Protein AF-A0A7M3YY21-F1 (afdb_monomer_lite)

pLDDT: mean 86.43, std 15.48, range [28.83, 98.88]

Structure (mmCIF, N/CA/C/O backbone):
data_AF-A0A7M3YY21-F1
#
_entry.id   AF-A0A7M3YY21-F1
#
loop_
_atom_site.group_PDB
_atom_site.id
_atom_site.type_symbol
_atom_site.label_atom_id
_atom_site.label_alt_id
_atom_site.label_comp_id
_atom_site.label_asym_id
_atom_site.label_entity_id
_atom_site.label_seq_id
_atom_site.pdbx_PDB_ins_code
_atom_site.Cartn_x
_atom_site.Cartn_y
_atom_site.Cartn_z
_atom_site.occupancy
_atom_site.B_iso_or_equiv
_atom_site.auth_seq_id
_atom_site.auth_comp_id
_atom_site.auth_asym_id
_atom_site.auth_atom_id
_atom_site.pdbx_PDB_model_num
ATOM 1 N N . MET A 1 1 ? -2.339 -50.158 -33.978 1.00 38.34 1 MET A N 1
ATOM 2 C CA . MET A 1 1 ? -2.442 -48.944 -33.144 1.00 38.34 1 MET A CA 1
ATOM 3 C C . MET A 1 1 ? -1.441 -49.081 -32.015 1.00 38.34 1 MET A C 1
ATOM 5 O O . MET A 1 1 ? -1.607 -49.966 -31.187 1.00 38.34 1 MET A O 1
ATOM 9 N N . LEU A 1 2 ? -0.350 -48.316 -32.049 1.00 44.31 2 LEU A N 1
ATOM 10 C CA . LEU A 1 2 ? 0.582 -48.242 -30.924 1.00 44.31 2 LEU A CA 1
ATOM 11 C C . LEU A 1 2 ? -0.120 -47.426 -29.834 1.00 44.31 2 LEU A C 1
ATOM 13 O O . LEU A 1 2 ? -0.483 -46.283 -30.083 1.00 44.31 2 LEU A O 1
ATOM 17 N N . GLY A 1 3 ? -0.409 -48.049 -28.691 1.00 51.88 3 GLY A N 1
ATOM 18 C CA . GLY A 1 3 ? -1.028 -47.358 -27.561 1.00 51.88 3 GLY A CA 1
ATOM 19 C C . GLY A 1 3 ? -0.094 -46.278 -27.022 1.00 51.88 3 GLY A C 1
ATOM 20 O O . GLY A 1 3 ? 1.112 -46.510 -26.914 1.00 51.88 3 GLY A O 1
ATOM 21 N N . GLU A 1 4 ? -0.652 -45.111 -26.712 1.00 58.06 4 GLU A N 1
ATOM 22 C CA . GLU A 1 4 ? 0.068 -44.034 -26.035 1.00 58.06 4 GLU A CA 1
ATOM 23 C C . GLU A 1 4 ? 0.609 -44.519 -24.687 1.00 58.06 4 GLU A C 1
ATOM 25 O O . GLU A 1 4 ? -0.082 -45.220 -23.942 1.00 58.06 4 GLU A O 1
ATOM 30 N N . SER A 1 5 ? 1.851 -44.145 -24.375 1.00 59.22 5 SER A N 1
ATOM 31 C CA . SER A 1 5 ? 2.487 -44.455 -23.097 1.00 59.22 5 SER A CA 1
ATOM 32 C C . SER A 1 5 ? 1.640 -43.936 -21.938 1.00 59.22 5 SER A C 1
ATOM 34 O O . SER A 1 5 ? 1.394 -42.733 -21.799 1.00 59.22 5 SER A O 1
ATOM 36 N N . SER A 1 6 ? 1.261 -44.840 -21.033 1.00 65.44 6 SER A N 1
ATOM 37 C CA . SER A 1 6 ? 0.603 -44.471 -19.778 1.00 65.44 6 SER A CA 1
ATOM 38 C C . SER A 1 6 ? 1.617 -44.065 -18.708 1.00 65.44 6 SER A C 1
ATOM 40 O O . SER A 1 6 ? 1.305 -44.111 -17.519 1.00 65.44 6 SER A O 1
ATOM 42 N N . ARG A 1 7 ? 2.847 -43.708 -19.099 1.00 66.31 7 ARG A N 1
ATOM 43 C CA . ARG A 1 7 ? 3.966 -43.449 -18.191 1.00 66.31 7 ARG A CA 1
ATOM 44 C C . ARG A 1 7 ? 4.680 -42.134 -18.499 1.00 66.31 7 ARG A C 1
ATOM 46 O O . ARG A 1 7 ? 4.821 -41.762 -19.660 1.00 66.31 7 ARG A O 1
ATOM 53 N N . PHE A 1 8 ? 5.182 -41.487 -17.450 1.00 76.94 8 PHE A N 1
ATOM 54 C CA . PHE A 1 8 ? 6.101 -40.349 -17.500 1.00 76.94 8 PHE A CA 1
ATOM 55 C C . PHE A 1 8 ? 7.532 -40.797 -17.200 1.00 76.94 8 PHE A C 1
ATOM 57 O O . PHE A 1 8 ? 7.745 -41.758 -16.452 1.00 76.94 8 PHE A O 1
ATOM 64 N N . LEU A 1 9 ? 8.515 -40.041 -17.686 1.00 77.31 9 LEU A N 1
ATOM 65 C CA . LEU A 1 9 ? 9.877 -40.081 -17.151 1.00 77.31 9 LEU A CA 1
ATOM 66 C C . LEU A 1 9 ? 10.070 -38.915 -16.185 1.00 77.31 9 LEU A C 1
ATOM 68 O O . LEU A 1 9 ? 9.913 -37.758 -16.567 1.00 77.31 9 LEU A O 1
ATOM 72 N N . ARG A 1 10 ? 10.441 -39.219 -14.938 1.00 84.00 10 ARG A N 1
ATOM 73 C CA . ARG A 1 10 ? 10.838 -38.208 -13.958 1.00 84.00 10 ARG A CA 1
ATOM 74 C C . ARG A 1 10 ? 12.353 -38.161 -13.829 1.00 84.00 10 ARG A C 1
ATOM 76 O O . ARG A 1 10 ? 12.961 -39.190 -13.536 1.00 84.00 10 ARG A O 1
ATOM 83 N N . LEU A 1 11 ? 12.950 -36.979 -13.960 1.00 80.75 11 LEU A N 1
ATOM 84 C CA . LEU A 1 11 ? 14.370 -36.740 -13.699 1.00 80.75 11 LEU A CA 1
ATOM 85 C C . LEU A 1 11 ? 14.571 -35.865 -12.454 1.00 80.75 11 LEU A C 1
ATOM 87 O O . LEU A 1 11 ? 13.726 -35.031 -12.134 1.00 80.75 11 LEU A O 1
ATOM 91 N N . GLY A 1 12 ? 15.687 -36.058 -11.746 1.00 81.31 12 GLY A N 1
ATOM 92 C CA . GLY A 1 12 ? 16.034 -35.329 -10.518 1.00 81.31 12 GLY A CA 1
ATOM 93 C C . GLY A 1 12 ? 16.015 -36.203 -9.248 1.00 81.31 12 GLY A C 1
ATOM 94 O O . GLY A 1 12 ? 16.029 -37.433 -9.339 1.00 81.31 12 GLY A O 1
ATOM 95 N N . PRO A 1 13 ? 16.011 -35.606 -8.039 1.00 75.19 13 PRO A N 1
ATOM 96 C CA . PRO A 1 13 ? 15.878 -34.173 -7.769 1.00 75.19 13 PRO A CA 1
ATOM 97 C C . PRO A 1 13 ? 17.126 -33.368 -8.148 1.00 75.19 13 PRO A C 1
ATOM 99 O O . PRO A 1 13 ? 18.252 -33.805 -7.911 1.00 75.19 13 PRO A O 1
ATOM 102 N N . TYR A 1 14 ? 16.906 -32.159 -8.653 1.00 79.69 14 TYR A N 1
ATOM 103 C CA . TYR A 1 14 ? 17.906 -31.114 -8.850 1.00 79.69 14 TYR A CA 1
ATOM 104 C C . TYR A 1 14 ? 17.860 -30.110 -7.693 1.00 79.69 14 TYR A C 1
ATOM 106 O O . TYR A 1 14 ? 16.810 -29.898 -7.081 1.00 79.69 14 TYR A O 1
ATOM 114 N N . GLY A 1 15 ? 19.008 -29.504 -7.380 1.00 65.00 15 GLY A N 1
ATOM 115 C CA . GLY A 1 15 ? 19.152 -28.575 -6.252 1.00 65.00 15 GLY A CA 1
ATOM 116 C C . GLY A 1 15 ? 18.573 -27.176 -6.492 1.00 65.00 15 GLY A C 1
ATOM 117 O O . GLY A 1 15 ? 18.405 -26.422 -5.539 1.00 65.00 15 GLY A O 1
ATOM 118 N N . SER A 1 16 ? 18.261 -26.821 -7.741 1.00 71.69 16 SER A N 1
ATOM 119 C CA . SER A 1 16 ? 17.624 -25.552 -8.105 1.00 71.69 16 SER A CA 1
ATOM 120 C C . SER A 1 16 ? 16.799 -25.693 -9.385 1.00 71.69 16 SER A C 1
ATOM 122 O O . SER A 1 16 ? 17.071 -26.576 -10.203 1.00 71.69 16 SER A O 1
ATOM 124 N N . VAL A 1 17 ? 15.825 -24.794 -9.567 1.00 68.81 17 VAL A N 1
ATOM 125 C CA . VAL A 1 17 ? 15.015 -24.704 -10.793 1.00 68.81 17 VAL A CA 1
ATOM 126 C C . VAL A 1 17 ? 15.901 -24.466 -12.018 1.00 68.81 17 VAL A C 1
ATOM 128 O O . VAL A 1 17 ? 15.786 -25.190 -12.992 1.00 68.81 17 VAL A O 1
ATOM 131 N N . ARG A 1 18 ? 16.929 -23.612 -11.899 1.00 68.00 18 ARG A N 1
ATOM 132 C CA . ARG A 1 18 ? 17.902 -23.332 -12.969 1.00 68.00 18 ARG A CA 1
ATOM 133 C C . ARG A 1 18 ? 18.618 -24.584 -13.486 1.00 68.00 18 ARG A C 1
ATOM 135 O O . ARG A 1 18 ? 18.894 -24.691 -14.675 1.00 68.00 18 ARG A O 1
ATOM 142 N N . VAL A 1 19 ? 18.964 -25.523 -12.598 1.00 73.44 19 VAL A N 1
ATOM 143 C CA . VAL A 1 19 ? 19.588 -26.794 -13.009 1.00 73.44 19 VAL A CA 1
ATOM 144 C C . VAL A 1 19 ? 18.563 -27.693 -13.699 1.00 73.44 19 VAL A C 1
ATOM 146 O O . VAL A 1 19 ? 18.909 -28.348 -14.677 1.00 73.44 19 VAL A O 1
ATOM 149 N N . ALA A 1 20 ? 17.314 -27.704 -13.227 1.00 76.50 20 ALA A N 1
ATOM 150 C CA . ALA A 1 20 ? 16.237 -28.430 -13.889 1.00 76.50 20 ALA A CA 1
ATOM 151 C C . ALA A 1 20 ? 15.958 -27.854 -15.291 1.00 76.50 20 ALA A C 1
ATOM 153 O O . ALA A 1 20 ? 15.951 -28.614 -16.250 1.00 76.50 20 ALA A O 1
ATOM 154 N N . ASP A 1 21 ? 15.856 -26.534 -15.444 1.00 74.06 21 ASP A N 1
ATOM 155 C CA . ASP A 1 21 ? 15.613 -25.876 -16.735 1.00 74.06 21 ASP A CA 1
ATOM 156 C C . ASP A 1 21 ? 16.759 -26.100 -17.725 1.00 74.06 21 ASP A C 1
ATOM 158 O O . ASP A 1 21 ? 16.530 -26.410 -18.893 1.00 74.06 21 ASP A O 1
ATOM 162 N N . ALA A 1 22 ? 18.010 -26.035 -17.259 1.00 77.12 22 ALA A N 1
ATOM 163 C CA . ALA A 1 22 ? 19.164 -26.351 -18.096 1.00 77.12 22 ALA A CA 1
ATOM 164 C C . ALA A 1 22 ? 19.121 -27.803 -18.605 1.00 77.12 22 ALA A C 1
ATOM 166 O O . ALA A 1 22 ? 19.462 -28.072 -19.757 1.00 77.12 22 ALA A O 1
ATOM 167 N N . VAL A 1 23 ? 18.681 -28.748 -17.767 1.00 80.56 23 VAL A N 1
ATOM 168 C CA . VAL A 1 23 ? 18.498 -30.146 -18.179 1.00 80.56 23 VAL A CA 1
ATOM 169 C C . VAL A 1 23 ? 17.291 -30.300 -19.112 1.00 80.56 23 VAL A C 1
ATOM 171 O O . VAL A 1 23 ? 17.389 -31.045 -20.084 1.00 80.56 23 VAL A O 1
ATOM 174 N N . ALA A 1 24 ? 16.194 -29.568 -18.896 1.00 83.25 24 ALA A N 1
ATOM 175 C CA . ALA A 1 24 ? 15.035 -29.555 -19.791 1.00 83.25 24 ALA A CA 1
ATOM 176 C C . ALA A 1 24 ? 15.405 -29.043 -21.193 1.00 83.25 24 ALA A C 1
ATOM 178 O O . ALA A 1 24 ? 15.078 -29.683 -22.190 1.00 83.25 24 ALA A O 1
ATOM 179 N N . GLY A 1 25 ? 16.177 -27.955 -21.275 1.00 78.31 25 GLY A N 1
ATOM 180 C CA . GLY A 1 25 ? 16.695 -27.438 -22.542 1.00 78.31 25 GLY A CA 1
ATOM 181 C C . GLY A 1 25 ? 17.590 -28.445 -23.272 1.00 78.31 25 GLY A C 1
ATOM 182 O O . GLY A 1 25 ? 17.512 -28.571 -24.494 1.00 78.31 25 GLY A O 1
ATOM 183 N N . ARG A 1 26 ? 18.398 -29.222 -22.536 1.00 83.38 26 ARG A N 1
ATOM 184 C CA . ARG A 1 26 ? 19.208 -30.306 -23.119 1.00 83.38 26 ARG A CA 1
ATOM 185 C C . ARG A 1 26 ? 18.364 -31.483 -23.595 1.00 83.38 26 ARG A C 1
ATOM 187 O O . ARG A 1 26 ? 18.619 -31.985 -24.682 1.00 83.38 26 ARG A O 1
ATOM 194 N N . LEU A 1 27 ? 17.346 -31.892 -22.836 1.00 84.75 27 LEU A N 1
ATOM 195 C CA . LEU A 1 27 ? 16.402 -32.933 -23.258 1.00 84.75 27 LEU A CA 1
ATOM 196 C C . LEU A 1 27 ? 15.685 -32.553 -24.552 1.00 84.75 27 LEU A C 1
ATOM 198 O O . LEU A 1 27 ? 15.585 -33.379 -25.457 1.00 84.75 27 LEU A O 1
ATOM 202 N N . MET A 1 28 ? 15.254 -31.298 -24.668 1.00 84.38 28 MET A N 1
ATOM 203 C CA . MET A 1 28 ? 14.612 -30.820 -25.885 1.00 84.38 28 MET A CA 1
ATOM 204 C C . MET A 1 28 ? 15.594 -30.790 -27.062 1.00 84.38 28 MET A C 1
ATOM 206 O O . MET A 1 28 ? 15.279 -31.287 -28.138 1.00 84.38 28 MET A O 1
ATOM 210 N N . LYS A 1 29 ? 16.807 -30.263 -26.860 1.00 82.44 29 LYS A N 1
ATOM 211 C CA . LYS A 1 29 ? 17.811 -30.124 -27.926 1.00 82.44 29 LYS A CA 1
ATOM 212 C C . LYS A 1 29 ? 18.386 -31.459 -28.412 1.00 82.44 29 LYS A C 1
ATOM 214 O O . LYS A 1 29 ? 18.664 -31.597 -29.597 1.00 82.44 29 LYS A O 1
ATOM 219 N N . GLU A 1 30 ? 18.639 -32.397 -27.503 1.00 84.38 30 GLU A N 1
ATOM 220 C CA . GLU A 1 30 ? 19.354 -33.646 -27.802 1.00 84.38 30 GLU A CA 1
ATOM 221 C C . GLU A 1 30 ? 18.401 -34.823 -28.082 1.00 84.38 30 GLU A C 1
ATOM 223 O O . GLU A 1 30 ? 18.771 -35.737 -28.815 1.00 84.38 30 GLU A O 1
ATOM 228 N N . HIS A 1 31 ? 17.182 -34.809 -27.522 1.00 79.69 31 HIS A N 1
ATOM 229 C CA . HIS A 1 31 ? 16.247 -35.947 -27.575 1.00 79.69 31 HIS A CA 1
ATOM 230 C C . HIS A 1 31 ? 14.839 -35.591 -28.076 1.00 79.69 31 HIS A C 1
ATOM 232 O O . HIS A 1 31 ? 13.993 -36.489 -28.153 1.00 79.69 31 HIS A O 1
ATOM 238 N N . GLU A 1 32 ? 14.582 -34.316 -28.398 1.00 83.00 32 GLU A N 1
ATOM 239 C CA . GLU A 1 32 ? 13.265 -33.786 -28.795 1.00 83.00 32 GLU A CA 1
ATOM 240 C C . GLU A 1 32 ? 12.167 -34.117 -27.772 1.00 83.00 32 GLU A C 1
ATOM 242 O O . GLU A 1 32 ? 11.052 -34.517 -28.110 1.00 83.00 32 GLU A O 1
ATOM 247 N N . LEU A 1 33 ? 12.515 -34.017 -26.487 1.00 80.94 33 LEU A N 1
ATOM 248 C CA . LEU A 1 33 ? 11.615 -34.301 -25.373 1.00 80.94 33 LEU A CA 1
ATOM 249 C C . LEU A 1 33 ? 11.293 -33.020 -24.611 1.00 80.94 33 LEU A C 1
ATOM 251 O O . LEU A 1 33 ? 12.185 -32.388 -24.042 1.00 80.94 33 LEU A O 1
ATOM 255 N N . SER A 1 34 ? 10.006 -32.683 -24.543 1.00 79.38 34 SER A N 1
ATOM 256 C CA . SER A 1 34 ? 9.509 -31.618 -23.679 1.00 79.38 34 SER A CA 1
ATOM 257 C C . SER A 1 34 ? 9.424 -32.105 -22.231 1.00 79.38 34 SER A C 1
ATOM 259 O O . SER A 1 34 ? 9.083 -33.256 -21.945 1.00 79.38 34 SER A O 1
ATOM 261 N N . ALA A 1 35 ? 9.763 -31.223 -21.293 1.00 81.62 35 ALA A N 1
ATOM 262 C CA . ALA A 1 35 ? 9.735 -31.526 -19.872 1.00 81.62 35 ALA A CA 1
ATOM 263 C C . ALA A 1 35 ? 9.090 -30.376 -19.102 1.00 81.62 35 ALA A C 1
ATOM 265 O O . ALA A 1 35 ? 9.432 -29.218 -19.325 1.00 81.62 35 ALA A O 1
ATOM 266 N N . ARG A 1 36 ? 8.207 -30.696 -18.155 1.00 82.62 36 ARG A N 1
ATOM 267 C CA . ARG A 1 36 ? 7.702 -29.732 -17.168 1.00 82.62 36 ARG A CA 1
ATOM 268 C C . ARG A 1 36 ? 8.516 -29.812 -15.885 1.00 82.62 36 ARG A C 1
ATOM 270 O O . ARG A 1 36 ? 8.891 -30.908 -15.461 1.00 82.62 36 ARG A O 1
ATOM 277 N N . VAL A 1 37 ? 8.773 -28.671 -15.256 1.00 78.56 37 VAL A N 1
ATOM 278 C CA . VAL A 1 37 ? 9.489 -28.615 -13.978 1.00 78.56 37 VAL A CA 1
ATOM 279 C C . VAL A 1 37 ? 8.489 -28.605 -12.832 1.00 78.56 37 VAL A C 1
ATOM 281 O O . VAL A 1 37 ? 7.563 -27.806 -12.803 1.00 78.56 37 VAL A O 1
ATOM 284 N N . GLU A 1 38 ? 8.702 -29.482 -11.863 1.00 79.00 38 GLU A N 1
ATOM 285 C CA . GLU A 1 38 ? 7.843 -29.657 -10.698 1.00 79.00 38 GLU A CA 1
ATOM 286 C C . GLU A 1 38 ? 8.702 -29.625 -9.434 1.00 79.00 38 GLU A C 1
ATOM 288 O O . GLU A 1 38 ? 9.712 -30.330 -9.313 1.00 79.00 38 GLU A O 1
ATOM 293 N N . SER A 1 39 ? 8.303 -28.824 -8.452 1.00 70.44 39 SER A N 1
ATOM 294 C CA . SER A 1 39 ? 9.012 -28.753 -7.177 1.00 70.44 39 SER A CA 1
ATOM 295 C C . SER A 1 39 ? 8.366 -29.686 -6.153 1.00 70.44 39 SER A C 1
ATOM 297 O O . SER A 1 39 ? 7.148 -29.751 -6.005 1.00 70.44 39 SER A O 1
ATOM 299 N N . LYS A 1 40 ? 9.186 -30.447 -5.424 1.00 65.06 40 LYS A N 1
ATOM 300 C CA . LYS A 1 40 ? 8.718 -31.300 -4.330 1.00 65.06 40 LYS A CA 1
ATOM 301 C C . LYS A 1 40 ? 9.551 -31.048 -3.088 1.00 65.06 40 LYS A C 1
ATOM 303 O O . LYS A 1 40 ? 10.771 -31.225 -3.079 1.00 65.06 40 LYS A O 1
ATOM 308 N N . ARG A 1 41 ? 8.879 -30.666 -2.005 1.00 52.78 41 ARG A N 1
ATOM 309 C CA . ARG A 1 41 ? 9.515 -30.466 -0.703 1.00 52.78 41 ARG A CA 1
ATOM 310 C C . ARG A 1 41 ? 9.915 -31.819 -0.108 1.00 52.78 41 ARG A C 1
ATOM 312 O O . ARG A 1 41 ? 9.082 -32.716 0.013 1.00 52.78 41 ARG A O 1
ATOM 319 N N . LYS A 1 42 ? 11.182 -31.967 0.285 1.00 47.78 42 LYS A N 1
ATOM 320 C CA . LYS A 1 42 ? 11.686 -33.136 1.023 1.00 47.78 42 LYS A CA 1
ATOM 321 C C . LYS A 1 42 ? 12.404 -32.648 2.281 1.00 47.78 42 LYS A C 1
ATOM 323 O O . LYS A 1 42 ? 13.544 -32.192 2.231 1.00 47.78 42 LYS A O 1
ATOM 328 N N . GLY A 1 43 ? 11.718 -32.717 3.422 1.00 60.88 43 GLY A N 1
ATOM 329 C CA . GLY A 1 43 ? 12.215 -32.154 4.681 1.00 60.88 43 GLY A CA 1
ATOM 330 C C . GLY A 1 43 ? 12.322 -30.624 4.622 1.00 60.88 43 GLY A C 1
ATOM 331 O O . GLY A 1 43 ? 11.354 -29.945 4.281 1.00 60.88 43 GLY A O 1
ATOM 332 N N . LYS A 1 44 ? 13.499 -30.072 4.953 1.00 42.66 44 LYS A N 1
ATOM 333 C CA . LYS A 1 44 ? 13.765 -28.618 4.922 1.00 42.66 44 LYS A CA 1
ATOM 334 C C . LYS A 1 44 ? 14.177 -28.079 3.541 1.00 42.66 44 LYS A C 1
ATOM 336 O O . LYS A 1 44 ? 14.268 -26.868 3.396 1.00 42.66 44 LYS A O 1
ATOM 341 N N . GLY A 1 45 ? 14.419 -28.946 2.552 1.00 45.69 45 GLY A N 1
ATOM 342 C CA . GLY A 1 45 ? 14.839 -28.558 1.200 1.00 45.69 45 GLY A CA 1
ATOM 343 C C . GLY A 1 45 ? 13.745 -28.740 0.144 1.00 45.69 45 GLY A C 1
ATOM 344 O O . GLY A 1 45 ? 12.813 -29.532 0.321 1.00 45.69 45 GLY A O 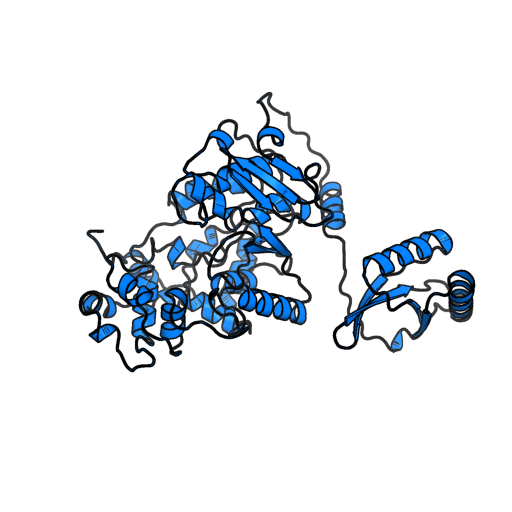1
ATOM 345 N N . ILE A 1 46 ? 13.880 -28.020 -0.970 1.00 63.66 46 ILE A N 1
ATOM 346 C CA . ILE A 1 46 ? 13.050 -28.165 -2.174 1.00 63.66 46 ILE A CA 1
ATOM 347 C C . ILE A 1 46 ? 13.880 -28.907 -3.224 1.00 63.66 46 ILE A C 1
ATOM 349 O O . ILE A 1 46 ? 14.997 -28.496 -3.526 1.00 63.66 46 ILE A O 1
ATOM 353 N N . GLY A 1 47 ? 13.354 -30.015 -3.746 1.00 70.12 47 GLY A N 1
ATOM 354 C CA . GLY A 1 47 ? 13.942 -30.731 -4.876 1.00 70.12 47 GLY A CA 1
ATOM 355 C C . GLY A 1 47 ? 13.128 -30.481 -6.138 1.00 70.12 47 GLY A C 1
ATOM 356 O O . GLY A 1 47 ? 11.913 -30.676 -6.132 1.00 70.12 47 GLY A O 1
ATOM 357 N N . TYR A 1 48 ? 13.792 -30.082 -7.215 1.00 79.44 48 TYR A N 1
ATOM 358 C CA . TYR A 1 48 ? 13.156 -29.826 -8.508 1.00 79.44 48 TYR A CA 1
ATOM 359 C C . TYR A 1 48 ? 13.239 -31.077 -9.372 1.00 79.44 48 TYR A C 1
ATOM 361 O O . TYR A 1 48 ? 14.284 -31.721 -9.432 1.00 79.44 48 TYR A O 1
ATOM 369 N N . HIS A 1 49 ? 12.144 -31.450 -10.013 1.00 84.06 49 HIS A N 1
ATOM 370 C CA . HIS A 1 49 ? 12.048 -32.647 -10.831 1.00 84.06 49 HIS A CA 1
ATOM 371 C C . HIS A 1 49 ? 11.545 -32.264 -12.212 1.00 84.06 49 HIS A C 1
ATOM 373 O O . HIS A 1 49 ? 10.661 -31.426 -12.333 1.00 84.06 49 HIS A O 1
ATOM 379 N N . LEU A 1 50 ? 12.087 -32.899 -13.241 1.00 83.94 50 LEU A N 1
ATOM 380 C CA . LEU A 1 50 ? 11.558 -32.784 -14.592 1.00 83.94 50 LEU A CA 1
ATOM 381 C C . LEU A 1 50 ? 10.611 -33.937 -14.852 1.00 83.94 50 LEU A C 1
ATOM 383 O O . LEU A 1 50 ? 10.950 -35.072 -14.530 1.00 83.94 50 LEU A O 1
ATOM 387 N N . PHE A 1 51 ? 9.463 -33.659 -15.448 1.00 83.50 51 PHE A N 1
ATOM 388 C CA . PHE A 1 51 ? 8.513 -34.665 -15.895 1.00 83.50 51 PHE A CA 1
ATOM 389 C C . PHE A 1 51 ? 8.378 -34.569 -17.408 1.00 83.50 51 PHE A C 1
ATOM 391 O O . PHE A 1 51 ? 7.911 -33.563 -17.933 1.00 83.50 51 PHE A O 1
ATOM 398 N N . VAL A 1 52 ? 8.799 -35.625 -18.091 1.00 82.56 52 VAL A N 1
ATOM 399 C CA . VAL A 1 52 ? 8.744 -35.761 -19.545 1.00 82.56 52 VAL A CA 1
ATOM 400 C C . VAL A 1 52 ? 7.540 -36.624 -19.901 1.00 82.56 52 VAL A C 1
ATOM 402 O O . VAL A 1 52 ? 7.408 -37.740 -19.380 1.00 82.56 52 VAL A O 1
ATOM 405 N N . ASP A 1 53 ? 6.668 -36.103 -20.764 1.00 77.56 53 ASP A N 1
ATOM 406 C CA . ASP A 1 53 ? 5.609 -36.895 -21.390 1.00 77.56 53 ASP A CA 1
ATOM 407 C C . ASP A 1 53 ? 6.153 -37.587 -22.650 1.00 77.56 53 ASP A C 1
ATOM 409 O O . ASP A 1 53 ? 7.039 -37.083 -23.339 1.00 77.56 53 ASP A O 1
ATOM 413 N N . PHE A 1 54 ? 5.639 -38.776 -22.931 1.00 71.81 54 PHE A N 1
ATOM 414 C CA . PHE A 1 54 ? 6.009 -39.600 -24.075 1.00 71.81 54 PHE A CA 1
ATOM 415 C C . PHE A 1 54 ? 4.829 -39.721 -25.040 1.00 71.81 54 PHE A C 1
ATOM 417 O O . PHE A 1 54 ? 4.457 -40.827 -25.442 1.00 71.81 54 PHE A O 1
ATOM 424 N N . GLU A 1 55 ? 4.223 -38.585 -25.391 1.00 67.88 55 GLU A N 1
ATOM 425 C CA . GLU A 1 55 ? 3.123 -38.526 -26.354 1.00 67.88 55 GLU A CA 1
ATOM 426 C C . GLU A 1 55 ? 3.508 -39.234 -27.663 1.00 67.88 55 GLU A C 1
ATOM 428 O O . GLU A 1 55 ? 4.610 -39.070 -28.193 1.00 67.88 55 GLU A O 1
ATOM 433 N N . GLY A 1 56 ? 2.621 -40.106 -28.147 1.00 66.69 56 GLY A N 1
ATOM 434 C CA . GLY A 1 56 ? 2.844 -40.890 -29.365 1.00 66.69 56 GLY A CA 1
ATOM 435 C C . GLY A 1 56 ? 3.916 -41.991 -29.287 1.00 66.69 56 GLY A C 1
ATOM 436 O O . GLY A 1 56 ? 4.189 -42.627 -30.306 1.00 66.69 56 GLY A O 1
ATOM 437 N N . ARG A 1 57 ? 4.525 -42.264 -28.121 1.00 73.06 57 ARG A N 1
ATOM 438 C CA . ARG A 1 57 ? 5.508 -43.355 -27.934 1.00 73.06 57 ARG A CA 1
ATOM 439 C C . ARG A 1 57 ? 4.936 -44.476 -27.059 1.00 73.06 57 ARG A C 1
ATOM 441 O O . ARG A 1 57 ? 4.122 -44.234 -26.176 1.00 73.06 57 ARG A O 1
ATOM 448 N N . SER A 1 58 ? 5.385 -45.711 -27.285 1.00 74.88 58 SER A N 1
ATOM 449 C CA . SER A 1 58 ? 5.006 -46.883 -26.477 1.00 74.88 58 SER A CA 1
ATOM 450 C C . SER A 1 58 ? 5.786 -46.971 -25.157 1.00 74.88 58 SER A C 1
ATOM 452 O O . SER A 1 58 ? 6.912 -46.482 -25.056 1.00 74.88 58 SER A O 1
ATOM 454 N N . ASP A 1 59 ? 5.251 -47.699 -24.171 1.00 67.88 59 ASP A N 1
ATOM 455 C CA . ASP A 1 59 ? 5.933 -47.986 -22.895 1.00 67.88 59 ASP A CA 1
ATOM 456 C C . ASP A 1 59 ? 7.350 -48.562 -23.086 1.00 67.88 59 ASP A C 1
ATOM 458 O O . ASP A 1 59 ? 8.272 -48.221 -22.344 1.00 67.88 59 ASP A O 1
ATOM 462 N N . LYS A 1 60 ? 7.554 -49.408 -24.107 1.00 70.81 60 LYS A N 1
ATOM 463 C CA . LYS A 1 60 ? 8.877 -49.961 -24.441 1.00 70.81 60 LYS A CA 1
ATOM 464 C C . LYS A 1 60 ? 9.861 -48.852 -24.828 1.00 70.81 60 LYS A C 1
ATOM 466 O O . LYS A 1 60 ? 10.985 -48.834 -24.334 1.00 70.81 60 LYS A O 1
ATOM 471 N N . GLN A 1 61 ? 9.422 -47.903 -25.653 1.00 70.62 61 GLN A N 1
ATOM 472 C CA . GLN A 1 61 ? 10.235 -46.762 -26.082 1.00 70.62 61 GLN A CA 1
ATOM 473 C C . GLN A 1 61 ? 10.516 -45.793 -24.924 1.00 70.62 61 GLN A C 1
ATOM 475 O O . GLN A 1 61 ? 11.612 -45.243 -24.844 1.00 70.62 61 GLN A O 1
ATOM 480 N N . ALA A 1 62 ? 9.576 -45.623 -23.989 1.00 70.94 62 ALA A N 1
ATOM 481 C CA . ALA A 1 62 ? 9.799 -44.856 -22.762 1.00 70.94 62 ALA A CA 1
ATOM 482 C C . ALA A 1 62 ? 10.886 -45.496 -21.870 1.00 70.94 62 ALA A C 1
ATOM 484 O O . ALA A 1 62 ? 11.762 -44.802 -21.347 1.00 70.94 62 ALA A O 1
ATOM 485 N N . VAL A 1 63 ? 10.877 -46.830 -21.739 1.00 70.81 63 VAL A N 1
ATOM 486 C CA . VAL A 1 63 ? 11.899 -47.596 -20.998 1.00 70.81 63 VAL A CA 1
ATOM 487 C C . VAL A 1 63 ? 13.274 -47.507 -21.656 1.00 70.81 63 VAL A C 1
ATOM 489 O O . VAL A 1 63 ? 14.272 -47.273 -20.968 1.00 70.81 63 VAL A O 1
ATOM 492 N N . GLU A 1 64 ? 13.335 -47.646 -22.978 1.00 73.31 64 GLU A N 1
ATOM 493 C CA . GLU A 1 64 ? 14.574 -47.496 -23.746 1.00 73.31 64 GLU A CA 1
ATOM 494 C C . GLU A 1 64 ? 15.141 -46.074 -23.635 1.00 73.31 64 GLU A C 1
ATOM 496 O O . GLU A 1 64 ? 16.344 -45.910 -23.432 1.00 73.31 64 GLU A O 1
ATOM 501 N N . MET A 1 65 ? 14.283 -45.050 -23.668 1.00 76.56 65 MET A N 1
ATOM 502 C CA . MET A 1 65 ? 14.697 -43.655 -23.525 1.00 76.56 65 MET A CA 1
ATOM 503 C C . MET A 1 65 ? 15.247 -43.347 -22.129 1.00 76.56 65 MET A C 1
ATOM 505 O O . MET A 1 65 ? 16.298 -42.724 -21.995 1.00 76.56 65 MET A O 1
ATOM 509 N N . ARG A 1 66 ? 14.597 -43.851 -21.072 1.00 81.62 66 ARG A N 1
ATOM 510 C CA . ARG A 1 66 ? 15.115 -43.745 -19.701 1.00 81.62 66 ARG A CA 1
ATOM 511 C C . ARG A 1 66 ? 16.509 -44.355 -19.583 1.00 81.62 66 ARG A C 1
ATOM 513 O O . ARG A 1 66 ? 17.379 -43.774 -18.941 1.00 81.62 66 ARG A O 1
ATOM 520 N N . ARG A 1 67 ? 16.715 -45.534 -20.181 1.00 70.56 67 ARG A N 1
ATOM 521 C CA . ARG A 1 67 ? 18.017 -46.211 -20.186 1.00 70.56 67 ARG A CA 1
ATOM 522 C C . ARG A 1 67 ? 19.067 -45.372 -20.912 1.00 70.56 67 ARG A C 1
ATOM 524 O O . ARG A 1 67 ? 20.124 -45.139 -20.345 1.00 70.56 67 ARG A O 1
ATOM 531 N N . ARG A 1 68 ? 18.743 -44.848 -22.097 1.00 76.38 68 ARG A N 1
ATOM 532 C CA . ARG A 1 68 ? 19.638 -43.982 -22.876 1.00 76.38 68 ARG A CA 1
ATOM 533 C C . ARG A 1 68 ? 20.055 -42.726 -22.104 1.00 76.38 68 ARG A C 1
ATOM 535 O O . ARG A 1 68 ? 21.243 -42.462 -21.983 1.00 76.38 68 ARG A O 1
ATOM 542 N N . ILE A 1 69 ? 19.100 -42.005 -21.513 1.00 76.75 69 ILE A N 1
ATOM 543 C CA . ILE A 1 69 ? 19.377 -40.791 -20.726 1.00 76.75 69 ILE A CA 1
ATOM 544 C C . ILE A 1 69 ? 20.261 -41.100 -19.506 1.00 76.75 69 ILE A C 1
ATOM 546 O O . ILE A 1 69 ? 21.169 -40.332 -19.183 1.00 76.75 69 ILE A O 1
ATOM 550 N N . GLN A 1 70 ? 20.014 -42.227 -18.831 1.00 71.94 70 GLN A N 1
ATOM 551 C CA . GLN A 1 70 ? 20.835 -42.673 -17.706 1.00 71.94 70 GLN A CA 1
ATOM 552 C C . GLN A 1 70 ? 22.253 -43.054 -18.151 1.00 71.94 70 GLN A C 1
ATOM 554 O O . GLN A 1 70 ? 23.201 -42.684 -17.467 1.00 71.94 70 GLN A O 1
ATOM 559 N N . ASP A 1 71 ? 22.402 -43.771 -19.264 1.00 68.19 71 ASP A N 1
ATOM 560 C CA . ASP A 1 71 ? 23.698 -44.247 -19.755 1.00 68.19 71 ASP A CA 1
ATOM 561 C C . ASP A 1 71 ? 24.562 -43.076 -20.263 1.00 68.19 71 ASP A C 1
ATOM 563 O O . ASP A 1 71 ? 25.734 -42.973 -19.896 1.00 68.19 71 ASP A O 1
ATOM 567 N N . GLU A 1 72 ? 23.976 -42.150 -21.028 1.00 75.88 72 GLU A N 1
ATOM 568 C CA . GLU A 1 72 ? 24.678 -41.006 -21.630 1.00 75.88 72 GLU A CA 1
ATOM 569 C C . GLU A 1 72 ? 25.010 -39.895 -20.628 1.00 75.88 72 GLU A C 1
ATOM 571 O O . GLU A 1 72 ? 26.118 -39.360 -20.637 1.00 75.88 72 GLU A O 1
ATOM 576 N N . HIS A 1 73 ? 24.061 -39.532 -19.759 1.00 74.94 73 HIS A N 1
ATOM 577 C CA . HIS A 1 73 ? 24.187 -38.336 -18.913 1.00 74.94 73 HIS A CA 1
ATOM 578 C C . HIS A 1 73 ? 24.353 -38.651 -17.429 1.00 74.94 73 HIS A C 1
ATOM 580 O O . HIS A 1 73 ? 24.595 -37.744 -16.631 1.00 74.94 73 HIS A O 1
ATOM 586 N N . GLN A 1 74 ? 24.192 -39.920 -17.035 1.00 69.69 74 GLN A N 1
ATOM 587 C CA . GLN A 1 74 ? 24.225 -40.371 -15.637 1.00 69.69 74 GLN A CA 1
ATOM 588 C C . GLN A 1 74 ? 23.199 -39.656 -14.734 1.00 69.69 74 GLN A C 1
ATOM 590 O O . GLN A 1 74 ? 23.304 -39.667 -13.504 1.00 69.69 74 GLN A O 1
ATOM 595 N N . TRP A 1 75 ? 22.163 -39.047 -15.322 1.00 79.12 75 TRP A N 1
ATOM 596 C CA . TRP A 1 75 ? 21.112 -38.348 -14.586 1.00 79.12 75 TRP A CA 1
ATOM 597 C C . TRP A 1 75 ? 20.192 -39.322 -13.864 1.00 79.12 75 TRP A C 1
ATOM 599 O O . TRP A 1 75 ? 19.708 -40.284 -14.451 1.00 79.12 75 TRP A O 1
ATOM 609 N N . LYS A 1 76 ? 19.876 -39.026 -12.599 1.00 70.38 76 LYS A N 1
ATOM 610 C CA . LYS A 1 76 ? 18.888 -39.794 -11.831 1.00 70.38 76 LYS A CA 1
ATOM 611 C C . LYS A 1 76 ? 17.522 -39.697 -12.503 1.00 70.38 76 LYS A C 1
ATOM 613 O O . LYS A 1 76 ? 16.965 -38.603 -12.598 1.00 70.38 76 LYS A O 1
ATOM 618 N N . CYS A 1 77 ? 16.986 -40.837 -12.927 1.00 77.31 77 CYS A N 1
ATOM 619 C CA . CYS A 1 77 ? 15.702 -40.896 -13.610 1.00 77.31 77 CYS A CA 1
ATOM 620 C C . CYS A 1 77 ? 14.903 -42.172 -13.293 1.00 77.31 77 CYS A C 1
ATOM 622 O O . CYS A 1 77 ? 15.463 -43.264 -13.129 1.00 77.31 77 CYS A O 1
ATOM 624 N N . GLU A 1 78 ? 13.578 -42.040 -13.230 1.00 72.38 78 GLU A N 1
ATOM 625 C CA . GLU A 1 78 ? 12.629 -43.131 -12.974 1.00 72.38 78 GLU A CA 1
ATOM 626 C C . GLU A 1 78 ? 11.381 -43.022 -13.858 1.00 72.38 78 GLU A C 1
ATOM 628 O O . GLU A 1 78 ? 11.029 -41.938 -14.320 1.00 72.38 78 GLU A O 1
ATOM 633 N N . ILE A 1 79 ? 10.699 -44.147 -14.075 1.00 76.44 79 ILE A N 1
ATOM 634 C CA . ILE A 1 79 ? 9.454 -44.204 -14.848 1.00 76.44 79 ILE A CA 1
ATOM 635 C C . ILE A 1 79 ? 8.273 -44.281 -13.885 1.00 76.44 79 ILE A C 1
ATOM 637 O O . ILE A 1 79 ? 8.282 -45.104 -12.970 1.00 76.44 79 ILE A O 1
ATOM 641 N N . ILE A 1 80 ? 7.263 -43.443 -14.107 1.00 71.62 80 ILE A N 1
ATOM 642 C CA . ILE A 1 80 ? 6.094 -43.293 -13.231 1.00 71.62 80 ILE A CA 1
ATOM 643 C C . ILE A 1 80 ? 4.816 -43.524 -14.038 1.00 71.62 80 ILE A C 1
ATOM 645 O O . ILE A 1 80 ? 4.702 -43.020 -15.149 1.00 71.62 80 ILE A O 1
ATOM 649 N N . ASP A 1 81 ? 3.846 -44.251 -13.483 1.00 64.44 81 ASP A N 1
ATOM 650 C CA . ASP A 1 81 ? 2.529 -44.456 -14.103 1.00 64.44 81 ASP A CA 1
ATOM 651 C C . ASP A 1 81 ? 1.639 -43.201 -13.972 1.00 64.44 81 ASP A C 1
ATOM 653 O O . ASP A 1 81 ? 1.501 -42.643 -12.877 1.00 64.44 81 ASP A O 1
ATOM 657 N N . LYS A 1 82 ? 1.008 -42.777 -15.078 1.00 65.25 82 LYS A N 1
ATOM 658 C CA . LYS A 1 82 ? 0.082 -41.632 -15.154 1.00 65.25 82 LYS A CA 1
ATOM 659 C C . LYS A 1 82 ? -1.078 -41.760 -14.156 1.00 65.25 82 LYS A C 1
ATOM 661 O O . LYS A 1 82 ? -1.516 -40.754 -13.608 1.00 65.25 82 LYS A O 1
ATOM 666 N N . LYS A 1 83 ? -1.547 -42.979 -13.859 1.00 58.78 83 LYS A N 1
ATOM 667 C CA . LYS A 1 83 ? -2.686 -43.235 -12.956 1.00 58.78 83 LYS A CA 1
ATOM 668 C C . LYS A 1 83 ? -2.375 -43.002 -11.476 1.00 58.78 83 LYS A C 1
ATOM 670 O O . LYS A 1 83 ? -3.298 -42.910 -10.674 1.00 58.78 83 LYS A O 1
ATOM 675 N N . MET A 1 84 ? -1.100 -42.917 -11.095 1.00 51.78 84 MET A N 1
ATOM 676 C CA . MET A 1 84 ? -0.684 -42.753 -9.698 1.00 51.78 84 MET A CA 1
ATOM 677 C C . MET A 1 84 ? -0.475 -41.291 -9.265 1.00 51.78 84 MET A C 1
ATOM 679 O O . MET A 1 84 ? -0.101 -41.055 -8.114 1.00 51.78 84 MET A O 1
ATOM 683 N N . PHE A 1 85 ? -0.696 -40.304 -10.142 1.00 49.53 85 PHE A N 1
ATOM 684 C CA . PHE A 1 85 ? -0.408 -38.896 -9.849 1.00 49.53 85 PHE A CA 1
ATOM 685 C C . PHE A 1 85 ? -1.696 -38.063 -9.678 1.00 49.53 85 PHE A C 1
ATOM 687 O O . PHE A 1 85 ? -2.527 -38.055 -10.585 1.00 49.53 85 PHE A O 1
ATOM 694 N N . PRO A 1 86 ? -1.894 -37.339 -8.557 1.00 38.41 86 PRO A N 1
ATOM 695 C CA . PRO A 1 86 ? -2.990 -36.383 -8.439 1.00 38.41 86 PRO A CA 1
ATOM 696 C C . PRO A 1 86 ? -2.702 -35.172 -9.335 1.00 38.41 86 PRO A C 1
ATOM 698 O O . PRO A 1 86 ? -1.688 -34.494 -9.168 1.00 38.41 86 PRO A O 1
ATOM 701 N N . ASN A 1 87 ? -3.586 -34.920 -10.301 1.00 33.09 87 ASN A N 1
ATOM 702 C CA . ASN A 1 87 ? -3.517 -33.770 -11.200 1.00 33.09 87 ASN A CA 1
ATOM 703 C C . ASN A 1 87 ? -3.634 -32.465 -10.405 1.00 33.09 87 ASN A C 1
ATOM 705 O O . ASN A 1 87 ? -4.731 -32.036 -10.058 1.00 33.09 87 ASN A O 1
ATOM 709 N N . ILE A 1 88 ? -2.502 -31.821 -10.151 1.00 35.84 88 ILE A N 1
ATOM 710 C CA . ILE A 1 88 ? -2.451 -30.397 -9.848 1.00 35.84 88 ILE A CA 1
ATOM 711 C C . ILE A 1 88 ? -1.862 -29.749 -11.097 1.00 35.84 88 ILE A C 1
ATOM 713 O O . ILE A 1 88 ? -0.669 -29.869 -11.360 1.00 35.84 88 ILE A O 1
ATOM 717 N N . VAL A 1 89 ? -2.717 -29.123 -11.900 1.00 28.83 89 VAL A N 1
ATOM 718 C CA . VAL A 1 89 ? -2.284 -28.265 -13.003 1.00 28.83 89 VAL A CA 1
ATOM 719 C C . VAL A 1 89 ? -2.140 -26.861 -12.422 1.00 28.83 89 VAL A C 1
ATOM 721 O O . VAL A 1 89 ? -3.125 -26.143 -12.292 1.00 28.83 89 VAL A O 1
ATOM 724 N N . VAL A 1 90 ? -0.925 -26.483 -12.027 1.00 31.53 90 VAL A N 1
ATOM 725 C CA . VAL A 1 90 ? -0.543 -25.067 -11.929 1.00 31.53 90 VAL A CA 1
ATOM 726 C C . VAL A 1 90 ? 0.203 -24.773 -13.215 1.00 31.53 90 VAL A C 1
ATOM 728 O O . VAL A 1 90 ? 1.227 -25.395 -13.467 1.00 31.53 90 VAL A O 1
ATOM 731 N N . ASN A 1 91 ? -0.338 -23.893 -14.050 1.00 31.48 91 ASN A N 1
ATOM 732 C CA . ASN A 1 91 ? 0.286 -23.505 -15.308 1.00 31.48 91 ASN A CA 1
ATOM 733 C C . ASN A 1 91 ? 1.339 -22.423 -14.995 1.00 31.48 91 ASN A C 1
ATOM 735 O O . ASN A 1 91 ? 0.946 -21.302 -14.665 1.00 31.48 91 ASN A O 1
ATOM 739 N N . PRO A 1 92 ? 2.654 -22.709 -15.026 1.00 37.12 92 PRO A N 1
ATOM 740 C CA . PRO A 1 92 ? 3.673 -21.711 -14.766 1.00 37.12 92 PRO A CA 1
ATOM 741 C C . PRO A 1 92 ? 4.020 -21.066 -16.105 1.00 37.12 92 PRO A C 1
ATOM 743 O O . PRO A 1 92 ? 5.067 -21.333 -16.684 1.00 37.12 92 PRO A O 1
ATOM 746 N N . ALA A 1 93 ? 3.105 -20.268 -16.647 1.00 34.66 93 ALA A N 1
ATOM 747 C CA . ALA A 1 93 ? 3.459 -19.434 -17.781 1.00 34.66 93 ALA A CA 1
ATOM 748 C C . ALA A 1 93 ? 4.383 -18.321 -17.264 1.00 34.66 93 ALA A C 1
ATOM 750 O O . ALA A 1 93 ? 4.056 -17.635 -16.287 1.00 34.66 93 ALA A O 1
ATOM 751 N N . SER A 1 94 ? 5.558 -18.173 -17.880 1.00 43.56 94 SER A N 1
ATOM 752 C CA . SER A 1 94 ? 6.453 -17.055 -17.591 1.00 43.56 94 SER A CA 1
ATOM 753 C C . SER A 1 94 ? 5.662 -15.764 -17.768 1.00 43.56 94 SER A C 1
ATOM 755 O O . SER A 1 94 ? 5.068 -15.521 -18.815 1.00 43.56 94 SER A O 1
ATOM 757 N N . THR A 1 95 ? 5.614 -14.933 -16.728 1.00 44.00 95 THR A N 1
ATOM 758 C CA . THR A 1 95 ? 4.905 -13.648 -16.796 1.00 44.00 95 THR A CA 1
ATOM 759 C C . THR A 1 95 ? 5.436 -12.782 -17.942 1.00 44.00 95 THR A C 1
ATOM 761 O O . THR A 1 95 ? 4.653 -12.093 -18.591 1.00 44.00 95 THR A O 1
ATOM 764 N N . SER A 1 96 ? 6.744 -12.855 -18.204 1.00 43.06 96 SER A N 1
ATOM 765 C CA . SER A 1 96 ? 7.377 -12.152 -19.316 1.00 43.06 96 SER A CA 1
ATOM 766 C C . SER A 1 96 ? 6.867 -12.685 -20.661 1.00 43.06 96 SER A C 1
ATOM 768 O O . SER A 1 96 ? 6.468 -11.905 -21.520 1.00 43.06 96 SER A O 1
ATOM 770 N N . GLU A 1 97 ? 6.743 -14.008 -20.820 1.00 45.56 97 GLU A N 1
ATOM 771 C CA . GLU A 1 97 ? 6.170 -14.618 -22.032 1.00 45.56 97 GLU A CA 1
ATOM 772 C C . GLU A 1 97 ? 4.684 -14.273 -22.210 1.00 45.56 97 GLU A C 1
ATOM 774 O O . GLU A 1 97 ? 4.267 -13.954 -23.320 1.00 45.56 97 GLU A O 1
ATOM 779 N N . LEU A 1 98 ? 3.894 -14.264 -21.129 1.00 46.59 98 LEU A N 1
ATOM 780 C CA . LEU A 1 98 ? 2.487 -13.844 -21.159 1.00 46.59 98 LEU A CA 1
ATOM 781 C C . LEU A 1 98 ? 2.331 -12.371 -21.557 1.00 46.59 98 LEU A C 1
ATOM 783 O O . LEU A 1 98 ? 1.429 -12.032 -22.320 1.00 46.59 98 LEU A O 1
ATOM 787 N N . TYR A 1 99 ? 3.202 -11.488 -21.058 1.00 48.00 99 TYR A N 1
ATOM 788 C CA . TYR A 1 99 ? 3.193 -10.077 -21.439 1.00 48.00 99 TYR A CA 1
ATOM 789 C C . TYR A 1 99 ? 3.592 -9.887 -22.908 1.00 48.00 99 TYR A C 1
ATOM 791 O O . TYR A 1 99 ? 2.925 -9.151 -23.630 1.00 48.00 99 TYR A O 1
ATOM 799 N N . GLN A 1 100 ? 4.606 -10.611 -23.389 1.00 54.09 100 GLN A N 1
ATOM 800 C CA . GLN A 1 100 ? 4.983 -10.588 -24.805 1.00 54.09 100 GLN A CA 1
ATOM 801 C C . GLN A 1 100 ? 3.867 -11.130 -25.712 1.00 54.09 100 GLN A C 1
ATOM 803 O O . GLN A 1 100 ? 3.615 -10.567 -26.773 1.00 54.09 100 GLN A O 1
ATOM 808 N N . GLN A 1 101 ? 3.143 -12.169 -25.287 1.00 59.97 101 GLN A N 1
ATOM 809 C CA . GLN A 1 101 ? 1.960 -12.668 -25.999 1.00 59.97 101 GLN A CA 1
ATOM 810 C C . GLN A 1 101 ? 0.826 -11.634 -26.037 1.00 59.97 101 GLN A C 1
ATOM 812 O O . GLN A 1 101 ? 0.191 -11.472 -27.077 1.00 59.97 101 GLN A O 1
ATOM 817 N N . PHE A 1 102 ? 0.596 -10.899 -24.942 1.00 54.72 102 PHE A N 1
ATOM 818 C CA . PHE A 1 102 ? -0.359 -9.788 -24.914 1.00 54.72 102 PHE A CA 1
ATOM 819 C C . PHE A 1 102 ? 0.032 -8.684 -25.910 1.00 54.72 102 PHE A C 1
ATOM 821 O O . PHE A 1 102 ? -0.788 -8.309 -26.748 1.00 54.72 102 PHE A O 1
ATOM 828 N N . LEU A 1 103 ? 1.296 -8.243 -25.901 1.00 54.78 103 LEU A N 1
ATOM 829 C CA . LEU A 1 103 ? 1.809 -7.252 -26.858 1.00 54.78 103 LEU A CA 1
ATOM 830 C C . LEU A 1 103 ? 1.673 -7.712 -28.318 1.00 54.78 103 LEU A C 1
ATOM 832 O O . LEU A 1 103 ? 1.417 -6.898 -29.196 1.00 54.78 103 LEU A O 1
ATOM 836 N N . GLN A 1 104 ? 1.817 -9.012 -28.588 1.00 64.12 104 GLN A N 1
ATOM 837 C CA . GLN A 1 104 ? 1.616 -9.584 -29.925 1.00 64.12 104 GLN A CA 1
ATOM 838 C C . GLN A 1 104 ? 0.134 -9.679 -30.325 1.00 64.12 104 GLN A C 1
ATOM 840 O O . GLN A 1 104 ? -0.174 -9.707 -31.517 1.00 64.12 104 GLN A O 1
ATOM 845 N N . SER A 1 105 ? -0.777 -9.747 -29.349 1.00 52.66 105 SER A N 1
ATOM 846 C CA . SER A 1 105 ? -2.224 -9.837 -29.576 1.00 52.66 105 SER A CA 1
ATOM 847 C C . SER A 1 105 ? -2.887 -8.486 -29.864 1.00 52.66 105 SER A C 1
ATOM 849 O O . SER A 1 105 ? -3.919 -8.451 -30.536 1.00 52.66 105 SER A O 1
ATOM 851 N N . GLU A 1 106 ? -2.281 -7.376 -29.433 1.00 43.09 106 GLU A N 1
ATOM 852 C CA . GLU A 1 106 ? -2.695 -6.030 -29.829 1.00 43.09 106 GLU A CA 1
ATOM 853 C C . GLU A 1 106 ? -1.893 -5.577 -31.057 1.00 43.09 106 GLU A C 1
ATOM 855 O O . GLU A 1 106 ? -0.754 -5.124 -30.972 1.00 43.09 106 GLU A O 1
ATOM 860 N N . SER A 1 107 ? -2.482 -5.715 -32.246 1.00 38.88 107 SER A N 1
ATOM 861 C CA . SER A 1 107 ? -1.892 -5.203 -33.484 1.00 38.88 107 SER A CA 1
ATOM 862 C C . SER A 1 107 ? -1.621 -3.693 -33.404 1.00 38.88 107 SER A C 1
ATOM 864 O O . SER A 1 107 ? -2.505 -2.912 -33.057 1.00 38.88 107 SER A O 1
ATOM 866 N N . VAL A 1 108 ? -0.401 -3.323 -33.800 1.00 42.22 108 VAL A N 1
ATOM 867 C CA . VAL A 1 108 ? 0.194 -1.980 -33.879 1.00 42.22 108 VAL A CA 1
ATOM 868 C C . VAL A 1 108 ? -0.775 -0.896 -34.368 1.00 42.22 108 VAL A C 1
ATOM 870 O O . VAL A 1 108 ? -1.256 -0.945 -35.500 1.00 42.22 108 VAL A O 1
ATOM 873 N N . VAL A 1 109 ? -0.940 0.158 -33.564 1.00 32.59 109 VAL A N 1
ATOM 874 C CA . VAL A 1 109 ? -1.340 1.487 -34.045 1.00 32.59 109 VAL A CA 1
ATOM 875 C C . VAL A 1 109 ? -0.219 2.458 -33.694 1.00 32.59 109 VAL A C 1
ATOM 877 O O . VAL A 1 109 ? 0.072 2.685 -32.520 1.00 32.59 109 VAL A O 1
ATOM 880 N N . SER A 1 110 ? 0.436 3.002 -34.721 1.00 37.69 110 SER A N 1
ATOM 881 C CA . SER A 1 110 ? 1.435 4.058 -34.573 1.00 37.69 110 SER A CA 1
ATOM 882 C C . SER A 1 110 ? 0.772 5.340 -34.081 1.00 37.69 110 SER A C 1
ATOM 884 O O . SER A 1 110 ? -0.230 5.771 -34.653 1.00 37.69 110 SER A O 1
ATOM 886 N N . SER A 1 111 ? 1.364 5.986 -33.084 1.00 36.91 111 SER A N 1
ATOM 887 C CA . SER A 1 111 ? 1.070 7.380 -32.760 1.00 36.91 111 SER A CA 1
ATOM 888 C C . SER A 1 111 ? 2.279 8.238 -33.098 1.00 36.91 111 SER A C 1
ATOM 890 O O . SER A 1 111 ? 3.387 7.939 -32.649 1.00 36.91 111 SER A O 1
ATOM 892 N N . ASP A 1 112 ? 2.036 9.289 -33.879 1.00 39.03 112 ASP A N 1
ATOM 893 C CA . ASP A 1 112 ? 2.975 10.371 -34.151 1.00 39.03 112 ASP A CA 1
ATOM 894 C C . ASP A 1 112 ? 3.583 10.892 -32.843 1.00 39.03 112 ASP A C 1
ATOM 896 O O . ASP A 1 112 ? 2.871 11.286 -31.915 1.00 39.03 112 ASP A O 1
ATOM 900 N N . VAL A 1 113 ? 4.912 10.864 -32.768 1.00 43.06 113 VAL A N 1
ATOM 901 C CA . VAL A 1 113 ? 5.678 11.377 -31.633 1.00 43.06 113 VAL A CA 1
ATOM 902 C C . VAL A 1 113 ? 5.897 12.867 -31.869 1.00 43.06 113 VAL A C 1
ATOM 904 O O . VAL A 1 113 ? 6.515 13.262 -32.853 1.00 43.06 113 VAL A O 1
ATOM 907 N N . SER A 1 114 ? 5.366 13.703 -30.978 1.00 43.78 114 SER A N 1
ATOM 908 C CA . SER A 1 114 ? 5.705 15.124 -30.935 1.00 43.78 114 SER A CA 1
ATOM 909 C C . SER A 1 114 ? 7.167 15.296 -30.520 1.00 43.78 114 SER A C 1
ATOM 911 O O . SER A 1 114 ? 7.570 14.713 -29.513 1.00 43.78 114 SER A O 1
ATOM 913 N N . ASP A 1 115 ? 7.915 16.145 -31.227 1.00 44.03 115 ASP A N 1
ATOM 914 C CA . ASP A 1 115 ? 9.294 16.548 -30.911 1.00 44.03 115 ASP A CA 1
ATOM 915 C C . ASP A 1 115 ? 9.375 17.370 -29.602 1.00 44.03 115 ASP A C 1
ATOM 917 O O . ASP A 1 115 ? 9.575 18.585 -29.605 1.00 44.03 115 ASP A O 1
ATOM 921 N N . GLN A 1 116 ? 9.191 16.713 -28.457 1.00 55.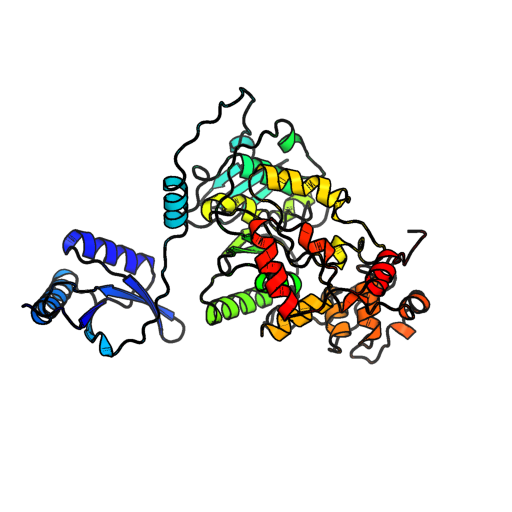59 116 GLN A N 1
ATOM 922 C CA . GLN A 1 116 ? 9.576 17.218 -27.138 1.00 55.59 116 GLN A CA 1
ATOM 923 C C . GLN A 1 116 ? 10.709 16.352 -26.586 1.00 55.59 116 GLN A C 1
ATOM 925 O O . GLN A 1 116 ? 10.730 15.140 -26.797 1.00 55.59 116 GLN A O 1
ATOM 930 N N . GLU A 1 117 ? 11.659 16.969 -25.879 1.00 66.94 117 GLU A N 1
ATOM 931 C CA . GLU A 1 117 ? 12.780 16.251 -25.264 1.00 66.94 117 GLU A CA 1
ATOM 932 C C . GLU A 1 117 ? 12.266 15.206 -24.264 1.00 66.94 117 GLU A C 1
ATOM 934 O O . GLU A 1 117 ? 11.658 15.542 -23.242 1.00 66.94 117 GLU A O 1
ATOM 939 N N . ALA A 1 118 ? 12.509 13.932 -24.583 1.00 78.38 118 ALA A N 1
ATOM 940 C CA . ALA A 1 118 ? 12.163 12.793 -23.746 1.00 78.38 118 ALA A CA 1
ATOM 941 C C . ALA A 1 118 ? 12.914 12.832 -22.404 1.00 78.38 118 ALA A C 1
ATOM 943 O O . ALA A 1 118 ? 14.016 13.370 -22.300 1.00 78.38 118 ALA A O 1
ATOM 944 N N . TYR A 1 119 ? 12.326 12.227 -21.368 1.00 92.75 119 TYR A N 1
ATOM 945 C CA . TYR A 1 119 ? 12.965 12.106 -20.059 1.00 92.75 119 TYR A CA 1
ATOM 946 C C . TYR A 1 119 ? 14.309 11.365 -20.159 1.00 92.75 119 TYR A C 1
ATOM 948 O O . TYR A 1 119 ? 14.353 10.199 -20.557 1.00 92.75 119 TYR A O 1
ATOM 956 N N . ASP A 1 120 ? 15.400 12.024 -19.758 1.00 92.44 120 ASP A N 1
ATOM 957 C CA . ASP A 1 120 ? 16.726 11.407 -19.704 1.00 92.44 120 ASP A CA 1
ATOM 958 C C . ASP A 1 120 ? 16.823 10.459 -18.502 1.00 92.44 120 ASP A C 1
ATOM 960 O O . ASP A 1 120 ? 17.084 10.856 -17.362 1.00 92.44 120 ASP A O 1
ATOM 964 N N . ILE A 1 121 ? 16.604 9.173 -18.777 1.00 95.19 121 ILE A N 1
ATOM 965 C CA . ILE A 1 121 ? 16.713 8.099 -17.789 1.00 95.19 121 ILE A CA 1
ATOM 966 C C . ILE A 1 121 ? 18.133 8.056 -17.209 1.00 95.19 121 ILE A C 1
ATOM 968 O O . ILE A 1 121 ? 18.288 7.910 -15.998 1.00 95.19 121 ILE A O 1
ATOM 972 N N . SER A 1 122 ? 19.163 8.217 -18.045 1.00 94.94 122 SER A N 1
ATOM 973 C CA . SER A 1 122 ? 20.567 8.035 -17.656 1.00 94.94 122 SER A CA 1
ATOM 974 C C . SER A 1 122 ? 21.087 9.120 -16.710 1.00 94.94 122 SER A C 1
ATOM 976 O O . SER A 1 122 ? 22.022 8.873 -15.947 1.00 94.94 122 SER A O 1
ATOM 978 N N . ALA A 1 123 ? 20.438 10.289 -16.691 1.00 94.75 123 ALA A N 1
ATOM 979 C CA . ALA A 1 123 ? 20.756 11.373 -15.766 1.00 94.75 123 ALA A CA 1
ATOM 980 C C . ALA A 1 123 ? 20.475 11.025 -14.292 1.00 94.75 123 ALA A C 1
ATOM 982 O O . ALA A 1 123 ? 21.131 11.564 -13.401 1.00 94.75 123 ALA A O 1
ATOM 983 N N . PHE A 1 124 ? 19.511 10.137 -14.021 1.00 96.94 124 PHE A N 1
ATOM 984 C CA . PHE A 1 124 ? 19.062 9.827 -12.655 1.00 96.94 124 PHE A CA 1
ATOM 985 C C . PHE A 1 124 ? 19.106 8.337 -12.320 1.00 96.94 124 PHE A C 1
ATOM 987 O O . PHE A 1 124 ? 19.241 7.977 -11.150 1.00 96.94 124 PHE A O 1
ATOM 994 N N . TRP A 1 125 ? 18.999 7.467 -13.321 1.00 98.06 125 TRP A N 1
ATOM 995 C CA . TRP A 1 125 ? 18.880 6.026 -13.152 1.00 98.06 125 TRP A CA 1
ATOM 996 C C . TRP A 1 125 ? 20.073 5.299 -13.758 1.00 98.06 125 TRP A C 1
ATOM 998 O O . TRP A 1 125 ? 20.539 5.613 -14.849 1.00 98.06 125 TRP A O 1
ATOM 1008 N N . SER A 1 126 ? 20.558 4.283 -13.052 1.00 96.06 126 SER A N 1
ATOM 1009 C CA . SER A 1 126 ? 21.626 3.409 -13.543 1.00 96.06 126 SER A CA 1
ATOM 1010 C C . SER A 1 126 ? 21.491 2.013 -12.948 1.00 96.06 126 SER A C 1
ATOM 1012 O O . SER A 1 126 ? 20.828 1.834 -11.929 1.00 96.06 126 SER A O 1
ATOM 1014 N N . VAL A 1 127 ? 22.138 1.017 -13.550 1.00 90.81 127 VAL A N 1
ATOM 1015 C CA . VAL A 1 127 ? 22.248 -0.328 -12.973 1.00 90.81 127 VAL A CA 1
ATOM 1016 C C . VAL A 1 127 ? 23.699 -0.607 -12.612 1.00 90.81 127 VAL A C 1
ATOM 1018 O O . VAL A 1 127 ? 24.607 -0.389 -13.412 1.00 90.81 127 VAL A O 1
ATOM 1021 N N . ARG A 1 128 ? 23.925 -1.116 -11.399 1.00 86.31 128 ARG A N 1
ATOM 1022 C CA . ARG A 1 128 ? 25.237 -1.566 -10.922 1.00 86.31 128 ARG A CA 1
ATOM 1023 C C . ARG A 1 128 ? 25.076 -2.931 -10.277 1.00 86.31 128 ARG A C 1
ATOM 1025 O O . ARG A 1 128 ? 24.339 -3.049 -9.305 1.00 86.31 128 ARG A O 1
ATOM 1032 N N . ASN A 1 129 ? 25.769 -3.946 -10.794 1.00 77.38 129 ASN A N 1
ATOM 1033 C CA . ASN A 1 129 ? 25.704 -5.321 -10.278 1.00 77.38 129 ASN A CA 1
ATOM 1034 C C . ASN A 1 129 ? 24.252 -5.798 -10.074 1.00 77.38 129 ASN A C 1
ATOM 1036 O O . ASN A 1 129 ? 23.865 -6.132 -8.957 1.00 77.38 129 ASN A O 1
ATOM 1040 N N . GLU A 1 130 ? 23.436 -5.741 -11.134 1.00 74.25 130 GLU A N 1
ATOM 1041 C CA . GLU A 1 130 ? 22.027 -6.192 -11.125 1.00 74.25 130 GLU A CA 1
ATOM 1042 C C . GLU A 1 130 ? 21.099 -5.391 -10.183 1.00 74.25 130 GLU A C 1
ATOM 1044 O O . GLU A 1 130 ? 19.937 -5.736 -9.992 1.00 74.25 130 GLU A O 1
ATOM 1049 N N . THR A 1 131 ? 21.583 -4.287 -9.609 1.00 85.94 131 THR A N 1
ATOM 1050 C CA . THR A 1 131 ? 20.808 -3.403 -8.732 1.00 85.94 131 THR A CA 1
ATOM 1051 C C . THR A 1 131 ? 20.481 -2.105 -9.457 1.00 85.94 131 THR A C 1
ATOM 1053 O O . THR A 1 131 ? 21.387 -1.440 -9.964 1.00 85.94 131 THR A O 1
ATOM 1056 N N . LEU A 1 132 ? 19.202 -1.720 -9.478 1.00 97.12 132 LEU A N 1
ATOM 1057 C CA . LEU A 1 132 ? 18.766 -0.428 -10.003 1.00 97.12 132 LEU A CA 1
ATOM 1058 C C . LEU A 1 132 ? 19.050 0.662 -8.970 1.00 97.12 132 LEU A C 1
ATOM 1060 O O . LEU A 1 132 ? 18.690 0.534 -7.799 1.00 97.12 132 LEU A O 1
ATOM 1064 N N . LEU A 1 133 ? 19.670 1.745 -9.414 1.00 97.75 133 LEU A N 1
ATOM 1065 C CA . LEU A 1 133 ? 20.059 2.887 -8.604 1.00 97.75 133 LEU A CA 1
ATOM 1066 C C . LEU A 1 133 ? 19.328 4.134 -9.085 1.00 97.75 133 LEU A C 1
ATOM 1068 O O . LEU A 1 133 ? 19.228 4.367 -10.289 1.00 97.75 133 LEU A O 1
ATOM 1072 N N . PHE A 1 134 ? 18.869 4.938 -8.133 1.00 98.38 134 PHE A N 1
ATOM 1073 C CA . PHE A 1 134 ? 18.330 6.272 -8.357 1.00 98.38 134 PHE A CA 1
ATOM 1074 C C . PHE A 1 134 ? 19.205 7.291 -7.631 1.00 98.38 134 PHE A C 1
ATOM 1076 O O . PHE A 1 134 ? 19.421 7.175 -6.421 1.00 98.38 134 PHE A O 1
ATOM 1083 N N . ASN A 1 135 ? 19.697 8.278 -8.371 1.00 96.75 135 ASN A N 1
ATOM 1084 C CA . ASN A 1 135 ? 20.571 9.335 -7.884 1.00 96.75 135 ASN A CA 1
ATOM 1085 C C . ASN A 1 135 ? 19.856 10.681 -7.964 1.00 96.75 135 ASN A C 1
ATOM 1087 O O . ASN A 1 135 ? 19.459 11.114 -9.042 1.00 96.75 135 ASN A O 1
ATOM 1091 N N . TRP A 1 136 ? 19.721 11.368 -6.830 1.00 94.88 136 TRP A N 1
ATOM 1092 C CA . TRP A 1 136 ? 19.145 12.711 -6.778 1.00 94.88 136 TRP A CA 1
ATOM 1093 C C . TRP A 1 136 ? 19.789 13.541 -5.666 1.00 94.88 136 TRP A C 1
ATOM 1095 O O . TRP A 1 136 ? 19.755 13.149 -4.499 1.00 94.88 136 TRP A O 1
ATOM 1105 N N . LYS A 1 137 ? 20.367 14.697 -6.031 1.00 87.25 137 LYS A N 1
ATOM 1106 C CA . LYS A 1 137 ? 21.032 15.654 -5.118 1.00 87.25 137 LYS A CA 1
ATOM 1107 C C . LYS A 1 137 ? 21.954 14.966 -4.101 1.00 87.25 137 LYS A C 1
ATOM 1109 O O . LYS A 1 137 ? 21.744 15.068 -2.892 1.00 87.25 137 LYS A O 1
ATOM 1114 N N . ASP A 1 138 ? 22.924 14.215 -4.618 1.00 84.19 138 ASP A N 1
ATOM 1115 C CA . ASP A 1 138 ? 23.938 13.478 -3.847 1.00 84.19 138 ASP A CA 1
ATOM 1116 C C . ASP A 1 138 ? 23.395 12.357 -2.940 1.00 84.19 138 ASP A C 1
ATOM 1118 O O . ASP A 1 138 ? 24.124 11.807 -2.112 1.00 84.19 138 ASP A O 1
ATOM 1122 N N . VAL A 1 139 ? 22.123 11.972 -3.101 1.00 92.56 139 VAL A N 1
ATOM 1123 C CA . VAL A 1 139 ? 21.566 10.762 -2.490 1.00 92.56 139 VAL A CA 1
ATOM 1124 C C . VAL A 1 139 ? 21.417 9.679 -3.543 1.00 92.56 139 VAL A C 1
ATOM 1126 O O . VAL A 1 139 ? 20.625 9.812 -4.473 1.00 92.56 139 VAL A O 1
ATOM 1129 N N . GLU A 1 140 ? 22.130 8.577 -3.330 1.00 94.94 140 GLU A N 1
ATOM 1130 C CA . GLU A 1 140 ? 21.939 7.325 -4.055 1.00 94.94 140 GLU A CA 1
ATOM 1131 C C . GLU A 1 140 ? 21.027 6.398 -3.240 1.00 94.94 140 GLU A C 1
ATOM 1133 O O . GLU A 1 140 ? 21.287 6.097 -2.065 1.00 94.94 140 GLU A O 1
ATOM 1138 N N . VAL A 1 141 ? 19.953 5.926 -3.865 1.00 97.44 141 VAL A N 1
ATOM 1139 C CA . VAL A 1 141 ? 19.094 4.866 -3.330 1.00 97.44 141 VAL A CA 1
ATOM 1140 C C . VAL A 1 141 ? 18.986 3.717 -4.317 1.00 97.44 141 VAL A C 1
ATOM 1142 O O . VAL A 1 141 ? 19.246 3.890 -5.503 1.00 97.44 141 VAL A O 1
ATOM 1145 N N . PHE A 1 142 ? 18.610 2.537 -3.831 1.00 97.12 142 PHE A N 1
ATOM 1146 C CA . PHE A 1 142 ? 18.594 1.326 -4.642 1.00 97.12 142 PHE A CA 1
ATOM 1147 C C . PHE A 1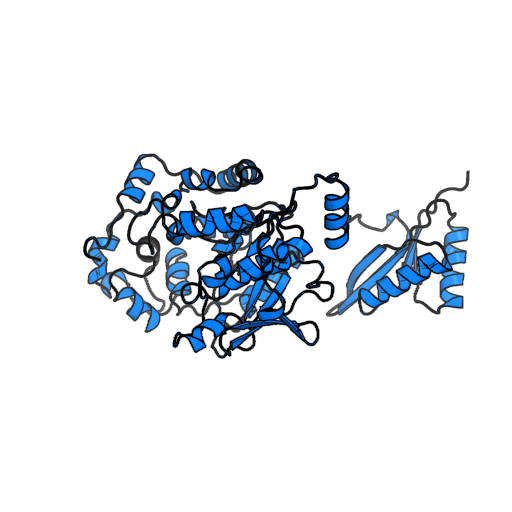 142 ? 17.271 0.567 -4.602 1.00 97.12 142 PHE A C 1
ATOM 1149 O O . PHE A 1 142 ? 16.471 0.703 -3.666 1.00 97.12 142 PHE A O 1
ATOM 1156 N N . PHE A 1 143 ? 17.102 -0.282 -5.612 1.00 97.12 143 PHE A N 1
ATOM 1157 C CA . PHE A 1 143 ? 16.050 -1.275 -5.754 1.00 97.12 143 PHE A CA 1
ATOM 1158 C C . PHE A 1 143 ? 16.677 -2.583 -6.266 1.00 97.12 143 PHE A C 1
ATOM 1160 O O . PHE A 1 143 ? 17.280 -2.614 -7.339 1.00 97.12 143 PHE A O 1
ATOM 1167 N N . GLU A 1 144 ? 16.563 -3.664 -5.492 1.00 92.31 144 GLU A N 1
ATOM 1168 C CA . GLU A 1 144 ? 16.935 -5.013 -5.941 1.00 92.31 144 GLU A CA 1
ATOM 1169 C C . GLU A 1 144 ? 15.797 -5.579 -6.802 1.00 92.31 144 GLU A C 1
ATOM 1171 O O . GLU A 1 144 ? 14.785 -6.055 -6.278 1.00 92.31 144 GLU A O 1
ATOM 1176 N N . MET A 1 145 ? 15.948 -5.461 -8.122 1.00 86.44 145 MET A N 1
ATOM 1177 C CA . MET A 1 145 ? 14.963 -5.892 -9.119 1.00 86.44 145 MET A CA 1
ATOM 1178 C C . MET A 1 145 ? 15.051 -7.413 -9.369 1.00 86.44 145 MET A C 1
ATOM 1180 O O . MET A 1 145 ? 16.052 -8.033 -9.001 1.00 86.44 145 MET A O 1
ATOM 1184 N N . PRO A 1 146 ? 14.028 -8.051 -9.979 1.00 82.81 146 PRO A N 1
ATOM 1185 C CA . PRO A 1 146 ? 14.145 -9.422 -10.481 1.00 82.81 146 PRO A CA 1
ATOM 1186 C C . PRO A 1 146 ? 15.363 -9.584 -11.402 1.00 82.81 146 PRO A C 1
ATOM 1188 O O . PRO A 1 146 ? 15.694 -8.668 -12.148 1.00 82.81 146 PRO A O 1
ATOM 1191 N N . LEU A 1 147 ? 16.022 -10.747 -11.368 1.00 73.19 147 LEU A N 1
ATOM 1192 C CA . LEU A 1 147 ? 17.272 -10.984 -12.114 1.00 73.19 147 LEU A CA 1
ATOM 1193 C C . LEU A 1 147 ? 17.118 -10.835 -13.637 1.00 73.19 147 LEU A C 1
ATOM 1195 O O . LEU A 1 147 ? 18.084 -10.530 -14.326 1.00 73.19 147 LEU A O 1
ATOM 1199 N N . ASP A 1 148 ? 15.919 -11.081 -14.156 1.00 74.69 148 ASP A N 1
ATOM 1200 C CA . ASP A 1 148 ? 15.546 -10.974 -15.567 1.00 74.69 148 ASP A CA 1
ATOM 1201 C C . ASP A 1 148 ? 14.843 -9.64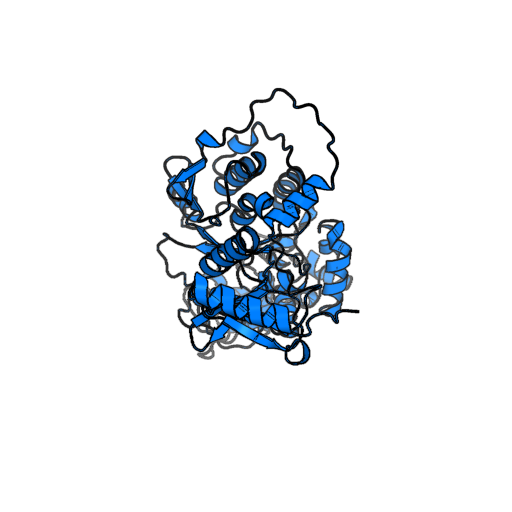5 -15.911 1.00 74.69 148 ASP A C 1
ATOM 1203 O O . ASP A 1 148 ? 14.404 -9.453 -17.044 1.00 74.69 148 ASP A O 1
ATOM 1207 N N . TRP A 1 149 ? 14.740 -8.711 -14.960 1.00 86.94 149 TRP A N 1
ATOM 1208 C CA . TRP A 1 149 ? 14.289 -7.347 -15.230 1.00 86.94 149 TRP A CA 1
ATOM 1209 C C . TRP A 1 149 ? 15.401 -6.538 -15.911 1.00 86.94 149 TRP A C 1
ATOM 1211 O O . TRP A 1 149 ? 16.571 -6.640 -15.537 1.00 86.94 149 TRP A O 1
ATOM 1221 N N . SER A 1 150 ? 15.051 -5.677 -16.872 1.00 82.94 150 SER A N 1
ATOM 1222 C CA . SER A 1 150 ? 16.012 -4.759 -17.490 1.00 82.94 150 SER A CA 1
ATOM 1223 C C . SER A 1 150 ? 15.446 -3.354 -17.693 1.00 82.94 150 SER A C 1
ATOM 1225 O O . SER A 1 150 ? 14.247 -3.163 -17.912 1.00 82.94 150 SER A O 1
ATOM 1227 N N . MET A 1 151 ? 16.344 -2.362 -17.667 1.00 90.38 151 MET A N 1
ATOM 1228 C CA . MET A 1 151 ? 16.000 -0.976 -17.996 1.00 90.38 151 MET A CA 1
ATOM 1229 C C . MET A 1 151 ? 15.514 -0.842 -19.443 1.00 90.38 151 MET A C 1
ATOM 1231 O O . MET A 1 151 ? 14.591 -0.081 -19.695 1.00 90.38 151 MET A O 1
ATOM 1235 N N . GLU A 1 152 ? 16.096 -1.606 -20.372 1.00 89.75 152 GLU A N 1
ATOM 1236 C CA . GLU A 1 152 ? 15.765 -1.563 -21.806 1.00 89.75 152 GLU A CA 1
ATOM 1237 C C . GLU A 1 152 ? 14.316 -1.974 -22.106 1.00 89.75 152 GLU A C 1
ATOM 1239 O O . GLU A 1 152 ? 13.713 -1.454 -23.038 1.00 89.75 152 GLU A O 1
ATOM 1244 N N . HIS A 1 153 ? 13.742 -2.878 -21.304 1.00 84.00 153 HIS A N 1
ATOM 1245 C CA . HIS A 1 153 ? 12.354 -3.329 -21.451 1.00 84.00 153 HIS A CA 1
ATOM 1246 C C . HIS A 1 153 ? 11.377 -2.590 -20.521 1.00 84.00 153 HIS A C 1
ATOM 1248 O O . HIS A 1 153 ? 10.233 -3.018 -20.376 1.00 84.00 153 HIS A O 1
ATOM 1254 N N . THR A 1 154 ? 11.816 -1.507 -19.871 1.00 92.44 154 THR A N 1
ATOM 1255 C CA . THR A 1 154 ? 10.979 -0.689 -18.985 1.00 92.44 154 THR A CA 1
ATOM 1256 C C . THR A 1 154 ? 10.741 0.675 -19.625 1.00 92.44 154 THR A C 1
ATOM 1258 O O . THR A 1 154 ? 11.685 1.391 -19.952 1.00 92.44 154 THR A O 1
ATOM 1261 N N . HIS A 1 155 ? 9.478 1.057 -19.789 1.00 96.94 155 HIS A N 1
ATOM 1262 C CA . HIS A 1 155 ? 9.103 2.296 -20.460 1.00 96.94 155 HIS A CA 1
ATOM 1263 C C . HIS A 1 155 ? 9.601 3.553 -19.715 1.00 96.94 155 HIS A C 1
ATOM 1265 O O . HIS A 1 155 ? 9.529 3.633 -18.485 1.00 96.94 155 HIS A O 1
ATOM 1271 N N . SER A 1 156 ? 10.047 4.578 -20.454 1.00 97.19 156 SER A N 1
ATOM 1272 C CA . SER A 1 156 ? 10.604 5.834 -19.911 1.00 97.19 156 SER A CA 1
ATOM 1273 C C . SER A 1 156 ? 9.680 6.537 -18.916 1.00 97.19 156 SER A C 1
ATOM 1275 O O . SER A 1 156 ? 10.126 6.975 -17.855 1.00 97.19 156 SER A O 1
ATOM 1277 N N . ASP A 1 157 ? 8.384 6.599 -19.220 1.00 98.25 157 ASP A N 1
ATOM 1278 C CA . ASP A 1 157 ? 7.381 7.243 -18.364 1.00 98.25 157 ASP A CA 1
ATOM 1279 C C . ASP A 1 157 ? 7.305 6.638 -16.957 1.00 98.25 157 ASP A C 1
ATOM 1281 O O . ASP A 1 157 ? 6.976 7.344 -16.005 1.00 98.25 157 ASP A O 1
ATOM 1285 N N . LEU A 1 158 ? 7.637 5.349 -16.795 1.00 98.56 158 LEU A N 1
ATOM 1286 C CA . LEU A 1 158 ? 7.681 4.704 -15.480 1.00 98.56 158 LEU A CA 1
ATOM 1287 C C . LEU A 1 158 ? 8.839 5.242 -14.643 1.00 98.56 158 LEU A C 1
ATOM 1289 O O . LEU A 1 158 ? 8.662 5.495 -13.452 1.00 98.56 158 LEU A O 1
ATOM 1293 N N . PHE A 1 159 ? 10.002 5.470 -15.257 1.00 98.56 159 PHE A N 1
ATOM 1294 C CA . PHE A 1 159 ? 11.141 6.101 -14.590 1.00 98.56 159 PHE A CA 1
ATOM 1295 C C . PHE A 1 159 ? 10.852 7.562 -14.248 1.00 98.56 159 PHE A C 1
ATOM 1297 O O . PHE A 1 159 ? 11.170 8.007 -13.145 1.00 98.56 159 PHE A O 1
ATOM 1304 N N . GLN A 1 160 ? 10.215 8.299 -15.159 1.00 98.31 160 GLN A N 1
ATOM 1305 C CA . GLN A 1 160 ? 9.853 9.698 -14.947 1.00 98.31 160 GLN A CA 1
ATOM 1306 C C . GLN A 1 160 ? 8.801 9.849 -13.831 1.00 98.31 160 GLN A C 1
ATOM 1308 O O . GLN A 1 160 ? 8.956 10.689 -12.938 1.00 98.31 160 GLN A O 1
ATOM 1313 N N . LEU A 1 161 ? 7.777 8.986 -13.817 1.00 98.50 161 LEU A N 1
ATOM 1314 C CA . LEU A 1 161 ? 6.791 8.915 -12.740 1.00 98.50 161 LEU A CA 1
ATOM 1315 C C . LEU A 1 161 ? 7.443 8.520 -11.410 1.00 98.50 161 LEU A C 1
ATOM 1317 O O . LEU A 1 161 ? 7.242 9.194 -10.399 1.00 98.50 161 LEU A O 1
ATOM 1321 N N . ALA A 1 162 ? 8.247 7.453 -11.396 1.00 98.62 162 ALA A N 1
ATOM 1322 C CA . ALA A 1 162 ? 8.941 6.998 -10.195 1.00 98.62 162 ALA A CA 1
ATOM 1323 C C . ALA A 1 162 ? 9.857 8.091 -9.628 1.00 98.62 162 ALA A C 1
ATOM 1325 O O . ALA A 1 162 ? 9.836 8.321 -8.420 1.00 98.62 162 ALA A O 1
ATOM 1326 N N . HIS A 1 163 ? 10.592 8.809 -10.484 1.00 98.31 163 HIS A N 1
ATOM 1327 C CA . HIS A 1 163 ? 11.401 9.958 -10.085 1.00 98.31 163 HIS A CA 1
ATOM 1328 C C . HIS A 1 163 ? 10.529 10.973 -9.346 1.00 98.31 163 HIS A C 1
ATOM 1330 O O . HIS A 1 163 ? 10.804 11.263 -8.183 1.00 98.31 163 HIS A O 1
ATOM 1336 N N . HIS A 1 164 ? 9.440 11.448 -9.957 1.00 97.94 164 HIS A N 1
ATOM 1337 C CA . HIS A 1 164 ? 8.564 12.430 -9.319 1.00 97.94 164 HIS A CA 1
ATOM 1338 C C . HIS A 1 164 ? 8.029 11.962 -7.958 1.00 97.94 164 HIS A C 1
ATOM 1340 O O . HIS A 1 164 ? 8.134 12.682 -6.965 1.00 97.94 164 HIS A O 1
ATOM 1346 N N . ILE A 1 165 ? 7.529 10.727 -7.883 1.00 97.88 165 ILE A N 1
ATOM 1347 C CA . ILE A 1 165 ? 6.978 10.138 -6.654 1.00 97.88 165 ILE A CA 1
ATOM 1348 C C . ILE A 1 165 ? 8.023 10.029 -5.534 1.00 97.88 165 ILE A C 1
ATOM 1350 O O . ILE A 1 165 ? 7.675 10.137 -4.352 1.00 97.88 165 ILE A O 1
ATOM 1354 N N . LEU A 1 166 ? 9.294 9.823 -5.883 1.00 98.06 166 LEU A N 1
ATOM 1355 C CA . LEU A 1 166 ? 10.394 9.698 -4.931 1.00 98.06 166 LEU A CA 1
ATOM 1356 C C . LEU A 1 166 ? 10.859 11.039 -4.348 1.00 98.06 166 LEU A C 1
ATOM 1358 O O . LEU A 1 166 ? 11.360 11.046 -3.219 1.00 98.06 166 LEU A O 1
ATOM 1362 N N . VAL A 1 167 ? 10.697 12.152 -5.071 1.00 96.94 167 VAL A N 1
ATOM 1363 C CA . VAL A 1 167 ? 11.308 13.450 -4.709 1.00 96.94 167 VAL A CA 1
ATOM 1364 C C . VAL A 1 167 ? 10.309 14.589 -4.478 1.00 96.94 167 VAL A C 1
ATOM 1366 O O . VAL A 1 167 ? 10.689 15.645 -3.966 1.00 96.94 167 VAL A O 1
ATOM 1369 N N . GLU A 1 168 ? 9.024 14.404 -4.785 1.00 94.69 168 GLU A N 1
ATOM 1370 C CA . GLU A 1 168 ? 7.982 15.348 -4.376 1.00 94.69 168 GLU A CA 1
ATOM 1371 C C . GLU A 1 168 ? 7.890 15.396 -2.826 1.00 94.69 168 GLU A C 1
ATOM 1373 O O . GLU A 1 168 ? 8.016 14.355 -2.173 1.00 94.69 168 GLU A O 1
ATOM 1378 N N . PRO A 1 169 ? 7.686 16.572 -2.187 1.00 93.38 169 PRO A N 1
ATOM 1379 C CA . PRO A 1 169 ? 7.417 17.904 -2.750 1.00 93.38 169 PRO A CA 1
ATOM 1380 C C . PRO A 1 169 ? 8.643 18.770 -3.049 1.00 93.38 169 PRO A C 1
ATOM 1382 O O . PRO A 1 169 ? 8.471 19.930 -3.419 1.00 93.38 169 PRO A O 1
ATOM 1385 N N . TRP A 1 170 ? 9.861 18.258 -2.879 1.00 95.00 170 TRP A N 1
ATOM 1386 C CA . TRP A 1 170 ? 11.080 19.070 -2.975 1.00 95.00 170 TRP A CA 1
ATOM 1387 C C . TRP A 1 170 ? 11.508 19.359 -4.407 1.00 95.00 170 TRP A C 1
ATOM 1389 O O . TRP A 1 170 ? 12.202 20.345 -4.651 1.00 95.00 170 TRP A O 1
ATOM 1399 N N . ASP A 1 171 ? 11.119 18.497 -5.340 1.00 94.62 171 ASP A N 1
ATOM 1400 C CA . ASP A 1 171 ? 11.426 18.653 -6.750 1.00 94.62 171 ASP A CA 1
ATOM 1401 C C . ASP A 1 171 ? 10.267 18.146 -7.609 1.00 94.62 171 ASP A C 1
ATOM 1403 O O . ASP A 1 171 ? 9.729 17.059 -7.407 1.00 94.62 171 ASP A O 1
ATOM 1407 N N . LYS A 1 172 ? 9.839 18.994 -8.542 1.00 93.94 172 LYS A N 1
ATOM 1408 C CA . LYS A 1 172 ? 8.759 18.710 -9.492 1.00 93.94 172 LYS A CA 1
ATOM 1409 C C . LYS A 1 172 ? 9.242 18.776 -10.940 1.00 93.94 172 LYS A C 1
ATOM 1411 O O . LYS A 1 172 ? 8.434 18.602 -11.845 1.00 93.94 172 LYS A O 1
ATOM 1416 N N . SER A 1 173 ? 10.540 19.007 -11.157 1.00 93.25 173 SER A N 1
ATOM 1417 C CA . SER A 1 173 ? 11.142 19.165 -12.486 1.00 93.25 173 SER A CA 1
ATOM 1418 C C . SER A 1 173 ? 10.975 17.921 -13.353 1.00 93.25 173 SER A C 1
ATOM 1420 O O . SER A 1 173 ? 10.780 18.052 -14.553 1.00 93.25 173 SER A O 1
ATOM 1422 N N . ALA A 1 174 ? 10.911 16.728 -12.748 1.00 93.50 174 ALA A N 1
ATOM 1423 C CA . ALA A 1 174 ? 10.616 15.484 -13.456 1.00 93.50 174 ALA A CA 1
ATOM 1424 C C . ALA A 1 174 ? 9.315 15.542 -14.281 1.00 93.50 174 ALA A C 1
ATOM 1426 O O . ALA A 1 174 ? 9.191 14.815 -15.257 1.00 93.50 174 ALA A O 1
ATOM 1427 N N . MET A 1 175 ? 8.358 16.403 -13.919 1.00 93.94 175 MET A N 1
ATOM 1428 C CA . MET A 1 175 ? 7.075 16.551 -14.614 1.00 93.94 175 MET A CA 1
ATOM 1429 C C . MET A 1 175 ? 7.026 17.763 -15.564 1.00 93.94 175 MET A C 1
ATOM 1431 O O . MET A 1 175 ? 5.961 18.052 -16.101 1.00 93.94 175 MET A O 1
ATOM 1435 N N . SER A 1 176 ? 8.128 18.498 -15.779 1.00 89.75 176 SER A N 1
ATOM 1436 C CA . SER A 1 176 ? 8.116 19.720 -16.608 1.00 89.75 176 SER A CA 1
ATOM 1437 C C . SER A 1 176 ? 7.745 19.455 -18.069 1.00 89.75 176 SER A C 1
ATOM 1439 O O . SER A 1 176 ? 7.050 20.264 -18.674 1.00 89.75 176 SER A O 1
ATOM 1441 N N . ASN A 1 177 ? 8.162 18.300 -18.595 1.00 88.44 177 ASN A N 1
ATOM 1442 C CA . ASN A 1 177 ? 7.876 17.828 -19.952 1.00 88.44 177 ASN A CA 1
ATOM 1443 C C . ASN A 1 177 ? 7.024 16.546 -19.892 1.00 88.44 177 ASN A C 1
ATOM 1445 O O . ASN A 1 177 ? 7.321 15.557 -20.557 1.00 88.44 177 ASN A O 1
ATOM 1449 N N . TRP A 1 178 ? 6.028 16.500 -19.000 1.00 94.31 178 TRP A N 1
ATOM 1450 C CA . TRP A 1 178 ? 5.182 15.316 -18.829 1.00 94.31 178 TRP A CA 1
ATOM 1451 C C . TRP A 1 178 ? 4.269 15.105 -20.043 1.00 94.31 178 TRP A C 1
ATOM 1453 O O . TRP A 1 178 ? 3.266 15.801 -20.198 1.00 94.31 178 TRP A O 1
ATOM 1463 N N . ASN A 1 179 ? 4.618 14.131 -20.884 1.00 94.12 179 ASN A N 1
ATOM 1464 C CA . ASN A 1 179 ? 3.843 13.722 -22.054 1.00 94.12 179 ASN A CA 1
ATOM 1465 C C . ASN A 1 179 ? 3.878 12.187 -22.203 1.00 94.12 179 ASN A C 1
ATOM 1467 O O . ASN A 1 179 ? 4.637 11.656 -23.015 1.00 94.12 179 ASN A O 1
ATOM 1471 N N . PRO A 1 180 ? 3.132 11.459 -21.358 1.00 95.50 180 PRO A N 1
ATOM 1472 C CA . PRO A 1 180 ? 3.228 10.010 -21.274 1.00 95.50 180 PRO A CA 1
ATOM 1473 C C . PRO A 1 180 ? 2.627 9.315 -22.502 1.00 95.50 180 PRO A C 1
ATOM 1475 O O . PRO A 1 180 ? 1.600 9.718 -23.046 1.00 95.50 180 PRO A O 1
ATOM 1478 N N . THR A 1 181 ? 3.267 8.227 -22.912 1.00 96.25 181 THR A N 1
ATOM 1479 C CA . THR A 1 181 ? 2.926 7.391 -24.068 1.00 96.25 181 THR A CA 1
ATOM 1480 C C . THR A 1 181 ? 2.723 5.915 -23.708 1.00 96.25 181 THR A C 1
ATOM 1482 O O . THR A 1 181 ? 2.111 5.182 -24.495 1.00 96.25 181 THR A O 1
ATOM 1485 N N . ARG A 1 182 ? 3.143 5.483 -22.508 1.00 96.81 182 ARG A N 1
ATOM 1486 C CA . ARG A 1 182 ? 2.978 4.111 -22.016 1.00 96.81 182 ARG A CA 1
ATOM 1487 C C . ARG A 1 182 ? 1.514 3.663 -22.070 1.00 96.81 182 ARG A C 1
ATOM 1489 O O . ARG A 1 182 ? 0.611 4.353 -21.598 1.00 96.81 182 ARG A O 1
ATOM 1496 N N . LYS A 1 183 ? 1.286 2.445 -22.570 1.00 92.06 183 LYS A N 1
ATOM 1497 C CA . LYS A 1 183 ? -0.021 1.772 -22.537 1.00 92.06 183 LYS A CA 1
ATOM 1498 C C . LYS A 1 183 ? -0.187 0.910 -21.285 1.00 92.06 183 LYS A C 1
ATOM 1500 O O . LYS A 1 183 ? 0.783 0.445 -20.692 1.00 92.06 183 LYS A O 1
ATOM 1505 N N . ALA A 1 184 ? -1.436 0.716 -20.873 1.00 91.00 184 ALA A N 1
ATOM 1506 C CA . ALA A 1 184 ? -1.760 -0.164 -19.757 1.00 91.00 184 ALA A CA 1
ATOM 1507 C C . ALA A 1 184 ? -1.428 -1.628 -20.095 1.00 91.00 184 ALA A C 1
ATOM 1509 O O . ALA A 1 184 ? -1.541 -2.040 -21.246 1.00 91.00 184 ALA A O 1
ATOM 1510 N N . GLY A 1 185 ? -1.048 -2.412 -19.083 1.00 90.12 185 GLY A N 1
ATOM 1511 C CA . GLY A 1 185 ? -0.965 -3.868 -19.200 1.00 90.12 185 GLY A CA 1
ATOM 1512 C C . GLY A 1 185 ? -2.339 -4.539 -19.082 1.00 90.12 185 GLY A C 1
ATOM 1513 O O . GLY A 1 185 ? -3.367 -3.960 -19.435 1.00 90.12 185 GLY A O 1
ATOM 1514 N N . TRP A 1 186 ? -2.376 -5.733 -18.485 1.00 85.00 186 TRP A N 1
ATOM 1515 C CA . TRP A 1 186 ? -3.580 -6.576 -18.442 1.00 85.00 186 TRP A CA 1
ATOM 1516 C C . TRP A 1 186 ? -4.040 -7.007 -17.041 1.00 85.00 186 TRP A C 1
ATOM 1518 O O . TRP A 1 186 ? -5.106 -7.611 -16.924 1.00 85.00 186 TRP A O 1
ATOM 1528 N N . ARG A 1 187 ? -3.255 -6.748 -15.985 1.00 85.12 187 ARG A N 1
ATOM 1529 C CA . ARG A 1 187 ? -3.611 -7.137 -14.607 1.00 85.12 187 ARG A CA 1
ATOM 1530 C C . ARG A 1 187 ? -3.213 -6.105 -13.552 1.00 85.12 187 ARG A C 1
ATOM 1532 O O . ARG A 1 187 ? -2.320 -5.296 -13.799 1.00 85.12 187 ARG A O 1
ATOM 1539 N N . PRO A 1 188 ? -3.808 -6.132 -12.348 1.00 96.38 188 PRO A N 1
ATOM 1540 C CA . PRO A 1 188 ? -3.535 -5.122 -11.340 1.00 96.38 188 PRO A CA 1
ATOM 1541 C C . PRO A 1 188 ? -2.309 -5.478 -10.489 1.00 96.38 188 PRO A C 1
ATOM 1543 O O . PRO A 1 188 ? -1.972 -6.647 -10.285 1.00 96.38 188 PRO A O 1
ATOM 1546 N N . GLY A 1 189 ? -1.656 -4.462 -9.931 1.00 98.38 189 GLY A N 1
ATOM 1547 C CA . GLY A 1 189 ? -0.620 -4.613 -8.909 1.00 98.38 189 GLY A CA 1
ATOM 1548 C C . GLY A 1 189 ? -1.086 -4.101 -7.547 1.00 98.38 189 GLY A C 1
ATOM 1549 O O . GLY A 1 189 ? -1.846 -3.141 -7.481 1.00 98.38 189 GLY A O 1
ATOM 1550 N N . LEU A 1 190 ? -0.622 -4.696 -6.447 1.00 98.88 190 LEU A N 1
ATOM 1551 C CA . LEU A 1 190 ? -0.932 -4.267 -5.079 1.00 98.88 190 LEU A CA 1
ATOM 1552 C C . LEU A 1 190 ? 0.342 -4.060 -4.261 1.00 98.88 190 LEU A C 1
ATOM 1554 O O . LEU A 1 190 ? 1.164 -4.970 -4.121 1.00 98.88 190 LEU A O 1
ATOM 1558 N N . ALA A 1 191 ? 0.469 -2.872 -3.661 1.00 98.50 191 ALA A N 1
ATOM 1559 C CA . ALA A 1 191 ? 1.535 -2.557 -2.715 1.00 98.50 191 ALA A CA 1
ATOM 1560 C C . ALA A 1 191 ? 1.221 -3.264 -1.391 1.00 98.50 191 ALA A C 1
ATOM 1562 O O . ALA A 1 191 ? 0.497 -2.760 -0.523 1.00 98.50 191 ALA A O 1
ATOM 1563 N N . PHE A 1 192 ? 1.705 -4.496 -1.267 1.00 98.25 192 PHE A N 1
ATOM 1564 C CA . PHE A 1 192 ? 1.232 -5.451 -0.282 1.00 98.25 192 PHE A CA 1
ATOM 1565 C C . PHE A 1 192 ? 2.120 -5.466 0.959 1.00 98.25 192 PHE A C 1
ATOM 1567 O O . PHE A 1 192 ? 3.139 -6.142 1.009 1.00 98.25 192 PHE A O 1
ATOM 1574 N N . SER A 1 193 ? 1.718 -4.734 2.002 1.00 95.94 193 SER A N 1
ATOM 1575 C CA . SER A 1 193 ? 2.518 -4.576 3.228 1.00 95.94 193 SER A CA 1
ATOM 1576 C C . SER A 1 193 ? 2.491 -5.774 4.191 1.00 95.94 193 SER A C 1
ATOM 1578 O O . SER A 1 193 ? 3.255 -5.795 5.158 1.00 95.94 193 SER A O 1
ATOM 1580 N N . GLY A 1 194 ? 1.564 -6.717 3.996 1.00 95.19 194 GLY A N 1
ATOM 1581 C CA . GLY A 1 194 ? 1.244 -7.771 4.966 1.00 95.19 194 GLY A CA 1
ATOM 1582 C C . GLY A 1 194 ? 0.444 -7.294 6.190 1.00 95.19 194 GLY A C 1
ATOM 1583 O O . GLY A 1 194 ? 0.127 -8.085 7.075 1.00 95.19 194 GLY A O 1
ATOM 1584 N N . GLY A 1 195 ? 0.096 -6.006 6.263 1.00 94.81 195 GLY A N 1
ATOM 1585 C CA . GLY A 1 195 ? -0.846 -5.474 7.244 1.00 94.81 195 GLY A CA 1
ATOM 1586 C C . GLY A 1 195 ? -2.307 -5.708 6.853 1.00 94.81 195 GLY A C 1
ATOM 1587 O O . GLY A 1 195 ? -2.610 -5.948 5.686 1.00 94.81 195 GLY A O 1
ATOM 1588 N N . VAL A 1 196 ? -3.198 -5.569 7.842 1.00 95.12 196 VAL A N 1
ATOM 1589 C CA . VAL A 1 196 ? -4.661 -5.731 7.713 1.00 95.12 196 VAL A CA 1
ATOM 1590 C C . VAL A 1 196 ? -5.232 -5.025 6.482 1.00 95.12 196 VAL A C 1
ATOM 1592 O O . VAL A 1 196 ? -5.885 -5.675 5.681 1.00 95.12 196 VAL A O 1
ATOM 1595 N N . ASP A 1 197 ? -4.946 -3.739 6.275 1.00 96.62 197 ASP A N 1
ATOM 1596 C CA . ASP A 1 197 ? -5.601 -2.971 5.205 1.00 96.62 197 ASP A CA 1
ATOM 1597 C C . ASP A 1 197 ? -5.184 -3.443 3.806 1.00 96.62 197 ASP A C 1
ATOM 1599 O O . ASP A 1 197 ? -6.018 -3.625 2.924 1.00 96.62 197 ASP A O 1
ATOM 1603 N N . SER A 1 198 ? -3.894 -3.740 3.607 1.00 97.94 198 SER A N 1
ATOM 1604 C CA . SER A 1 198 ? -3.421 -4.339 2.352 1.00 97.94 198 SER A CA 1
ATOM 1605 C C . SER A 1 198 ? -3.890 -5.789 2.170 1.00 97.94 198 SER A C 1
ATOM 1607 O O . SER A 1 198 ? -4.027 -6.242 1.042 1.00 97.94 198 SER A O 1
ATOM 1609 N N . ALA A 1 199 ? -4.146 -6.524 3.256 1.00 98.31 199 ALA A N 1
ATOM 1610 C CA . ALA A 1 199 ? -4.710 -7.873 3.200 1.00 98.31 199 ALA A CA 1
ATOM 1611 C C . ALA A 1 199 ? -6.207 -7.861 2.868 1.00 98.31 199 ALA A C 1
ATOM 1613 O O . ALA A 1 199 ? -6.657 -8.689 2.083 1.00 98.31 199 ALA A O 1
ATOM 1614 N N . ALA A 1 200 ? -6.958 -6.889 3.384 1.00 98.56 200 ALA A N 1
ATOM 1615 C CA . ALA A 1 200 ? -8.334 -6.650 2.973 1.00 98.56 200 ALA A CA 1
ATOM 1616 C C . ALA A 1 200 ? -8.398 -6.254 1.490 1.00 98.56 200 ALA A C 1
ATOM 1618 O O . ALA A 1 200 ? -9.190 -6.827 0.748 1.00 98.56 200 ALA A O 1
ATOM 1619 N N . ALA A 1 201 ? -7.503 -5.369 1.030 1.00 98.69 201 ALA A N 1
ATOM 1620 C CA . ALA A 1 201 ? -7.386 -5.027 -0.388 1.00 98.69 201 ALA A CA 1
ATOM 1621 C C . ALA A 1 201 ? -7.136 -6.267 -1.262 1.00 98.69 201 ALA A C 1
ATOM 1623 O O . ALA A 1 201 ? -7.881 -6.497 -2.209 1.00 98.69 201 ALA A O 1
ATOM 1624 N N . LEU A 1 202 ? -6.170 -7.118 -0.893 1.00 98.25 202 LEU A N 1
ATOM 1625 C CA . LEU A 1 202 ? -5.913 -8.403 -1.557 1.00 98.25 202 LEU A CA 1
ATOM 1626 C C . LEU A 1 202 ? -7.181 -9.265 -1.691 1.00 98.25 202 LEU A C 1
ATOM 1628 O O . LEU A 1 202 ? -7.402 -9.855 -2.743 1.00 98.25 202 LEU A O 1
ATOM 1632 N N . CYS A 1 203 ? -8.021 -9.332 -0.654 1.00 97.56 203 CYS A N 1
ATOM 1633 C CA . CYS A 1 203 ? -9.246 -10.142 -0.662 1.00 97.56 203 CYS A CA 1
ATOM 1634 C C . CYS A 1 203 ? -10.350 -9.589 -1.583 1.00 97.56 203 CYS A C 1
ATOM 1636 O O . CYS A 1 203 ? -11.293 -10.310 -1.915 1.00 97.56 203 CYS A O 1
ATOM 1638 N N . LEU A 1 204 ? -10.253 -8.316 -1.975 1.00 98.12 204 LEU A N 1
ATOM 1639 C CA . LEU A 1 204 ? -11.220 -7.621 -2.827 1.00 98.12 204 LEU A CA 1
ATOM 1640 C C . LEU A 1 204 ? -10.730 -7.430 -4.272 1.00 98.12 204 LEU A C 1
ATOM 1642 O O . LEU A 1 204 ? -11.507 -6.996 -5.125 1.00 98.12 204 LEU A O 1
ATOM 1646 N N . MET A 1 205 ? -9.463 -7.742 -4.548 1.00 97.31 205 MET A N 1
ATOM 1647 C CA . MET A 1 205 ? -8.854 -7.639 -5.873 1.00 97.31 205 MET A CA 1
ATOM 1648 C C . MET A 1 205 ? -8.849 -8.997 -6.602 1.00 97.31 205 MET A C 1
ATOM 1650 O O . MET A 1 205 ? -8.965 -10.041 -5.952 1.00 97.31 205 MET A O 1
ATOM 1654 N N . PRO A 1 206 ? -8.743 -9.009 -7.944 1.00 89.25 206 PRO A N 1
ATOM 1655 C CA . PRO A 1 206 ? -8.680 -10.241 -8.731 1.00 89.25 206 PRO A CA 1
ATOM 1656 C C . PRO A 1 206 ? -7.516 -11.166 -8.347 1.00 89.25 206 PRO A C 1
ATOM 1658 O O . PRO A 1 206 ? -6.514 -10.741 -7.764 1.00 89.25 206 PRO A O 1
ATOM 1661 N N . GLU A 1 207 ? -7.625 -12.449 -8.676 1.00 83.88 207 GLU A N 1
ATOM 1662 C CA . GLU A 1 207 ? -6.623 -13.452 -8.292 1.00 83.88 207 GLU A CA 1
ATOM 1663 C C . GLU A 1 207 ? -5.288 -13.262 -9.025 1.00 83.88 207 GLU A C 1
ATOM 1665 O O . GLU A 1 207 ? -4.224 -13.519 -8.471 1.00 83.88 207 GLU A O 1
ATOM 1670 N N . GLU A 1 208 ? -5.322 -12.710 -10.229 1.00 80.50 208 GLU A N 1
ATOM 1671 C CA . GLU A 1 208 ? -4.163 -12.343 -11.034 1.00 80.50 208 GLU A CA 1
ATOM 1672 C C . GLU A 1 208 ? -3.385 -11.135 -10.486 1.00 80.50 208 GLU A C 1
ATOM 1674 O O . GLU A 1 208 ? -2.321 -10.817 -11.013 1.00 80.50 208 GLU A O 1
ATOM 1679 N N . THR A 1 209 ? -3.861 -10.481 -9.416 1.00 92.62 209 THR A N 1
ATOM 1680 C CA . THR A 1 209 ? -3.175 -9.331 -8.804 1.00 92.62 209 THR A CA 1
ATOM 1681 C C . THR A 1 209 ? -1.746 -9.683 -8.402 1.00 92.62 209 THR A C 1
ATOM 1683 O O . THR A 1 209 ? -1.517 -10.618 -7.625 1.00 92.62 209 THR A O 1
ATOM 1686 N N . VAL A 1 210 ? -0.783 -8.885 -8.856 1.00 94.25 210 VAL A N 1
ATOM 1687 C CA . VAL A 1 210 ? 0.624 -9.029 -8.475 1.00 94.25 210 VAL A CA 1
ATOM 1688 C C . VAL A 1 210 ? 0.873 -8.354 -7.133 1.00 94.25 210 VAL A C 1
ATOM 1690 O O . VAL A 1 210 ? 0.566 -7.179 -6.947 1.00 94.25 210 VAL A O 1
ATOM 1693 N N . LEU A 1 211 ? 1.448 -9.094 -6.187 1.00 98.19 211 LEU A N 1
ATOM 1694 C CA . LEU A 1 211 ? 1.711 -8.610 -4.833 1.00 98.19 211 LEU A CA 1
ATOM 1695 C C . LEU A 1 211 ? 3.177 -8.222 -4.702 1.00 98.19 211 LEU A C 1
ATOM 1697 O O . LEU A 1 211 ? 4.046 -9.089 -4.784 1.00 98.19 211 LEU A O 1
ATOM 1701 N N . VAL A 1 212 ? 3.450 -6.939 -4.465 1.00 98.31 212 VAL A N 1
ATOM 1702 C CA . VAL A 1 212 ? 4.820 -6.440 -4.294 1.00 98.31 212 VAL A CA 1
ATOM 1703 C C . VAL A 1 212 ? 4.997 -5.837 -2.908 1.00 98.31 212 VAL A C 1
ATOM 1705 O O . VAL A 1 212 ? 4.227 -4.976 -2.480 1.00 98.31 212 VAL A O 1
ATOM 1708 N N . TYR A 1 213 ? 6.035 -6.283 -2.208 1.00 97.81 213 TYR A N 1
ATOM 1709 C CA . TYR A 1 213 ? 6.439 -5.778 -0.906 1.00 97.81 213 TYR A CA 1
ATOM 1710 C C . TYR A 1 213 ? 7.701 -4.925 -1.013 1.00 97.81 213 TYR A C 1
ATOM 1712 O O . TYR A 1 213 ? 8.740 -5.390 -1.483 1.00 97.81 213 TYR A O 1
ATOM 1720 N N . ASN A 1 214 ? 7.631 -3.702 -0.487 1.00 95.62 214 ASN A N 1
ATOM 1721 C CA . ASN A 1 214 ? 8.806 -2.879 -0.220 1.00 95.62 214 ASN A CA 1
ATOM 1722 C C . ASN A 1 214 ? 9.573 -3.431 0.999 1.00 95.62 214 ASN A C 1
ATOM 1724 O O . ASN A 1 214 ? 9.219 -3.158 2.153 1.00 95.62 214 ASN A O 1
ATOM 1728 N N . GLU A 1 215 ? 10.628 -4.202 0.743 1.00 94.56 215 GLU A N 1
ATOM 1729 C CA . GLU A 1 215 ? 11.506 -4.743 1.776 1.00 94.56 215 GLU A CA 1
ATOM 1730 C C . GLU A 1 215 ? 12.580 -3.714 2.148 1.00 94.56 215 GLU A C 1
ATOM 1732 O O . GLU A 1 215 ? 13.593 -3.525 1.474 1.00 94.56 215 GLU A O 1
ATOM 1737 N N . ARG A 1 216 ? 12.348 -3.018 3.258 1.00 93.38 216 ARG A N 1
ATOM 1738 C CA . ARG A 1 216 ? 13.224 -1.943 3.726 1.00 93.38 216 ARG A CA 1
ATOM 1739 C C . ARG A 1 216 ? 14.572 -2.499 4.160 1.00 93.38 216 ARG A C 1
ATOM 1741 O O . ARG A 1 216 ? 14.669 -3.201 5.162 1.00 93.38 216 ARG A O 1
ATOM 1748 N N . THR A 1 217 ? 15.628 -2.119 3.459 1.00 91.81 217 THR A N 1
ATOM 1749 C CA . THR A 1 217 ? 16.993 -2.564 3.753 1.00 91.81 217 THR A CA 1
ATOM 1750 C C . THR A 1 217 ? 17.973 -1.404 3.698 1.00 91.81 217 THR A C 1
ATOM 1752 O O . THR A 1 217 ? 17.648 -0.313 3.243 1.00 91.81 217 THR A O 1
ATOM 1755 N N . GLY A 1 218 ? 19.165 -1.586 4.271 1.00 87.25 218 GLY A N 1
ATOM 1756 C CA . GLY A 1 218 ? 20.186 -0.536 4.313 1.00 87.25 218 GLY A CA 1
ATOM 1757 C C . GLY A 1 218 ? 19.802 0.708 5.128 1.00 87.25 218 GLY A C 1
ATOM 1758 O O . GLY A 1 218 ? 20.495 1.716 5.031 1.00 87.25 218 GLY A O 1
ATOM 1759 N N . ILE A 1 219 ? 18.728 0.662 5.921 1.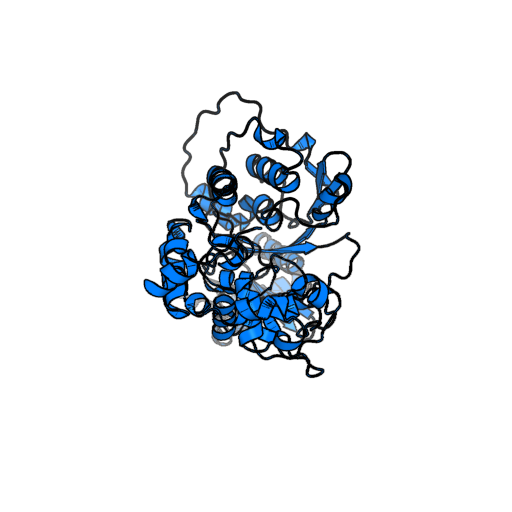00 87.50 219 ILE A N 1
ATOM 1760 C CA . ILE A 1 219 ? 18.223 1.749 6.771 1.00 87.50 219 ILE A CA 1
ATOM 1761 C C . ILE A 1 219 ? 18.402 1.349 8.240 1.00 87.50 219 ILE A C 1
ATOM 1763 O O . ILE A 1 219 ? 17.994 0.262 8.643 1.00 87.50 219 ILE A O 1
ATOM 1767 N N . GLN A 1 220 ? 18.967 2.235 9.064 1.00 83.31 220 GLN A N 1
ATOM 1768 C CA . GLN A 1 220 ? 19.056 2.009 10.510 1.00 83.31 220 GLN A CA 1
ATOM 1769 C C . GLN A 1 220 ? 17.683 2.180 11.180 1.00 83.31 220 GLN A C 1
ATOM 1771 O O . GLN A 1 220 ? 16.989 3.170 10.949 1.00 83.31 220 GLN A O 1
ATOM 1776 N N . GLY A 1 221 ? 17.286 1.244 12.047 1.00 81.00 221 GLY A N 1
ATOM 1777 C CA . GLY A 1 221 ? 16.044 1.367 12.808 1.00 81.00 221 GLY A CA 1
ATOM 1778 C C . GLY A 1 221 ? 15.589 0.078 13.489 1.00 81.00 221 GLY A C 1
ATOM 1779 O O . GLY A 1 221 ? 16.215 -0.968 13.371 1.00 81.00 221 GLY A O 1
ATOM 1780 N N . LYS A 1 222 ? 14.456 0.158 14.200 1.00 79.56 222 LYS A N 1
ATOM 1781 C CA . LYS A 1 222 ? 13.825 -0.974 14.914 1.00 79.56 222 LYS A CA 1
ATOM 1782 C C . LYS A 1 222 ? 12.885 -1.809 14.032 1.00 79.56 222 LYS A C 1
ATOM 1784 O O . LYS A 1 222 ? 12.055 -2.541 14.565 1.00 79.56 222 LYS A O 1
ATOM 1789 N N . LEU A 1 223 ? 12.926 -1.616 12.713 1.00 85.94 223 LEU A N 1
ATOM 1790 C CA . LEU A 1 223 ? 12.007 -2.277 11.792 1.00 85.94 223 LEU A CA 1
ATOM 1791 C C . LEU A 1 223 ? 12.369 -3.754 11.663 1.00 85.94 223 LEU A C 1
ATOM 1793 O O . LEU A 1 223 ? 13.527 -4.106 11.465 1.00 85.94 223 LEU A O 1
ATOM 1797 N N . ASN A 1 224 ? 11.361 -4.606 11.775 1.00 90.56 224 ASN A N 1
ATOM 1798 C CA . ASN A 1 224 ? 11.502 -6.042 11.676 1.00 90.56 224 ASN A CA 1
ATOM 1799 C C . ASN A 1 224 ? 10.416 -6.608 10.752 1.00 90.56 224 ASN A C 1
ATOM 1801 O O . ASN A 1 224 ? 9.222 -6.397 10.975 1.00 90.56 224 ASN A O 1
ATOM 1805 N N . HIS A 1 225 ? 10.854 -7.318 9.714 1.00 93.62 225 HIS A N 1
ATOM 1806 C CA . HIS A 1 225 ? 10.000 -7.853 8.656 1.00 93.62 225 HIS A CA 1
ATOM 1807 C C . HIS A 1 225 ? 9.418 -9.239 8.974 1.00 93.62 225 HIS A C 1
ATOM 1809 O O . HIS A 1 225 ? 8.591 -9.730 8.210 1.00 93.62 225 HIS A O 1
ATOM 1815 N N . THR A 1 226 ? 9.778 -9.857 10.109 1.00 94.56 226 THR A N 1
ATOM 1816 C CA . THR A 1 226 ? 9.406 -11.239 10.464 1.00 94.56 226 THR A CA 1
ATOM 1817 C C . THR A 1 226 ? 7.905 -11.504 10.355 1.00 94.56 226 THR A C 1
ATOM 1819 O O . THR A 1 226 ? 7.505 -12.550 9.852 1.00 94.56 226 THR A O 1
ATOM 1822 N N . ASN A 1 227 ? 7.051 -10.578 10.801 1.00 94.50 227 ASN A N 1
ATOM 1823 C CA . ASN A 1 227 ? 5.599 -10.763 10.704 1.00 94.50 227 ASN A CA 1
ATOM 1824 C C . ASN A 1 227 ? 5.092 -10.748 9.257 1.00 94.50 227 ASN A C 1
ATOM 1826 O O . ASN A 1 227 ? 4.255 -11.578 8.909 1.00 94.50 227 ASN A O 1
ATOM 1830 N N . ALA A 1 228 ? 5.614 -9.844 8.424 1.00 95.69 228 ALA A N 1
ATOM 1831 C CA . ALA A 1 228 ? 5.262 -9.784 7.010 1.00 95.69 228 ALA A CA 1
ATOM 1832 C C . ALA A 1 228 ? 5.733 -11.056 6.291 1.00 95.69 228 ALA A C 1
ATOM 1834 O O . ALA A 1 228 ? 4.931 -11.718 5.645 1.00 95.69 228 ALA A O 1
ATOM 1835 N N . PHE A 1 229 ? 6.989 -11.467 6.498 1.00 96.19 229 PHE A N 1
ATOM 1836 C CA . PHE A 1 229 ? 7.541 -12.684 5.896 1.00 96.19 229 PHE A CA 1
ATOM 1837 C C . PHE A 1 229 ? 6.774 -13.939 6.306 1.00 96.19 229 PHE A C 1
ATOM 1839 O O . PHE A 1 229 ? 6.402 -14.724 5.443 1.00 96.19 229 PHE A O 1
ATOM 1846 N N . ARG A 1 230 ? 6.439 -14.082 7.595 1.00 96.81 230 ARG A N 1
ATOM 1847 C CA . ARG A 1 230 ? 5.590 -15.179 8.077 1.00 96.81 230 ARG A CA 1
ATOM 1848 C C . ARG A 1 230 ? 4.253 -15.229 7.336 1.00 96.81 230 ARG A C 1
ATOM 1850 O O . ARG A 1 230 ? 3.767 -16.313 7.030 1.00 96.81 230 ARG A O 1
ATOM 1857 N N . PHE A 1 231 ? 3.627 -14.076 7.108 1.00 97.75 231 PHE A N 1
ATOM 1858 C CA . PHE A 1 231 ? 2.370 -14.034 6.372 1.00 97.75 231 PHE A CA 1
ATOM 1859 C C . PHE A 1 231 ? 2.579 -14.387 4.899 1.00 97.75 231 PHE A C 1
ATOM 1861 O O . PHE A 1 231 ? 1.821 -15.188 4.371 1.00 97.75 231 PHE A O 1
ATOM 1868 N N . PHE A 1 232 ? 3.618 -13.863 4.253 1.00 96.31 232 PHE A N 1
ATOM 1869 C CA . PHE A 1 232 ? 3.899 -14.150 2.846 1.00 96.31 232 PHE A CA 1
ATOM 1870 C C . PHE A 1 232 ? 4.169 -15.636 2.611 1.00 96.31 232 PHE A C 1
ATOM 1872 O O . PHE A 1 232 ? 3.582 -16.214 1.705 1.00 96.31 232 PHE A O 1
ATOM 1879 N N . GLU A 1 233 ? 4.966 -16.271 3.474 1.00 95.94 233 GLU A N 1
ATOM 1880 C CA . GLU A 1 233 ? 5.233 -17.713 3.422 1.00 95.94 233 GLU A CA 1
ATOM 1881 C C . GLU A 1 233 ? 3.947 -18.538 3.567 1.00 95.94 233 GLU A C 1
ATOM 1883 O O . GLU A 1 233 ? 3.740 -19.508 2.841 1.00 95.94 233 GLU A O 1
ATOM 1888 N N . GLU A 1 234 ? 3.059 -18.161 4.491 1.00 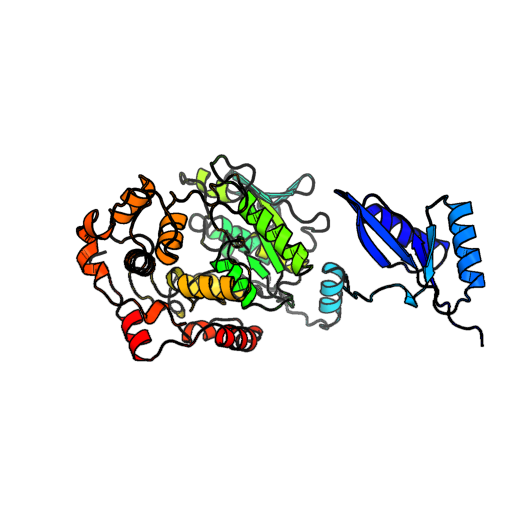94.88 234 GLU A N 1
ATOM 1889 C CA . GLU A 1 234 ? 1.788 -18.865 4.673 1.00 94.88 234 GLU A CA 1
ATOM 1890 C C . GLU A 1 234 ? 0.808 -18.603 3.527 1.00 94.88 234 GLU A C 1
ATOM 1892 O O . GLU A 1 234 ? 0.096 -19.514 3.102 1.00 94.88 234 GLU A O 1
ATOM 1897 N N . PHE A 1 235 ? 0.773 -17.372 3.020 1.00 91.12 235 PHE A N 1
ATOM 1898 C CA . PHE A 1 235 ? -0.037 -16.997 1.872 1.00 91.12 235 PHE A CA 1
ATOM 1899 C C . PHE A 1 235 ? 0.379 -17.801 0.641 1.00 91.12 235 PHE A C 1
ATOM 1901 O O . PHE A 1 235 ? -0.472 -18.442 0.027 1.00 91.12 235 PHE A O 1
ATOM 1908 N N . GLU A 1 236 ? 1.675 -17.856 0.338 1.00 90.31 236 GLU A N 1
ATOM 1909 C CA . GLU A 1 236 ? 2.223 -18.650 -0.762 1.00 90.31 236 GLU A CA 1
ATOM 1910 C C . GLU A 1 236 ? 1.946 -20.143 -0.554 1.00 90.31 236 GLU A C 1
ATOM 1912 O O . GLU A 1 236 ? 1.477 -20.821 -1.465 1.00 90.31 236 GLU A O 1
ATOM 1917 N N . ARG A 1 237 ? 2.113 -20.662 0.670 1.00 89.94 237 ARG A N 1
ATOM 1918 C CA . ARG A 1 237 ? 1.802 -22.064 0.988 1.00 89.94 237 ARG A CA 1
ATOM 1919 C C . ARG A 1 237 ? 0.333 -22.424 0.735 1.00 89.94 237 ARG A C 1
ATOM 1921 O O . ARG A 1 237 ? 0.054 -23.562 0.362 1.00 89.94 237 ARG A O 1
ATOM 1928 N N . ARG A 1 238 ? -0.608 -21.512 1.008 1.00 86.19 238 ARG A N 1
ATOM 1929 C CA . ARG A 1 238 ? -2.054 -21.766 0.862 1.00 86.19 238 ARG A CA 1
ATOM 1930 C C . ARG A 1 238 ? -2.590 -21.470 -0.534 1.00 86.19 238 ARG A C 1
ATOM 1932 O O . ARG A 1 238 ? -3.503 -22.161 -0.966 1.00 86.19 238 ARG A O 1
ATOM 1939 N N . SER A 1 239 ? -2.069 -20.440 -1.194 1.00 79.25 239 SER A N 1
ATOM 1940 C CA . SER A 1 239 ? -2.593 -19.941 -2.472 1.00 79.25 239 SER A CA 1
ATOM 1941 C C . SER A 1 239 ? -1.742 -20.328 -3.681 1.00 79.25 239 SER A C 1
ATOM 1943 O O . SER A 1 239 ? -2.205 -20.204 -4.806 1.00 79.25 239 SER A O 1
ATOM 1945 N N . GLY A 1 240 ? -0.490 -20.748 -3.476 1.00 79.00 240 GLY A N 1
ATOM 1946 C CA . GLY A 1 240 ? 0.487 -20.935 -4.552 1.00 79.00 240 GLY A CA 1
ATOM 1947 C C . GLY A 1 240 ? 0.986 -19.628 -5.179 1.00 79.00 240 GLY A C 1
ATOM 1948 O O . GLY A 1 240 ? 1.778 -19.674 -6.116 1.00 79.00 240 GLY A O 1
ATOM 1949 N N . ARG A 1 241 ? 0.541 -18.464 -4.684 1.00 85.50 241 ARG A N 1
ATOM 1950 C CA . ARG A 1 241 ? 0.897 -17.149 -5.226 1.00 85.50 241 ARG A CA 1
ATOM 1951 C C . ARG A 1 241 ? 2.035 -16.522 -4.415 1.00 85.50 241 ARG A C 1
ATOM 1953 O O . ARG A 1 241 ? 1.894 -16.385 -3.197 1.00 85.50 241 ARG A O 1
ATOM 1960 N N . PRO A 1 242 ? 3.136 -16.100 -5.055 1.00 87.00 242 PRO A N 1
ATOM 1961 C CA . PRO A 1 242 ? 4.232 -15.455 -4.349 1.00 87.00 242 PRO A CA 1
ATOM 1962 C C . PRO A 1 242 ? 3.904 -13.997 -4.008 1.00 87.00 242 PRO A C 1
ATOM 1964 O O . PRO A 1 242 ? 3.097 -13.335 -4.664 1.00 87.00 242 PRO A O 1
ATOM 1967 N N . VAL A 1 243 ? 4.605 -13.475 -3.002 1.00 94.06 243 VAL A N 1
ATOM 1968 C CA . VAL A 1 243 ? 4.749 -12.031 -2.780 1.00 94.06 243 VAL A CA 1
ATOM 1969 C C . VAL A 1 243 ? 6.153 -11.634 -3.217 1.00 94.06 243 VAL A C 1
ATOM 1971 O O . VAL A 1 243 ? 7.142 -12.082 -2.633 1.00 94.06 243 VAL A O 1
ATOM 1974 N N . TYR A 1 244 ? 6.252 -10.780 -4.231 1.00 93.56 244 TYR A N 1
ATOM 1975 C CA . TYR A 1 244 ? 7.527 -10.303 -4.750 1.00 93.56 244 TYR A CA 1
ATOM 1976 C C . TYR A 1 244 ? 8.109 -9.266 -3.798 1.00 93.56 244 TYR A C 1
ATOM 1978 O O . TYR A 1 244 ? 7.540 -8.198 -3.584 1.00 93.56 244 TYR A O 1
ATOM 1986 N N . ARG A 1 245 ? 9.248 -9.586 -3.192 1.00 95.56 245 ARG A N 1
ATOM 1987 C CA . ARG A 1 245 ? 9.929 -8.693 -2.254 1.00 95.56 245 ARG A CA 1
ATOM 1988 C C . ARG A 1 245 ? 11.022 -7.947 -2.994 1.00 95.56 245 ARG A C 1
ATOM 1990 O O . ARG A 1 245 ? 11.922 -8.574 -3.541 1.00 95.56 245 ARG A O 1
ATOM 1997 N N . VAL A 1 246 ? 10.944 -6.626 -2.974 1.00 95.06 246 VAL A N 1
ATOM 1998 C CA . VAL A 1 246 ? 11.931 -5.750 -3.604 1.00 95.06 246 VAL A CA 1
ATOM 1999 C C . VAL A 1 246 ? 12.665 -5.034 -2.495 1.00 95.06 246 VAL A C 1
ATOM 2001 O O . VAL A 1 246 ? 12.073 -4.225 -1.769 1.00 95.06 246 VAL A O 1
ATOM 2004 N N . LYS A 1 247 ? 13.951 -5.348 -2.338 1.00 96.12 247 LYS A N 1
ATOM 2005 C CA . LYS A 1 247 ? 14.765 -4.683 -1.328 1.00 96.12 247 LYS A CA 1
ATOM 2006 C C . LYS A 1 247 ? 15.065 -3.264 -1.773 1.00 96.12 247 LYS A C 1
ATOM 2008 O O . LYS A 1 247 ? 15.474 -3.044 -2.909 1.00 96.12 247 LYS A O 1
ATOM 2013 N N . SER A 1 248 ? 14.851 -2.299 -0.889 1.00 96.31 248 SER A N 1
ATOM 2014 C CA . SER A 1 248 ? 15.101 -0.898 -1.205 1.00 96.31 248 SER A CA 1
ATOM 2015 C C . SER A 1 248 ? 15.409 -0.072 0.035 1.00 96.31 248 SER A C 1
ATOM 2017 O O . SER A 1 248 ? 14.941 -0.360 1.141 1.00 96.31 248 SER A O 1
ATOM 2019 N N . ASN A 1 249 ? 16.167 1.003 -0.172 1.00 96.31 249 ASN A N 1
ATOM 2020 C CA . ASN A 1 249 ? 16.457 2.017 0.834 1.00 96.31 249 ASN A CA 1
ATOM 2021 C C . ASN A 1 249 ? 15.928 3.418 0.450 1.00 96.31 249 ASN A C 1
ATOM 2023 O O . ASN A 1 249 ? 16.347 4.397 1.066 1.00 96.31 249 ASN A O 1
ATOM 2027 N N . HIS A 1 250 ? 15.015 3.526 -0.528 1.00 97.06 250 HIS A N 1
ATOM 2028 C CA . HIS A 1 250 ? 14.553 4.806 -1.100 1.00 97.06 250 HIS A CA 1
ATOM 2029 C C . HIS A 1 250 ? 13.996 5.808 -0.078 1.00 97.06 250 HIS A C 1
ATOM 2031 O O . HIS A 1 250 ? 14.077 7.017 -0.272 1.00 97.06 250 HIS A O 1
ATOM 2037 N N . GLU A 1 251 ? 13.519 5.329 1.072 1.00 95.25 251 GLU A N 1
ATOM 2038 C CA . GLU A 1 251 ? 13.083 6.175 2.187 1.00 95.25 251 GLU A CA 1
ATOM 2039 C C . GLU A 1 251 ? 14.206 7.080 2.752 1.00 95.25 251 GLU A C 1
ATOM 2041 O O . GLU A 1 251 ? 13.930 8.018 3.507 1.00 95.25 251 GLU A O 1
ATOM 2046 N N . LYS A 1 252 ? 15.475 6.825 2.391 1.00 94.38 252 LYS A N 1
ATOM 2047 C CA . LYS A 1 252 ? 16.631 7.677 2.708 1.00 94.38 252 LYS A CA 1
ATOM 2048 C C . LYS A 1 252 ? 16.633 9.023 1.994 1.00 94.38 252 LYS A C 1
ATOM 2050 O O . LYS A 1 252 ? 17.286 9.924 2.508 1.00 94.38 252 LYS A O 1
ATOM 2055 N N . ILE A 1 253 ? 15.909 9.191 0.884 1.00 95.56 253 ILE A N 1
ATOM 2056 C CA . ILE A 1 253 ? 15.845 10.472 0.149 1.00 95.56 253 ILE A CA 1
ATOM 2057 C C . ILE A 1 253 ? 15.485 11.627 1.091 1.00 95.56 253 ILE A C 1
ATOM 2059 O O . ILE A 1 253 ? 16.076 12.699 1.044 1.00 95.56 253 ILE A O 1
ATOM 2063 N N . ARG A 1 254 ? 14.592 11.375 2.049 1.00 94.50 254 ARG A N 1
ATOM 2064 C CA . ARG A 1 254 ? 14.192 12.341 3.079 1.00 94.50 254 ARG A CA 1
ATOM 2065 C C . ARG A 1 254 ? 15.331 12.878 3.945 1.00 94.50 254 ARG A C 1
ATOM 2067 O O . ARG A 1 254 ? 15.213 13.992 4.456 1.00 94.50 254 ARG A O 1
ATOM 2074 N N . LEU A 1 255 ? 16.412 12.118 4.121 1.00 91.00 255 LEU A N 1
ATOM 2075 C CA . LEU A 1 255 ? 17.545 12.527 4.951 1.00 91.00 255 LEU A CA 1
ATOM 2076 C C . LEU A 1 255 ? 18.273 13.738 4.355 1.00 91.00 255 LEU A C 1
ATOM 2078 O O . LEU A 1 255 ? 18.634 14.633 5.117 1.00 91.00 255 LEU A O 1
ATOM 2082 N N . SER A 1 256 ? 18.406 13.837 3.024 1.00 89.62 256 SER A N 1
ATOM 2083 C CA . SER A 1 256 ? 19.001 15.032 2.388 1.00 89.62 256 SER A CA 1
ATOM 2084 C C . SER A 1 256 ? 18.134 16.280 2.513 1.00 89.62 256 SER A C 1
ATOM 2086 O O . SER A 1 256 ? 18.595 17.386 2.260 1.00 89.62 256 SER A O 1
ATOM 2088 N N . GLN A 1 257 ? 16.887 16.114 2.950 1.00 92.75 257 GLN A N 1
ATOM 2089 C CA . GLN A 1 257 ? 15.922 17.187 3.174 1.00 92.75 257 GLN A CA 1
ATOM 2090 C C . GLN A 1 257 ? 15.759 17.509 4.668 1.00 92.75 257 GLN A C 1
ATOM 2092 O O . GLN A 1 257 ? 14.784 18.147 5.075 1.00 92.75 257 GLN A O 1
ATOM 2097 N N . GLY A 1 258 ? 16.672 17.015 5.516 1.00 91.25 258 GLY A N 1
ATOM 2098 C CA . GLY A 1 258 ? 16.630 17.211 6.966 1.00 91.25 258 GLY A CA 1
ATOM 2099 C C . GLY A 1 258 ? 15.432 16.537 7.646 1.00 91.25 258 GLY A C 1
ATOM 2100 O O . GLY A 1 258 ? 15.038 16.930 8.745 1.00 91.25 258 GLY A O 1
ATOM 2101 N N . LYS A 1 259 ? 14.803 15.547 6.998 1.00 93.06 259 LYS A N 1
ATOM 2102 C CA . LYS A 1 259 ? 13.671 14.785 7.543 1.00 93.06 259 LYS A CA 1
ATOM 2103 C C . LYS A 1 259 ? 14.131 13.399 7.982 1.00 93.06 259 LYS A C 1
ATOM 2105 O O . LYS A 1 259 ? 15.077 12.840 7.445 1.00 93.06 259 LYS A O 1
ATOM 2110 N N . SER A 1 260 ? 13.416 12.802 8.934 1.00 92.06 260 SER A N 1
ATOM 2111 C CA . SER A 1 260 ? 13.600 11.386 9.269 1.00 92.06 260 SER A CA 1
ATOM 2112 C C . SER A 1 260 ? 13.236 10.485 8.089 1.00 92.06 260 SER A C 1
ATOM 2114 O O . SER A 1 260 ? 12.424 10.873 7.245 1.00 92.06 260 SER A O 1
ATOM 2116 N N . VAL A 1 261 ? 13.786 9.270 8.072 1.00 92.12 261 VAL A N 1
ATOM 2117 C CA . VAL A 1 261 ? 13.448 8.225 7.095 1.00 92.12 261 VAL A CA 1
ATOM 2118 C C . VAL A 1 261 ? 11.935 7.991 7.039 1.00 92.12 261 VAL A C 1
ATOM 2120 O O . VAL A 1 261 ? 11.259 7.928 8.070 1.00 92.12 261 VAL A O 1
ATOM 2123 N N . GLY A 1 262 ? 11.414 7.852 5.825 1.00 92.44 262 GLY A N 1
ATOM 2124 C CA . GLY A 1 262 ? 10.021 7.529 5.547 1.00 92.44 262 GLY A CA 1
ATOM 2125 C C . GLY A 1 262 ? 9.712 7.677 4.062 1.00 92.44 262 GLY A C 1
ATOM 2126 O O . GLY A 1 262 ? 10.609 7.845 3.244 1.00 92.44 262 GLY A O 1
ATOM 2127 N N . PHE A 1 263 ? 8.435 7.684 3.710 1.00 95.06 263 PHE A N 1
ATOM 2128 C CA . PHE A 1 263 ? 8.017 7.945 2.335 1.00 95.06 263 PHE A CA 1
ATOM 2129 C C . PHE A 1 263 ? 7.981 9.448 2.042 1.00 95.06 263 PHE A C 1
ATOM 2131 O O . PHE A 1 263 ? 7.572 10.228 2.911 1.00 95.06 263 PHE A O 1
ATOM 2138 N N . SER A 1 264 ? 8.454 9.846 0.859 1.00 94.00 264 SER A N 1
ATOM 2139 C CA . SER A 1 264 ? 8.423 11.234 0.365 1.00 94.00 264 SER A CA 1
ATOM 2140 C C . SER A 1 264 ? 6.996 11.675 0.037 1.00 94.00 264 SER A C 1
ATOM 2142 O O . SER A 1 264 ? 6.565 12.753 0.434 1.00 94.00 264 SER A O 1
ATOM 2144 N N . THR A 1 265 ? 6.241 10.766 -0.580 1.00 95.00 265 THR A N 1
ATOM 2145 C CA . THR A 1 265 ? 4.819 10.885 -0.918 1.00 95.00 265 THR A CA 1
ATOM 2146 C C . THR A 1 265 ? 4.062 9.656 -0.418 1.00 95.00 265 THR A C 1
ATOM 2148 O O . THR A 1 265 ? 4.673 8.629 -0.113 1.00 95.00 265 THR A O 1
ATOM 2151 N N . ASP A 1 266 ? 2.729 9.701 -0.372 1.00 91.69 266 ASP A N 1
ATOM 2152 C CA . ASP A 1 266 ? 1.946 8.525 0.039 1.00 91.69 266 ASP A CA 1
ATOM 2153 C C . ASP A 1 266 ? 2.099 7.344 -0.940 1.00 91.69 266 ASP A C 1
ATOM 2155 O O . ASP A 1 266 ? 1.993 6.188 -0.524 1.00 91.69 266 ASP A O 1
ATOM 2159 N N . TYR A 1 267 ? 2.416 7.607 -2.216 1.00 95.94 267 TYR A N 1
ATOM 2160 C CA . TYR A 1 267 ? 2.622 6.574 -3.238 1.00 95.94 267 TYR A CA 1
ATOM 2161 C C . TYR A 1 267 ? 4.071 6.113 -3.408 1.00 95.94 267 TYR A C 1
ATOM 2163 O O . TYR A 1 267 ? 4.303 5.126 -4.103 1.00 95.94 267 TYR A O 1
ATOM 2171 N N . ALA A 1 268 ? 5.043 6.700 -2.700 1.00 96.88 268 ALA A N 1
ATOM 2172 C CA . ALA A 1 268 ? 6.403 6.151 -2.676 1.00 96.88 268 ALA A CA 1
ATOM 2173 C C . ALA A 1 268 ? 6.441 4.722 -2.097 1.00 96.88 268 ALA A C 1
ATOM 2175 O O . ALA A 1 268 ? 7.322 3.939 -2.437 1.00 96.88 268 ALA A O 1
ATOM 2176 N N . CYS A 1 269 ? 5.435 4.327 -1.306 1.00 94.88 269 CYS A N 1
ATOM 2177 C CA . CYS A 1 269 ? 5.275 2.941 -0.860 1.00 94.88 269 CYS A CA 1
ATOM 2178 C C . CYS A 1 269 ? 4.976 1.933 -1.987 1.00 94.88 269 CYS A C 1
ATOM 2180 O O . CYS A 1 269 ? 5.106 0.732 -1.759 1.00 94.88 269 CYS A O 1
ATOM 2182 N N . ALA A 1 270 ? 4.570 2.417 -3.164 1.00 97.06 270 ALA A N 1
ATOM 2183 C CA . ALA A 1 270 ? 4.207 1.635 -4.340 1.00 97.06 270 ALA A CA 1
ATOM 2184 C C . ALA A 1 270 ? 5.174 1.852 -5.518 1.00 97.06 270 ALA A C 1
ATOM 2186 O O . ALA A 1 270 ? 4.918 1.351 -6.610 1.00 97.06 270 ALA A O 1
ATOM 2187 N N . VAL A 1 271 ? 6.290 2.569 -5.327 1.00 98.38 271 VAL A N 1
ATOM 2188 C CA . VAL A 1 271 ? 7.232 2.893 -6.417 1.00 98.38 271 VAL A CA 1
ATOM 2189 C C . VAL A 1 271 ? 7.783 1.643 -7.112 1.00 98.38 271 VAL A C 1
ATOM 2191 O O . VAL A 1 271 ? 8.025 1.653 -8.313 1.00 98.38 271 VAL A O 1
ATOM 2194 N N . GLN A 1 272 ? 7.909 0.530 -6.388 1.00 97.88 272 GLN A N 1
ATOM 2195 C CA . GLN A 1 272 ? 8.355 -0.742 -6.950 1.00 97.88 272 GLN A CA 1
ATOM 2196 C C . GLN A 1 272 ? 7.358 -1.290 -7.972 1.00 97.88 272 GLN A C 1
ATOM 2198 O O . GLN A 1 272 ? 7.777 -1.874 -8.960 1.00 97.88 272 GLN A O 1
ATOM 2203 N N . LEU A 1 273 ? 6.053 -1.079 -7.770 1.00 98.50 273 LEU A N 1
ATOM 2204 C CA . LEU A 1 273 ? 5.043 -1.465 -8.758 1.00 98.50 273 LEU A CA 1
ATOM 2205 C C . LEU A 1 273 ? 5.146 -0.618 -10.018 1.00 98.50 273 LEU A C 1
ATOM 2207 O O . LEU A 1 273 ? 4.968 -1.155 -11.099 1.00 98.50 273 LEU A O 1
ATOM 2211 N N . ILE A 1 274 ? 5.469 0.671 -9.885 1.00 98.75 274 ILE A N 1
ATOM 2212 C CA . ILE A 1 274 ? 5.697 1.552 -11.037 1.00 98.75 274 ILE A CA 1
ATOM 2213 C C . ILE A 1 274 ? 6.886 1.020 -11.846 1.00 98.75 274 ILE A C 1
ATOM 2215 O O . ILE A 1 274 ? 6.757 0.762 -13.035 1.00 98.75 274 ILE A O 1
ATOM 2219 N N . LEU A 1 275 ? 8.018 0.761 -11.184 1.00 98.62 275 LEU A N 1
ATOM 2220 C CA . LEU A 1 275 ? 9.243 0.265 -11.826 1.00 98.62 275 LEU A CA 1
ATOM 2221 C C . LEU A 1 275 ? 9.112 -1.161 -12.395 1.00 98.62 275 LEU A C 1
ATOM 2223 O O . LEU A 1 275 ? 9.844 -1.532 -13.308 1.00 98.62 275 LEU A O 1
ATOM 2227 N N . LEU A 1 276 ? 8.193 -1.967 -11.860 1.00 97.44 276 LEU A N 1
ATOM 2228 C CA . LEU A 1 276 ? 7.935 -3.344 -12.299 1.00 97.44 276 LEU A CA 1
ATOM 2229 C C . LEU A 1 276 ? 6.682 -3.463 -13.173 1.00 97.44 276 LEU A C 1
ATOM 2231 O O . LEU A 1 276 ? 6.241 -4.580 -13.450 1.00 97.44 276 LEU A O 1
ATOM 2235 N N . ALA A 1 277 ? 6.098 -2.339 -13.596 1.00 97.56 277 ALA A N 1
ATOM 2236 C CA . ALA A 1 277 ? 4.818 -2.342 -14.282 1.00 97.56 277 ALA A CA 1
ATOM 2237 C C . ALA A 1 277 ? 4.871 -3.122 -15.596 1.00 97.56 277 ALA A C 1
ATOM 2239 O O . ALA A 1 277 ? 4.052 -4.011 -15.795 1.00 97.56 277 ALA A O 1
ATOM 2240 N N . ASP A 1 278 ? 5.858 -2.869 -16.453 1.00 91.19 278 ASP A N 1
ATOM 2241 C CA . ASP A 1 278 ? 5.975 -3.593 -17.727 1.00 91.19 278 ASP A CA 1
ATOM 2242 C C . ASP A 1 278 ? 6.402 -5.043 -17.522 1.00 91.19 278 ASP A C 1
ATOM 2244 O O . ASP A 1 278 ? 5.822 -5.947 -18.115 1.00 91.19 278 ASP A O 1
ATOM 2248 N N . TYR A 1 279 ? 7.327 -5.287 -16.592 1.00 89.75 279 TYR A N 1
ATOM 2249 C CA . TYR A 1 279 ? 7.772 -6.638 -16.249 1.00 89.75 279 TYR A CA 1
ATOM 2250 C C . TYR A 1 279 ? 6.616 -7.548 -15.825 1.00 89.75 279 TYR A C 1
ATOM 2252 O O . TYR A 1 279 ? 6.569 -8.717 -16.199 1.00 89.75 279 TYR A O 1
ATOM 2260 N N . PHE A 1 280 ? 5.665 -7.017 -15.055 1.00 88.88 280 PHE A N 1
ATOM 2261 C CA . PHE A 1 280 ? 4.506 -7.774 -14.601 1.00 88.88 280 PHE A CA 1
ATOM 2262 C C . PHE A 1 280 ? 3.257 -7.608 -15.470 1.00 88.88 280 PHE A C 1
ATOM 2264 O O . PHE A 1 280 ? 2.270 -8.290 -15.186 1.00 88.88 280 PHE A O 1
ATOM 2271 N N . GLY A 1 281 ? 3.264 -6.750 -16.492 1.00 86.69 281 GLY A N 1
ATOM 2272 C CA . GLY A 1 281 ? 2.071 -6.421 -17.275 1.00 86.69 281 GLY A CA 1
ATOM 2273 C C . GLY A 1 281 ? 0.994 -5.697 -16.457 1.00 86.69 281 GLY A C 1
ATOM 2274 O O . GLY A 1 281 ? -0.187 -6.034 -16.562 1.00 86.69 281 GLY A O 1
ATOM 2275 N N . LEU A 1 282 ? 1.392 -4.742 -15.609 1.00 95.81 282 LEU A N 1
ATOM 2276 C CA . LEU A 1 282 ? 0.493 -4.007 -14.725 1.00 95.81 282 LEU A CA 1
ATOM 2277 C C . LEU A 1 282 ? -0.323 -2.946 -15.462 1.00 95.81 282 LEU A C 1
ATOM 2279 O O . LEU A 1 282 ? 0.171 -2.222 -16.333 1.00 95.81 282 LEU A O 1
ATOM 2283 N N . ASP A 1 283 ? -1.572 -2.820 -15.036 1.00 96.69 283 ASP A N 1
ATOM 2284 C CA . ASP A 1 283 ? -2.583 -1.960 -15.650 1.00 96.69 283 ASP A CA 1
ATOM 2285 C C . ASP A 1 283 ? -3.307 -1.032 -14.675 1.00 96.69 283 ASP A C 1
ATOM 2287 O O . ASP A 1 283 ? -4.269 -0.352 -15.033 1.00 96.69 283 ASP A O 1
ATOM 2291 N N . SER A 1 284 ? -2.904 -1.110 -13.413 1.00 98.62 284 SER A N 1
ATOM 2292 C CA . SER A 1 284 ? -3.409 -0.350 -12.284 1.00 98.62 284 SER A CA 1
ATOM 2293 C C . SER A 1 284 ? -2.540 -0.651 -11.068 1.00 98.62 284 SER A C 1
ATOM 2295 O O . SER A 1 284 ? -1.913 -1.713 -10.970 1.00 98.62 284 SER A O 1
ATOM 2297 N N . ILE A 1 285 ? -2.503 0.289 -10.128 1.00 98.62 285 ILE A N 1
ATOM 2298 C CA . ILE A 1 285 ? -1.756 0.142 -8.878 1.00 98.62 285 ILE A CA 1
ATOM 2299 C C . ILE A 1 285 ? -2.698 0.363 -7.709 1.00 98.62 285 ILE A C 1
ATOM 2301 O O . ILE A 1 285 ? -3.315 1.419 -7.579 1.00 98.62 285 ILE A O 1
ATOM 2305 N N . GLY A 1 286 ? -2.776 -0.629 -6.831 1.00 98.19 286 GLY A N 1
ATOM 2306 C CA . GLY A 1 286 ? -3.560 -0.570 -5.615 1.00 98.19 286 GLY A CA 1
ATOM 2307 C C . GLY A 1 286 ? -2.741 -0.475 -4.343 1.00 98.19 286 GLY A C 1
ATOM 2308 O O . GLY A 1 286 ? -1.585 -0.901 -4.266 1.00 98.19 286 GLY A O 1
ATOM 2309 N N . THR A 1 287 ? -3.374 0.079 -3.312 1.00 97.62 287 THR A N 1
ATOM 2310 C CA . THR A 1 287 ? -2.854 0.107 -1.945 1.00 97.62 287 THR A CA 1
ATOM 2311 C C . THR A 1 287 ? -3.971 -0.232 -0.954 1.00 97.62 287 THR A C 1
ATOM 2313 O O . THR A 1 287 ? -5.153 -0.275 -1.289 1.00 97.62 287 THR A O 1
ATOM 2316 N N . GLY A 1 288 ? -3.598 -0.516 0.294 1.00 96.44 288 GLY A N 1
ATOM 2317 C CA . GLY A 1 288 ? -4.559 -0.702 1.382 1.00 96.44 288 GLY A CA 1
ATOM 2318 C C . GLY A 1 288 ? -4.964 0.627 2.018 1.00 96.44 288 GLY A C 1
ATOM 2319 O O . GLY A 1 288 ? -4.759 0.777 3.218 1.00 96.44 288 GLY A O 1
ATOM 2320 N N . MET A 1 289 ? -5.422 1.619 1.245 1.00 95.44 289 MET A N 1
ATOM 2321 C CA . MET A 1 289 ? -5.832 2.921 1.789 1.00 95.44 289 MET A CA 1
ATOM 2322 C C . MET A 1 289 ? -7.271 2.856 2.327 1.00 95.44 289 MET A C 1
ATOM 2324 O O . MET A 1 289 ? -8.195 2.773 1.521 1.00 95.44 289 MET A O 1
ATOM 2328 N N . PRO A 1 290 ? -7.496 2.916 3.653 1.00 95.94 290 PRO A N 1
ATOM 2329 C CA . PRO A 1 290 ? -8.832 2.754 4.219 1.00 95.94 290 PRO A CA 1
ATOM 2330 C C . PRO A 1 290 ? -9.650 4.059 4.174 1.00 95.94 290 PRO A C 1
ATOM 2332 O O . PRO A 1 290 ? -9.151 5.128 3.787 1.00 95.94 290 PRO A O 1
ATOM 2335 N N . LEU A 1 291 ? -10.902 3.989 4.630 1.00 96.69 291 LEU A N 1
ATOM 2336 C CA . LEU A 1 291 ? -11.830 5.114 4.793 1.00 96.69 291 LEU A CA 1
ATOM 2337 C C . LEU A 1 291 ? -11.225 6.255 5.622 1.00 96.69 291 LEU A C 1
ATOM 2339 O O . LEU A 1 291 ? -11.363 7.424 5.258 1.00 96.69 291 LEU A O 1
ATOM 2343 N N . GLU A 1 292 ? -10.499 5.923 6.690 1.00 93.44 292 GLU A N 1
ATOM 2344 C CA . GLU A 1 292 ? -9.849 6.865 7.604 1.00 93.44 292 GLU A CA 1
ATOM 2345 C C . GLU A 1 292 ? -8.749 7.692 6.950 1.00 93.44 292 GLU A C 1
ATOM 2347 O O . GLU A 1 292 ? -8.364 8.719 7.495 1.00 93.44 292 GLU A O 1
ATOM 2352 N N . ASN A 1 293 ? -8.198 7.231 5.830 1.00 91.62 293 ASN A N 1
ATOM 2353 C CA . ASN A 1 293 ? -7.246 8.009 5.050 1.00 91.62 293 ASN A CA 1
ATOM 2354 C C . ASN A 1 293 ? -7.939 8.662 3.859 1.00 91.62 293 ASN A C 1
ATOM 2356 O O . ASN A 1 293 ? -7.539 9.745 3.455 1.00 91.62 293 ASN A O 1
ATOM 2360 N N . SER A 1 294 ? -8.977 8.040 3.304 1.00 95.31 294 SER A N 1
ATOM 2361 C CA . SER A 1 294 ? -9.652 8.517 2.097 1.00 95.31 294 SER A CA 1
ATOM 2362 C C . SER A 1 294 ? -10.662 9.620 2.414 1.00 95.31 294 SER A C 1
ATOM 2364 O O . SER A 1 294 ? -10.458 10.770 2.031 1.00 95.31 294 SER A O 1
ATOM 2366 N N . TYR A 1 295 ? -11.713 9.312 3.171 1.00 97.12 295 TYR A N 1
ATOM 2367 C CA . TYR A 1 295 ? -12.857 10.205 3.397 1.00 97.12 295 TYR A CA 1
ATOM 2368 C C . TYR A 1 295 ? -12.860 10.883 4.766 1.00 97.12 295 TYR A C 1
ATOM 2370 O O . TYR A 1 295 ? -13.655 11.793 4.985 1.00 97.12 295 TYR A O 1
ATOM 2378 N N . LEU A 1 296 ? -11.949 10.510 5.669 1.00 94.56 296 LEU A N 1
ATOM 2379 C CA . LEU A 1 296 ? -11.750 11.203 6.941 1.00 94.56 296 LEU A CA 1
ATOM 2380 C C . LEU A 1 296 ? -10.341 11.807 6.972 1.00 94.56 296 LEU A C 1
ATOM 2382 O O . LEU A 1 296 ? -9.362 11.104 7.141 1.00 94.56 296 LEU A O 1
ATOM 2386 N N . PHE A 1 297 ? -10.185 13.115 6.809 1.00 89.12 297 PHE A N 1
ATOM 2387 C CA . PHE A 1 297 ? -8.885 13.784 6.849 1.00 89.12 297 PHE A CA 1
ATOM 2388 C C . PHE A 1 297 ? -8.174 13.522 8.188 1.00 89.12 297 PHE A C 1
ATOM 2390 O O . PHE A 1 297 ? -8.568 14.054 9.222 1.00 89.12 297 PHE A O 1
ATOM 2397 N N . HIS A 1 298 ? -7.175 12.630 8.190 1.00 83.81 298 HIS A N 1
ATOM 2398 C CA . HIS A 1 298 ? -6.519 12.109 9.398 1.00 83.81 298 HIS A CA 1
ATOM 2399 C C . HIS A 1 298 ? -7.494 11.597 10.477 1.00 83.81 298 HIS A C 1
ATOM 2401 O O . HIS A 1 298 ? -7.191 11.650 11.672 1.00 83.81 298 HIS A O 1
ATOM 2407 N N . GLY A 1 299 ? -8.667 11.113 10.063 1.00 89.81 299 GLY A N 1
ATOM 2408 C CA . GLY A 1 299 ? -9.709 10.593 10.945 1.00 89.81 299 GLY A CA 1
ATOM 2409 C C . GLY A 1 299 ? -10.527 11.632 11.719 1.00 89.81 299 GLY A C 1
ATOM 2410 O O . GLY A 1 299 ? -11.426 11.213 12.438 1.00 89.81 299 GLY A O 1
ATOM 2411 N N . HIS A 1 300 ? -10.249 12.938 11.632 1.00 92.56 300 HIS A N 1
ATOM 2412 C CA . HIS A 1 300 ? -10.926 13.931 12.484 1.00 92.56 300 HIS A CA 1
ATOM 2413 C C . HIS A 1 300 ? -11.970 14.798 11.781 1.00 92.56 300 HIS A C 1
ATOM 2415 O O . HIS A 1 300 ? -12.788 15.420 12.453 1.00 92.56 300 HIS A O 1
ATOM 2421 N N . ARG A 1 301 ? -11.964 14.847 10.448 1.00 95.06 301 ARG A N 1
ATOM 2422 C CA . ARG A 1 301 ? -12.933 15.626 9.673 1.00 95.06 301 ARG A CA 1
ATOM 2423 C C . ARG A 1 301 ? -13.283 14.912 8.382 1.00 95.06 301 ARG A C 1
ATOM 2425 O O . ARG A 1 301 ? -12.387 14.374 7.737 1.00 95.06 301 ARG A O 1
ATOM 2432 N N . TYR A 1 302 ? -14.542 14.941 7.964 1.00 96.38 302 TYR A N 1
ATOM 2433 C CA . TYR A 1 302 ? -14.908 14.466 6.633 1.00 96.38 302 TYR A CA 1
ATOM 2434 C C . TYR A 1 302 ? -14.183 15.258 5.532 1.00 96.38 302 TYR A C 1
ATOM 2436 O O . TYR A 1 302 ? -13.999 16.474 5.619 1.00 96.38 302 TYR A O 1
ATOM 2444 N N . ARG A 1 303 ? -13.795 14.569 4.459 1.00 95.00 303 ARG A N 1
ATOM 2445 C CA . ARG A 1 303 ? -13.408 15.190 3.192 1.00 95.00 303 ARG A CA 1
ATOM 2446 C C . ARG A 1 303 ? -14.038 14.446 2.030 1.00 95.00 303 ARG A C 1
ATOM 2448 O O . ARG A 1 303 ? -14.105 13.220 2.026 1.00 95.00 303 ARG A O 1
ATOM 2455 N N . ASP A 1 304 ? -14.421 15.186 0.999 1.00 94.81 304 ASP A N 1
ATOM 2456 C CA . ASP A 1 304 ? -14.714 14.569 -0.288 1.00 94.81 304 ASP A CA 1
ATOM 2457 C C . ASP A 1 304 ? -13.398 14.150 -0.951 1.00 94.81 304 ASP A C 1
ATOM 2459 O O . ASP A 1 304 ? -12.660 14.978 -1.490 1.00 94.81 304 ASP A O 1
ATOM 2463 N N . PHE A 1 305 ? -13.080 12.859 -0.863 1.00 95.88 305 PHE A N 1
ATOM 2464 C CA . PHE A 1 305 ? -11.823 12.320 -1.365 1.00 95.88 305 PHE A CA 1
ATOM 2465 C C . PHE A 1 305 ? -11.653 12.527 -2.872 1.00 95.88 305 PHE A C 1
ATOM 2467 O O . PHE A 1 305 ? -10.577 12.941 -3.300 1.00 95.88 305 PHE A O 1
ATOM 2474 N N . SER A 1 306 ? -12.723 12.330 -3.651 1.00 94.56 306 SER A N 1
ATOM 2475 C CA . SER A 1 306 ? -12.724 12.476 -5.116 1.00 94.56 306 SER A CA 1
ATOM 2476 C C . SER A 1 306 ? -12.355 13.892 -5.572 1.00 94.56 306 SER A C 1
ATOM 2478 O O . SER A 1 306 ? -11.758 14.089 -6.628 1.00 94.56 306 SER A O 1
ATOM 2480 N N . ASN A 1 307 ? -12.652 14.884 -4.730 1.00 95.62 307 ASN A N 1
ATOM 2481 C CA . ASN A 1 307 ? -12.356 16.292 -4.966 1.00 95.62 307 ASN A CA 1
ATOM 2482 C C . ASN A 1 307 ? -11.149 16.807 -4.166 1.00 95.62 307 ASN A C 1
ATOM 2484 O O . ASN A 1 307 ? -10.818 17.991 -4.245 1.00 95.62 307 ASN A O 1
ATOM 2488 N N . SER A 1 308 ? -10.476 15.940 -3.408 1.00 95.06 308 SER A N 1
ATOM 2489 C CA . SER A 1 308 ? -9.290 16.311 -2.642 1.00 95.06 308 SER A CA 1
ATOM 2490 C C . SER A 1 308 ? -8.102 16.605 -3.560 1.00 95.06 308 SER A C 1
ATOM 2492 O O . SER A 1 308 ? -7.979 16.019 -4.637 1.00 95.06 308 SER A O 1
ATOM 2494 N N . TRP A 1 309 ? -7.186 17.470 -3.104 1.00 94.00 309 TRP A N 1
ATOM 2495 C CA . TRP A 1 309 ? -5.915 17.703 -3.801 1.00 94.00 309 TRP A CA 1
ATOM 2496 C C . TRP A 1 309 ? -5.188 16.384 -4.072 1.00 94.00 309 TRP A C 1
ATOM 2498 O O . TRP A 1 309 ? -4.743 16.153 -5.184 1.00 94.00 309 TRP A O 1
ATOM 2508 N N . PHE A 1 310 ? -5.161 15.493 -3.077 1.00 93.12 310 PHE A N 1
ATOM 2509 C CA . PHE A 1 310 ? -4.524 14.185 -3.175 1.00 93.12 310 PHE A CA 1
ATOM 2510 C C . PHE A 1 310 ? -4.996 13.387 -4.397 1.00 93.12 310 PHE A C 1
ATOM 2512 O O . PHE A 1 310 ? -4.179 12.949 -5.204 1.00 93.12 310 PHE A O 1
ATOM 2519 N N . TRP A 1 311 ? -6.314 13.215 -4.542 1.00 95.69 311 TRP A N 1
ATOM 2520 C CA . TRP A 1 311 ? -6.881 12.447 -5.649 1.00 95.69 311 TRP A CA 1
ATOM 2521 C C . TRP A 1 311 ? -6.674 13.163 -6.985 1.00 95.69 311 TRP A C 1
ATOM 2523 O O . TRP A 1 311 ? -6.177 12.560 -7.928 1.00 95.69 311 TRP A O 1
ATOM 2533 N N . ARG A 1 312 ? -6.978 14.466 -7.047 1.00 96.19 312 ARG A N 1
ATOM 2534 C CA . ARG A 1 312 ? -6.837 15.277 -8.269 1.00 96.19 312 ARG A CA 1
ATOM 2535 C C . ARG A 1 312 ? -5.391 15.420 -8.748 1.00 96.19 312 ARG A C 1
ATOM 2537 O O . ARG A 1 312 ? -5.182 15.684 -9.924 1.00 96.19 312 ARG A O 1
ATOM 2544 N N . HIS A 1 313 ? -4.420 15.267 -7.853 1.00 94.94 313 HIS A N 1
ATOM 2545 C CA . HIS A 1 313 ? -2.995 15.315 -8.169 1.00 94.94 313 HIS A CA 1
ATOM 2546 C C . HIS A 1 313 ? -2.479 13.956 -8.650 1.00 94.94 313 HIS A C 1
ATOM 2548 O O . HIS A 1 313 ? -1.926 13.865 -9.742 1.00 94.94 313 HIS A O 1
ATOM 2554 N N . TYR A 1 314 ? -2.693 12.886 -7.876 1.00 96.69 314 TYR A N 1
ATOM 2555 C CA . TYR A 1 314 ? -2.096 11.585 -8.192 1.00 96.69 314 TYR A CA 1
ATOM 2556 C C . TYR A 1 314 ? -2.882 10.769 -9.221 1.00 96.69 314 TYR A C 1
ATOM 2558 O O . TYR A 1 314 ? -2.259 10.145 -10.075 1.00 96.69 314 TYR A O 1
ATOM 2566 N N . GLN A 1 315 ? -4.219 10.757 -9.183 1.00 97.44 315 GLN A N 1
ATOM 2567 C CA . GLN A 1 315 ? -4.996 9.896 -10.085 1.00 97.44 315 GLN A CA 1
ATOM 2568 C C . GLN A 1 315 ? -4.709 10.188 -11.567 1.00 97.44 315 GLN A C 1
ATOM 2570 O O . GLN A 1 315 ? -4.347 9.241 -12.265 1.00 97.44 315 GLN A O 1
ATOM 2575 N N . PRO A 1 316 ? -4.778 11.443 -12.061 1.00 97.38 316 PRO A N 1
ATOM 2576 C CA . PRO A 1 316 ? -4.532 11.716 -13.478 1.00 97.38 316 PRO A CA 1
ATOM 2577 C C . PRO A 1 316 ? -3.111 11.349 -13.917 1.00 97.38 316 PRO A C 1
ATOM 2579 O O . PRO A 1 316 ? -2.912 10.848 -15.018 1.00 97.38 316 PRO A O 1
ATOM 2582 N N . MET A 1 317 ? -2.123 11.552 -13.042 1.00 96.50 317 MET A N 1
ATOM 2583 C CA . MET A 1 317 ? -0.723 11.223 -13.307 1.00 96.50 317 MET A CA 1
ATOM 2584 C C . MET A 1 317 ? -0.525 9.715 -13.499 1.00 96.50 317 MET A C 1
ATOM 2586 O O . MET A 1 317 ? 0.040 9.283 -14.500 1.00 96.50 317 MET A O 1
ATOM 2590 N N . PHE A 1 318 ? -1.045 8.907 -12.578 1.00 98.50 318 PHE A N 1
ATOM 2591 C CA . PHE A 1 318 ? -0.993 7.448 -12.665 1.00 98.50 318 PHE A CA 1
ATOM 2592 C C . PHE A 1 318 ? -1.810 6.904 -13.847 1.00 98.50 318 PHE A C 1
ATOM 2594 O O . PHE A 1 318 ? -1.362 6.014 -14.568 1.00 98.50 318 PHE A O 1
ATOM 2601 N N . GLU A 1 319 ? -2.994 7.463 -14.087 1.00 98.25 319 GLU A N 1
ATOM 2602 C CA . GLU A 1 319 ? -3.861 7.090 -15.206 1.00 98.25 319 GLU A CA 1
ATOM 2603 C C . GLU A 1 319 ? -3.216 7.386 -16.564 1.00 98.25 319 GLU A C 1
ATOM 2605 O O . GLU A 1 319 ? -3.298 6.558 -17.469 1.00 98.25 319 GLU A O 1
ATOM 2610 N N . SER A 1 320 ? -2.493 8.504 -16.681 1.00 97.94 320 SER A N 1
ATOM 2611 C CA . SER A 1 320 ? -1.847 8.920 -17.930 1.00 97.94 320 SER A CA 1
ATOM 2612 C C . SER A 1 320 ? -0.735 7.981 -18.422 1.00 97.94 320 SER A C 1
ATOM 2614 O O . SER A 1 320 ? -0.435 7.990 -19.609 1.00 97.94 320 SER A O 1
ATOM 2616 N N . VAL A 1 321 ? -0.188 7.116 -17.555 1.00 98.12 321 VAL A N 1
ATOM 2617 C CA . VAL A 1 321 ? 0.754 6.038 -17.932 1.00 98.12 321 VAL A CA 1
ATOM 2618 C C . VAL A 1 321 ? 0.110 4.650 -17.955 1.00 98.12 321 VAL A C 1
ATOM 2620 O O . VAL A 1 321 ? 0.808 3.635 -17.923 1.00 98.12 321 VAL A O 1
ATOM 2623 N N . GLY A 1 322 ? -1.222 4.567 -17.939 1.00 98.12 322 GLY A N 1
ATOM 2624 C CA . GLY A 1 322 ? -1.941 3.294 -17.919 1.00 98.12 322 GLY A CA 1
ATOM 2625 C C . GLY A 1 322 ? -1.832 2.537 -16.591 1.00 98.12 322 GLY A C 1
ATOM 2626 O O . GLY A 1 322 ? -1.874 1.308 -16.588 1.00 98.12 322 GLY A O 1
ATOM 2627 N N . LEU A 1 323 ? -1.665 3.247 -15.468 1.00 98.69 323 LEU A N 1
ATOM 2628 C CA . LEU A 1 323 ? -1.635 2.683 -14.112 1.00 98.69 323 LEU A CA 1
ATOM 2629 C C . LEU A 1 323 ? -2.651 3.353 -13.169 1.00 98.69 323 LEU A C 1
ATOM 2631 O O . LEU A 1 323 ? -2.271 3.685 -12.045 1.00 98.69 323 LEU A O 1
ATOM 2635 N N . PRO A 1 324 ? -3.929 3.558 -13.562 1.00 98.50 324 PRO A N 1
ATOM 2636 C CA . PRO A 1 324 ? -4.926 4.207 -12.707 1.00 98.50 324 PRO A CA 1
ATOM 2637 C C . PRO A 1 324 ? -4.960 3.601 -11.296 1.00 98.50 324 PRO A C 1
ATOM 2639 O O . PRO A 1 324 ? -4.771 2.392 -11.108 1.00 98.50 324 PRO A O 1
ATOM 2642 N N . LEU A 1 325 ? -5.202 4.443 -10.290 1.00 98.50 325 LEU A N 1
ATOM 2643 C CA . LEU A 1 325 ? -5.171 4.022 -8.894 1.00 98.50 325 LEU A CA 1
ATOM 2644 C C . LEU A 1 325 ? -6.351 3.098 -8.586 1.00 98.50 325 LEU A C 1
ATOM 2646 O O . LEU A 1 325 ? -7.510 3.428 -8.826 1.00 98.50 325 LEU A O 1
ATOM 2650 N N . TYR A 1 326 ? -6.060 1.953 -7.979 1.00 98.31 326 TYR A N 1
ATOM 2651 C CA . TYR A 1 326 ? -7.047 0.951 -7.600 1.00 98.31 326 TYR A CA 1
ATOM 2652 C C . TYR A 1 326 ? -7.137 0.848 -6.074 1.00 98.31 326 TYR A C 1
ATOM 2654 O O . TYR A 1 326 ? -6.381 0.128 -5.435 1.00 98.31 326 TYR A O 1
ATOM 2662 N N . GLN A 1 327 ? -8.085 1.569 -5.471 1.00 97.69 327 GLN A N 1
ATOM 2663 C CA . GLN A 1 327 ? -8.235 1.662 -4.011 1.00 97.69 327 GLN A CA 1
ATOM 2664 C C . GLN A 1 327 ? -9.449 0.866 -3.487 1.00 97.69 327 GLN A C 1
ATOM 2666 O O . GLN A 1 327 ? -10.453 1.469 -3.096 1.00 97.69 327 GLN A O 1
ATOM 2671 N N . PRO A 1 328 ? -9.399 -0.484 -3.454 1.00 97.81 328 PRO A N 1
ATOM 2672 C CA . PRO A 1 328 ? -10.570 -1.332 -3.193 1.00 97.81 328 PRO A CA 1
ATOM 2673 C C . PRO A 1 328 ? -11.169 -1.152 -1.792 1.00 97.81 328 PRO A C 1
ATOM 2675 O O . PRO A 1 328 ? -12.337 -1.464 -1.582 1.00 97.81 328 PRO A O 1
ATOM 2678 N N . VAL A 1 329 ? -10.381 -0.643 -0.840 1.00 98.38 329 VAL A N 1
ATOM 2679 C CA . VAL A 1 329 ? -10.779 -0.446 0.563 1.00 98.38 329 VAL A CA 1
ATOM 2680 C C . VAL A 1 329 ? -10.972 1.028 0.940 1.00 98.38 329 VAL A C 1
ATOM 2682 O O . VAL A 1 329 ? -11.182 1.327 2.110 1.00 98.38 329 VAL A O 1
ATOM 2685 N N . ALA A 1 330 ? -10.984 1.964 -0.019 1.00 97.44 330 ALA A N 1
ATOM 2686 C CA . ALA A 1 330 ? -11.149 3.398 0.273 1.00 97.44 330 ALA A CA 1
ATOM 2687 C C . ALA A 1 330 ? -12.483 3.752 0.952 1.00 97.44 330 ALA A C 1
ATOM 2689 O O . ALA A 1 330 ? -12.583 4.782 1.616 1.00 97.44 330 ALA A O 1
ATOM 2690 N N . GLY A 1 331 ? -13.515 2.923 0.773 1.00 97.69 331 GLY A N 1
ATOM 2691 C CA . GLY A 1 331 ? -14.804 3.049 1.459 1.00 97.69 331 GLY A CA 1
ATOM 2692 C C . GLY A 1 331 ? -14.923 2.207 2.731 1.00 97.69 331 GLY A C 1
ATOM 2693 O O . GLY A 1 331 ? -15.965 2.256 3.376 1.00 97.69 331 GLY A O 1
ATOM 2694 N N . CYS A 1 332 ? -13.899 1.429 3.082 1.00 98.31 332 CYS A N 1
ATOM 2695 C CA . CYS A 1 332 ? -13.910 0.497 4.205 1.00 98.31 332 CYS A CA 1
ATOM 2696 C C . CYS A 1 332 ? -13.084 1.059 5.362 1.00 98.31 332 CYS A C 1
ATOM 2698 O O . CYS A 1 332 ? -11.922 1.424 5.177 1.00 98.31 332 CYS A O 1
ATOM 2700 N N . SER A 1 333 ? -13.671 1.125 6.554 1.00 96.19 333 SER A N 1
ATOM 2701 C CA . SER A 1 333 ? -12.932 1.449 7.774 1.00 96.19 333 SER A CA 1
ATOM 2702 C C . SER A 1 333 ? -11.896 0.369 8.096 1.00 96.19 333 SER A C 1
ATOM 2704 O O . SER A 1 333 ? -11.958 -0.761 7.596 1.00 96.19 333 SER A O 1
ATOM 2706 N N . GLU A 1 334 ? -10.978 0.670 9.009 1.00 93.12 334 GLU A N 1
ATOM 2707 C CA . GLU A 1 334 ? -10.059 -0.341 9.540 1.00 93.12 334 GLU A CA 1
ATOM 2708 C C . GLU A 1 334 ? -10.808 -1.508 10.223 1.00 93.12 334 GLU A C 1
ATOM 2710 O O . GLU A 1 334 ? -10.292 -2.626 10.254 1.00 93.12 334 GLU A O 1
ATOM 2715 N N . ILE A 1 335 ? -12.038 -1.293 10.712 1.00 92.38 335 ILE A N 1
ATOM 2716 C CA . ILE A 1 335 ? -12.888 -2.336 11.322 1.00 92.38 335 ILE A CA 1
ATOM 2717 C C . ILE A 1 335 ? -13.372 -3.314 10.261 1.00 92.38 335 ILE A C 1
ATOM 2719 O O . ILE A 1 335 ? -13.224 -4.528 10.411 1.00 92.38 335 ILE A O 1
ATOM 2723 N N . ILE A 1 336 ? -13.890 -2.781 9.155 1.00 96.56 336 ILE A N 1
ATOM 2724 C CA . ILE A 1 336 ? -14.332 -3.577 8.011 1.00 96.56 336 ILE A CA 1
ATOM 2725 C C . ILE A 1 336 ? -13.150 -4.361 7.448 1.00 96.56 336 ILE A C 1
ATOM 2727 O O . ILE A 1 336 ? -13.270 -5.557 7.192 1.00 96.56 336 ILE A O 1
ATOM 2731 N N . ASN A 1 337 ? -11.980 -3.728 7.329 1.00 96.88 337 ASN A N 1
ATOM 2732 C CA . ASN A 1 337 ? -10.776 -4.402 6.853 1.00 96.88 337 ASN A CA 1
ATOM 2733 C C . ASN A 1 337 ? -10.366 -5.564 7.769 1.00 96.88 337 ASN A C 1
ATOM 2735 O O . ASN A 1 337 ? -9.974 -6.621 7.274 1.00 96.88 337 ASN A O 1
ATOM 2739 N N . MET A 1 338 ? -10.483 -5.412 9.094 1.00 93.38 338 MET A N 1
ATOM 2740 C CA . MET A 1 338 ? -10.264 -6.526 10.023 1.00 93.38 338 MET A CA 1
ATOM 2741 C C . MET A 1 338 ? -11.302 -7.637 9.855 1.00 93.38 338 MET A C 1
ATOM 2743 O O . MET A 1 338 ? -10.910 -8.803 9.872 1.00 93.38 338 MET A O 1
ATOM 2747 N N . SER A 1 339 ? -12.583 -7.304 9.651 1.00 94.31 339 SER A N 1
ATOM 2748 C CA . SER A 1 339 ? -13.627 -8.304 9.385 1.00 94.31 339 SER A CA 1
ATOM 2749 C C . SER A 1 339 ? -13.322 -9.094 8.117 1.00 94.31 339 SER A C 1
ATOM 2751 O O . SER A 1 339 ? -13.256 -10.314 8.173 1.00 94.31 339 SER A O 1
ATOM 2753 N N . ILE A 1 340 ? -13.013 -8.413 7.006 1.00 97.38 340 ILE A N 1
ATOM 2754 C CA . ILE A 1 340 ? -12.639 -9.053 5.735 1.00 97.38 340 ILE A CA 1
ATOM 2755 C C . ILE A 1 340 ? -11.462 -10.012 5.939 1.00 97.38 340 ILE A C 1
ATOM 2757 O O . ILE A 1 340 ? -11.504 -11.158 5.503 1.00 97.38 340 ILE A O 1
ATOM 2761 N N . VAL A 1 341 ? -10.409 -9.563 6.626 1.00 96.44 341 VAL A N 1
ATOM 2762 C CA . VAL A 1 341 ? -9.216 -10.379 6.906 1.00 96.44 341 VAL A CA 1
ATOM 2763 C C . VAL A 1 341 ? -9.548 -11.603 7.757 1.00 96.44 341 VAL A C 1
ATOM 2765 O O . VAL A 1 341 ? -9.018 -12.686 7.496 1.00 96.44 341 VAL A O 1
ATOM 2768 N N . ARG A 1 342 ? -10.401 -11.449 8.771 1.00 94.00 342 ARG A N 1
ATOM 2769 C CA . ARG A 1 342 ? -10.843 -12.553 9.626 1.00 94.00 342 ARG A CA 1
ATOM 2770 C C . ARG A 1 342 ? -11.672 -13.558 8.843 1.00 94.00 342 ARG A C 1
ATOM 2772 O O . ARG A 1 342 ? -11.348 -14.743 8.861 1.00 94.00 342 ARG A O 1
ATOM 2779 N N . ASP A 1 343 ? -12.674 -13.084 8.117 1.00 94.75 343 ASP A N 1
ATOM 2780 C CA . ASP A 1 343 ? -13.614 -13.922 7.377 1.00 94.75 343 ASP A CA 1
ATOM 2781 C C . ASP A 1 343 ? -12.908 -14.639 6.204 1.00 94.75 343 ASP A C 1
ATOM 2783 O O . ASP A 1 343 ? -13.239 -15.775 5.873 1.00 94.75 343 ASP A O 1
ATOM 2787 N N . ALA A 1 344 ? -11.848 -14.038 5.648 1.00 93.50 344 ALA A N 1
ATOM 2788 C CA . ALA A 1 344 ? -10.954 -14.660 4.668 1.00 93.50 344 ALA A CA 1
ATOM 2789 C C . ALA A 1 344 ? -9.904 -15.623 5.275 1.00 93.50 344 ALA A C 1
ATOM 2791 O O . ALA A 1 344 ? -9.103 -16.208 4.543 1.00 93.50 344 ALA A O 1
ATOM 2792 N N . GLY A 1 345 ? -9.872 -15.804 6.601 1.00 94.38 345 GLY A N 1
ATOM 2793 C CA . GLY A 1 345 ? -8.983 -16.757 7.278 1.00 94.38 345 GLY A CA 1
ATOM 2794 C C . GLY A 1 345 ? -7.534 -16.287 7.465 1.00 94.38 345 GLY A C 1
ATOM 2795 O O . GLY A 1 345 ? -6.633 -17.117 7.653 1.00 94.38 345 GLY A O 1
ATOM 2796 N N . TRP A 1 346 ? -7.300 -14.971 7.428 1.00 95.19 346 TRP A N 1
ATOM 2797 C CA . TRP A 1 346 ? -5.987 -14.329 7.588 1.00 95.19 346 TRP A CA 1
ATOM 2798 C C . TRP A 1 346 ? -5.792 -13.629 8.939 1.00 95.19 346 TRP A C 1
ATOM 2800 O O . TRP A 1 346 ? -4.745 -13.014 9.175 1.00 95.19 346 TRP A O 1
ATOM 2810 N N . GLU A 1 347 ? -6.757 -13.743 9.854 1.00 90.88 347 GLU A N 1
ATOM 2811 C CA . GLU A 1 347 ? -6.598 -13.290 11.238 1.00 90.88 347 GLU A CA 1
ATOM 2812 C C . GLU A 1 347 ? -5.355 -13.923 11.885 1.00 90.88 347 GLU A C 1
ATOM 2814 O O . GLU A 1 347 ? -5.003 -15.080 11.647 1.00 90.88 347 GLU A O 1
ATOM 2819 N N . GLY A 1 348 ? -4.611 -13.124 12.653 1.00 89.25 348 GLY A N 1
ATOM 2820 C CA . GLY A 1 348 ? -3.338 -13.546 13.243 1.00 89.25 348 GLY A CA 1
ATOM 2821 C C . GLY A 1 348 ? -2.171 -13.658 12.248 1.00 89.25 348 GLY A C 1
ATOM 2822 O O . GLY A 1 348 ? -1.016 -13.695 12.682 1.00 89.25 348 GLY A O 1
ATOM 2823 N N . TRP A 1 349 ? -2.419 -13.667 10.934 1.00 94.81 349 TRP A N 1
ATOM 2824 C CA . TRP A 1 349 ? -1.388 -13.621 9.889 1.00 94.81 349 TRP A CA 1
ATOM 2825 C C . TRP A 1 349 ? -1.127 -12.198 9.418 1.00 94.81 349 TRP A C 1
ATOM 2827 O O . TRP A 1 349 ? 0.017 -11.747 9.478 1.00 94.81 349 TRP A O 1
ATOM 2837 N N . ALA A 1 350 ? -2.180 -11.471 9.042 1.00 93.75 350 ALA A N 1
ATOM 2838 C CA . ALA A 1 350 ? -2.079 -10.083 8.610 1.00 93.75 350 ALA A CA 1
ATOM 2839 C C . ALA A 1 350 ? -1.711 -9.167 9.790 1.00 93.75 350 ALA A C 1
ATOM 2841 O O . ALA A 1 350 ? -2.562 -8.724 10.563 1.00 93.75 350 ALA A O 1
ATOM 2842 N N . GLN A 1 351 ? -0.419 -8.880 9.944 1.00 90.00 351 GLN A N 1
ATOM 2843 C CA . GLN A 1 351 ? 0.129 -8.173 11.098 1.00 90.00 351 GLN A CA 1
ATOM 2844 C C . GLN A 1 351 ? 1.021 -7.014 10.662 1.00 90.00 351 GLN A C 1
ATOM 2846 O O . GLN A 1 351 ? 2.136 -7.189 10.184 1.00 90.00 351 GLN A O 1
ATOM 2851 N N . SER A 1 352 ? 0.564 -5.787 10.919 1.00 84.75 352 SER A N 1
ATOM 2852 C CA . SER A 1 352 ? 1.292 -4.562 10.549 1.00 84.75 352 SER A CA 1
ATOM 2853 C C . SER A 1 352 ? 2.424 -4.178 11.517 1.00 84.75 352 SER A C 1
ATOM 2855 O O . SER A 1 352 ? 3.044 -3.123 11.360 1.00 84.75 352 SER A O 1
ATOM 2857 N N . CYS A 1 353 ? 2.648 -4.951 12.586 1.00 90.62 353 CYS A N 1
ATOM 2858 C CA . CYS A 1 353 ? 3.651 -4.622 13.594 1.00 90.62 353 CYS A CA 1
ATOM 2859 C C . CYS A 1 353 ? 5.062 -4.944 13.086 1.00 90.62 353 CYS A C 1
ATOM 2861 O O . CYS A 1 353 ? 5.450 -6.108 13.027 1.00 90.62 353 CYS A O 1
ATOM 2863 N N . LEU A 1 354 ? 5.846 -3.895 12.824 1.00 88.81 354 LEU A N 1
ATOM 2864 C CA . LEU A 1 354 ? 7.259 -3.985 12.436 1.00 88.81 354 LEU A CA 1
ATOM 2865 C C . LEU A 1 354 ? 8.222 -3.907 13.635 1.00 88.81 354 LEU A C 1
ATOM 2867 O O . LEU A 1 354 ? 9.379 -3.563 13.454 1.00 88.81 354 LEU A O 1
ATOM 2871 N N . ARG A 1 355 ? 7.752 -4.130 14.871 1.00 90.31 355 ARG A N 1
ATOM 2872 C CA . ARG A 1 355 ? 8.581 -4.056 16.097 1.00 90.31 355 ARG A CA 1
ATOM 2873 C C . ARG A 1 355 ? 8.736 -5.396 16.815 1.00 90.31 355 ARG A C 1
ATOM 2875 O O . ARG A 1 355 ? 9.404 -5.455 17.840 1.00 90.31 355 ARG A O 1
ATOM 2882 N N . SER A 1 356 ? 8.095 -6.452 16.316 1.00 90.50 356 SER A N 1
ATOM 2883 C CA . SER A 1 356 ? 8.236 -7.799 16.868 1.00 90.50 356 SER A CA 1
ATOM 2884 C C . SER A 1 356 ? 9.286 -8.570 16.085 1.00 90.50 356 SER A C 1
ATOM 2886 O O . SER A 1 356 ? 9.186 -8.664 14.865 1.00 90.50 356 SER A O 1
ATOM 2888 N N . ALA A 1 357 ? 10.251 -9.161 16.786 1.00 89.25 357 ALA A N 1
ATOM 2889 C CA . ALA A 1 357 ? 11.196 -10.103 16.189 1.00 89.25 357 ALA A CA 1
ATOM 2890 C C . ALA A 1 357 ? 10.646 -11.536 16.110 1.00 89.25 357 ALA A C 1
ATOM 2892 O O . ALA A 1 357 ? 11.205 -12.371 15.403 1.00 89.25 357 ALA A O 1
ATOM 2893 N N . LYS A 1 358 ? 9.546 -11.823 16.819 1.00 92.12 358 LYS A N 1
ATOM 2894 C CA . LYS A 1 358 ? 8.881 -13.126 16.836 1.00 92.12 358 LYS A CA 1
ATOM 2895 C C . LYS A 1 358 ? 7.648 -13.086 15.931 1.00 92.12 358 LYS A C 1
ATOM 2897 O O . LYS A 1 358 ? 6.805 -12.195 16.047 1.00 92.12 358 LYS A O 1
ATOM 2902 N N . GLY A 1 359 ? 7.572 -14.040 15.007 1.00 90.69 359 GLY A N 1
ATOM 2903 C CA . GLY A 1 359 ? 6.451 -14.166 14.080 1.00 90.69 359 GLY A CA 1
ATOM 2904 C C . GLY A 1 359 ? 5.155 -14.517 14.806 1.00 90.69 359 GLY A C 1
ATOM 2905 O O . GLY A 1 359 ? 5.150 -15.350 15.710 1.00 90.69 359 GLY A O 1
ATOM 2906 N N . GLY A 1 360 ? 4.060 -13.873 14.405 1.00 89.81 360 GLY A N 1
ATOM 2907 C CA . GLY A 1 360 ? 2.734 -14.075 14.996 1.00 89.81 360 GLY A CA 1
ATOM 2908 C C . GLY A 1 360 ? 2.520 -13.323 16.307 1.00 89.81 360 GLY A C 1
ATOM 2909 O O . GLY A 1 360 ? 1.448 -13.424 16.892 1.00 89.81 360 GLY A O 1
ATOM 2910 N N . THR A 1 361 ? 3.504 -12.545 16.764 1.00 91.75 361 THR A N 1
ATOM 2911 C CA . THR A 1 361 ? 3.357 -11.675 17.933 1.00 91.75 361 THR A CA 1
ATOM 2912 C C . THR A 1 361 ? 3.477 -10.210 17.536 1.00 91.75 361 THR A C 1
ATOM 2914 O O . THR A 1 361 ? 4.203 -9.848 16.607 1.00 91.75 361 THR A O 1
ATOM 2917 N N . VAL A 1 362 ? 2.774 -9.344 18.259 1.00 92.94 362 VAL A N 1
ATOM 2918 C CA . VAL A 1 362 ? 2.855 -7.887 18.115 1.00 92.94 362 VAL A CA 1
ATOM 2919 C C . VAL A 1 362 ? 3.480 -7.279 19.365 1.00 92.94 362 VAL A C 1
ATOM 2921 O O . VAL A 1 362 ? 3.449 -7.882 20.431 1.00 92.94 362 VAL A O 1
ATOM 2924 N N . CYS A 1 363 ? 4.042 -6.072 19.261 1.00 94.00 363 CYS A N 1
ATOM 2925 C CA . CYS A 1 363 ? 4.676 -5.429 20.418 1.00 94.00 363 CYS A CA 1
ATOM 2926 C C . CYS A 1 363 ? 3.683 -4.968 21.497 1.00 94.00 363 CYS A C 1
ATOM 2928 O O . CYS A 1 363 ? 4.113 -4.648 22.596 1.00 94.00 363 CYS A O 1
ATOM 2930 N N . GLY A 1 364 ? 2.389 -4.835 21.171 1.00 93.94 364 GLY A N 1
ATOM 2931 C CA . GLY A 1 364 ? 1.353 -4.376 22.108 1.00 93.94 364 GLY A CA 1
ATOM 2932 C C . GLY A 1 364 ? 1.510 -2.936 22.622 1.00 93.94 364 GLY A C 1
ATOM 2933 O O . GLY A 1 364 ? 0.700 -2.498 23.424 1.00 93.94 364 GLY A O 1
ATOM 2934 N N . GLN A 1 365 ? 2.535 -2.201 22.180 1.00 94.75 365 GLN A N 1
ATOM 2935 C CA . GLN A 1 365 ? 2.956 -0.930 22.789 1.00 94.75 365 GLN A CA 1
ATOM 2936 C C . GLN A 1 365 ? 3.064 0.238 21.801 1.00 94.75 365 GLN A C 1
ATOM 2938 O O . GLN A 1 365 ? 3.260 1.377 22.215 1.00 94.75 365 GLN A O 1
ATOM 2943 N N . CYS A 1 366 ? 2.992 -0.001 20.489 1.00 94.12 366 CYS A N 1
ATOM 2944 C CA . CYS A 1 366 ? 3.009 1.079 19.495 1.00 94.12 366 CYS A CA 1
ATOM 2945 C C . CYS A 1 366 ? 1.598 1.586 19.184 1.00 94.12 366 CYS A C 1
ATOM 2947 O O . CYS A 1 366 ? 0.627 0.860 19.396 1.00 94.12 366 CYS A O 1
ATOM 2949 N N . TRP A 1 367 ? 1.492 2.773 18.573 1.00 93.94 367 TRP A N 1
ATOM 2950 C CA . TRP A 1 367 ? 0.203 3.378 18.207 1.00 93.94 367 TRP A CA 1
ATOM 2951 C C . TRP A 1 367 ? -0.708 2.440 17.407 1.00 93.94 367 TRP A C 1
ATOM 2953 O O . TRP A 1 367 ? -1.899 2.324 17.671 1.00 93.94 367 TRP A O 1
ATOM 2963 N N . LYS A 1 368 ? -0.125 1.719 16.441 1.00 90.88 368 LYS A N 1
ATOM 2964 C CA . LYS A 1 368 ? -0.860 0.767 15.598 1.00 90.88 368 LYS A CA 1
ATOM 2965 C C . LYS A 1 368 ? -1.368 -0.441 16.388 1.00 90.88 368 LYS A C 1
ATOM 2967 O O . LYS A 1 368 ? -2.449 -0.928 16.090 1.00 90.88 368 LYS A O 1
ATOM 2972 N N . CYS A 1 369 ? -0.580 -0.947 17.343 1.00 93.62 369 CYS A N 1
ATOM 2973 C CA . CYS A 1 369 ? -1.003 -2.073 18.179 1.00 93.62 369 CYS A CA 1
ATOM 2974 C C . CYS A 1 369 ? -2.082 -1.635 19.162 1.00 93.62 369 CYS A C 1
ATOM 2976 O O . CYS A 1 369 ? -3.046 -2.362 19.306 1.00 93.62 369 CYS A O 1
ATOM 2978 N N . PHE A 1 370 ? -1.955 -0.451 19.769 1.00 94.94 370 PHE A N 1
ATOM 2979 C CA . PHE A 1 370 ? -2.978 0.118 20.648 1.00 94.94 370 PHE A CA 1
ATOM 2980 C C . PHE A 1 370 ? -4.350 0.138 19.972 1.00 94.94 370 PHE A C 1
ATOM 2982 O O . PHE A 1 370 ? -5.237 -0.584 20.404 1.00 94.94 370 PHE A O 1
ATOM 2989 N N . ARG A 1 371 ? -4.499 0.857 18.852 1.00 92.31 371 ARG A N 1
ATOM 2990 C CA . ARG A 1 371 ? -5.808 0.980 18.193 1.00 92.31 371 ARG A CA 1
ATOM 2991 C C . ARG A 1 371 ? -6.391 -0.371 17.773 1.00 92.31 371 ARG A C 1
ATOM 2993 O O . ARG A 1 371 ? -7.567 -0.623 17.993 1.00 92.31 371 ARG A O 1
ATOM 3000 N N . LYS A 1 372 ? -5.576 -1.256 17.188 1.00 89.50 372 LYS A N 1
ATOM 3001 C CA . LYS A 1 372 ? -6.043 -2.576 16.729 1.00 89.50 372 LYS A CA 1
ATOM 3002 C C . LYS A 1 372 ? -6.415 -3.489 17.889 1.00 89.50 372 LYS A C 1
ATOM 3004 O O . LYS A 1 372 ? -7.462 -4.119 17.854 1.00 89.50 372 LYS A O 1
ATOM 3009 N N . ASN A 1 373 ? -5.578 -3.541 18.921 1.00 91.94 373 ASN A N 1
ATOM 3010 C CA . ASN A 1 373 ? -5.829 -4.394 20.070 1.00 91.94 373 ASN A CA 1
ATOM 3011 C C . ASN A 1 373 ? -7.040 -3.888 20.856 1.00 91.94 373 ASN A C 1
ATOM 3013 O O . ASN A 1 373 ? -7.914 -4.691 21.144 1.00 91.94 373 ASN A O 1
ATOM 3017 N N . SER A 1 374 ? -7.165 -2.578 21.094 1.00 93.00 374 SER A N 1
ATOM 3018 C CA . SER A 1 374 ? -8.356 -2.002 21.730 1.00 93.00 374 SER A CA 1
ATOM 3019 C C . SER A 1 374 ? -9.631 -2.303 20.944 1.00 93.00 374 SER A C 1
ATOM 3021 O O . SER A 1 374 ? -10.634 -2.703 21.520 1.00 93.00 374 SER A O 1
ATOM 3023 N N . MET A 1 375 ? -9.582 -2.209 19.616 1.00 88.88 375 MET A N 1
ATOM 3024 C CA . MET A 1 375 ? -10.728 -2.526 18.762 1.00 88.88 375 MET A CA 1
ATOM 3025 C C . MET A 1 375 ? -11.136 -4.007 18.810 1.00 88.88 375 MET A C 1
ATOM 3027 O O . MET A 1 375 ? -12.318 -4.311 18.688 1.00 88.88 375 MET A O 1
ATOM 3031 N N . LEU A 1 376 ? -10.173 -4.913 19.001 1.00 85.50 376 LEU A N 1
ATOM 3032 C CA . LEU A 1 376 ? -10.384 -6.361 19.113 1.00 85.50 376 LEU A CA 1
ATOM 3033 C C . LEU A 1 376 ? -10.566 -6.847 20.565 1.00 85.50 376 LEU A C 1
ATOM 3035 O O . LEU A 1 376 ? -10.679 -8.050 20.787 1.00 85.50 376 LEU A O 1
ATOM 3039 N N . GLY A 1 377 ? -10.530 -5.954 21.560 1.00 86.56 377 GLY A N 1
ATOM 3040 C CA . GLY A 1 377 ? -10.520 -6.335 22.979 1.00 86.56 377 GLY A CA 1
ATOM 3041 C C . GLY A 1 377 ? -9.276 -7.133 23.403 1.00 86.56 377 GLY A C 1
ATOM 3042 O O . GLY A 1 377 ? -9.313 -7.878 24.380 1.00 86.56 377 GLY A O 1
ATOM 3043 N N . LEU A 1 378 ? -8.173 -7.016 22.661 1.00 88.62 378 LEU A N 1
ATOM 3044 C CA . LEU A 1 378 ? -6.907 -7.686 22.946 1.00 88.62 378 LEU A CA 1
ATOM 3045 C C . LEU A 1 378 ? -6.015 -6.843 23.876 1.00 88.62 378 LEU A C 1
ATOM 3047 O O . LEU A 1 378 ? -6.086 -5.612 23.863 1.00 88.62 378 LEU A O 1
ATOM 3051 N N . PRO A 1 379 ? -5.090 -7.475 24.625 1.00 90.38 379 PRO A N 1
ATOM 3052 C CA . PRO A 1 379 ? -4.190 -6.753 25.519 1.00 90.38 379 PRO A CA 1
ATOM 3053 C C . PRO A 1 379 ? -3.274 -5.762 24.787 1.00 90.38 379 PRO A C 1
ATOM 3055 O O . PRO A 1 379 ? -2.638 -6.092 23.782 1.00 90.38 379 PRO A O 1
ATOM 3058 N N . PHE A 1 380 ? -3.129 -4.559 25.338 1.00 95.12 380 PHE A N 1
ATOM 3059 C CA . PHE A 1 380 ? -2.075 -3.601 24.989 1.00 95.12 380 PHE A CA 1
ATOM 3060 C C . PHE A 1 380 ? -1.443 -3.035 26.264 1.00 95.12 380 PHE A C 1
ATOM 3062 O O . PHE A 1 380 ? -2.035 -3.101 27.342 1.00 95.12 380 PHE A O 1
ATOM 3069 N N . SER A 1 381 ? -0.237 -2.483 26.168 1.00 95.31 381 SER A N 1
ATOM 3070 C CA . SER A 1 381 ? 0.419 -1.816 27.297 1.00 95.31 381 SER A CA 1
ATOM 3071 C C . SER A 1 381 ? 0.619 -0.342 26.989 1.00 95.31 381 SER A C 1
ATOM 3073 O O . SER A 1 381 ? 1.037 0.019 25.885 1.00 95.31 381 SER A O 1
ATOM 3075 N N . MET A 1 382 ? 0.356 0.503 27.983 1.00 94.50 382 MET A N 1
ATOM 3076 C CA . MET A 1 382 ? 0.558 1.940 27.859 1.00 94.50 382 MET A CA 1
ATOM 3077 C C . MET A 1 382 ? 2.033 2.274 27.655 1.00 94.50 382 MET A C 1
ATOM 3079 O O . MET A 1 382 ? 2.903 1.830 28.400 1.00 94.50 382 MET A O 1
ATOM 3083 N N . SER A 1 383 ? 2.309 3.072 26.627 1.00 94.75 383 SER A N 1
ATOM 3084 C CA . SER A 1 383 ? 3.650 3.532 26.277 1.00 94.75 383 SER A CA 1
ATOM 3085 C C . SER A 1 383 ? 3.665 5.044 26.090 1.00 94.75 383 SER A C 1
ATOM 3087 O O . SER A 1 383 ? 2.633 5.651 25.796 1.00 94.75 383 SER A O 1
ATOM 3089 N N . ASN A 1 384 ? 4.851 5.653 26.171 1.00 94.81 384 ASN A N 1
ATOM 3090 C CA . ASN A 1 384 ? 5.015 7.089 25.927 1.00 94.81 384 ASN A CA 1
ATOM 3091 C C . ASN A 1 384 ? 4.501 7.511 24.544 1.00 94.81 384 ASN A C 1
ATOM 3093 O O . ASN A 1 384 ? 4.004 8.620 24.393 1.00 94.81 384 ASN A O 1
ATOM 3097 N N . GLU A 1 385 ? 4.592 6.636 23.538 1.00 94.44 385 GLU A N 1
ATOM 3098 C CA . GLU A 1 385 ? 4.053 6.898 22.200 1.00 94.44 385 GLU A CA 1
ATOM 3099 C C . GLU A 1 385 ? 2.525 7.016 22.222 1.00 94.44 385 GLU A C 1
ATOM 3101 O O . GLU A 1 385 ? 1.982 7.947 21.632 1.00 94.44 385 GLU A O 1
ATOM 3106 N N . ILE A 1 386 ? 1.841 6.095 22.909 1.00 95.06 386 ILE A N 1
ATOM 3107 C CA . ILE A 1 386 ? 0.377 6.104 23.036 1.00 95.06 386 ILE A CA 1
ATOM 3108 C C . ILE A 1 386 ? -0.070 7.348 23.804 1.00 95.06 386 ILE A C 1
ATOM 3110 O O . ILE A 1 386 ? -0.912 8.089 23.306 1.00 95.06 386 ILE A O 1
ATOM 3114 N N . ILE A 1 387 ? 0.561 7.627 24.949 1.00 94.56 387 ILE A N 1
ATOM 3115 C CA . ILE A 1 387 ? 0.279 8.816 25.769 1.00 94.56 387 ILE A CA 1
ATOM 3116 C C . ILE A 1 387 ? 0.456 10.093 24.941 1.00 94.56 387 ILE A C 1
ATOM 3118 O O . ILE A 1 387 ? -0.418 10.952 24.912 1.00 94.56 387 ILE A O 1
ATOM 3122 N N . THR A 1 388 ? 1.566 10.187 24.206 1.00 94.19 388 THR A N 1
ATOM 3123 C CA . THR A 1 388 ? 1.889 11.358 23.383 1.00 94.19 388 THR A CA 1
ATOM 3124 C C . THR A 1 388 ? 0.883 11.567 22.253 1.00 94.19 388 THR A C 1
ATOM 3126 O O . THR A 1 388 ? 0.601 12.706 21.902 1.00 94.19 388 THR A O 1
ATOM 3129 N N . PHE A 1 389 ? 0.369 10.505 21.626 1.00 94.25 389 PHE A N 1
ATOM 3130 C CA . PHE A 1 389 ? -0.612 10.645 20.545 1.00 94.25 389 PHE A CA 1
ATOM 3131 C C . PHE A 1 389 ? -2.038 10.885 21.046 1.00 94.25 389 PHE A C 1
ATOM 3133 O O . PHE A 1 389 ? -2.780 11.577 20.355 1.00 94.25 389 PHE A O 1
ATOM 3140 N N . LEU A 1 390 ? -2.406 10.359 22.218 1.00 93.56 390 LEU A N 1
ATOM 3141 C CA . LEU A 1 390 ? -3.683 10.669 22.868 1.00 93.56 390 LEU A CA 1
ATOM 3142 C C . LEU A 1 390 ? -3.718 12.100 23.415 1.00 93.56 390 LEU A C 1
ATOM 3144 O O . LEU A 1 390 ? -4.766 12.729 23.389 1.00 93.56 390 LEU A O 1
ATOM 3148 N N . GLY A 1 391 ? -2.576 12.638 23.849 1.00 91.06 391 GLY A N 1
ATOM 3149 C CA . GLY A 1 391 ? -2.453 14.021 24.322 1.00 91.06 391 GLY A CA 1
ATOM 3150 C C . GLY A 1 391 ? -2.355 15.085 23.222 1.00 91.06 391 GLY A C 1
ATOM 3151 O O . GLY A 1 391 ? -1.958 16.208 23.517 1.00 91.06 391 GLY A O 1
ATOM 3152 N N . LYS A 1 392 ? -2.635 14.750 21.955 1.00 90.44 392 LYS A N 1
ATOM 3153 C CA . LYS A 1 392 ? -2.598 15.695 20.827 1.00 90.44 392 LYS A CA 1
ATOM 3154 C C . LYS A 1 392 ? -3.995 16.054 20.354 1.00 90.44 392 LYS A C 1
ATOM 3156 O O . LYS A 1 392 ? -4.858 15.188 20.255 1.00 90.44 392 LYS A O 1
ATOM 3161 N N . GLU A 1 393 ? -4.138 17.300 19.923 1.00 90.94 393 GLU A N 1
ATOM 3162 C CA . GLU A 1 393 ? -5.297 17.789 19.184 1.00 90.94 393 GLU A CA 1
ATOM 3163 C C . GLU A 1 393 ? -4.840 18.266 17.793 1.00 90.94 393 GLU A C 1
ATOM 3165 O O . GLU A 1 393 ? -3.938 19.104 17.711 1.00 90.94 393 GLU A O 1
ATOM 3170 N N . PRO A 1 394 ? -5.381 17.706 16.695 1.00 92.25 394 PRO A N 1
ATOM 3171 C CA . PRO A 1 394 ? -6.307 16.572 16.647 1.00 92.25 394 PRO A CA 1
ATOM 3172 C C . PRO A 1 394 ? -5.631 15.236 17.016 1.00 92.25 394 PRO A C 1
ATOM 3174 O O . PRO A 1 394 ? -4.446 15.018 16.732 1.00 92.25 394 PRO A O 1
ATOM 3177 N N . ILE A 1 395 ? -6.402 14.294 17.579 1.00 92.81 395 ILE A N 1
ATOM 3178 C CA . ILE A 1 395 ? -5.921 12.919 17.789 1.00 92.81 395 ILE A CA 1
ATOM 3179 C C . ILE A 1 395 ? -5.590 12.293 16.433 1.00 92.81 395 ILE A C 1
ATOM 3181 O O . ILE A 1 395 ? -6.320 12.409 15.444 1.00 92.81 395 ILE A O 1
ATOM 3185 N N . LYS A 1 396 ? -4.478 11.564 16.382 1.00 91.38 396 LYS A N 1
ATOM 3186 C CA . LYS A 1 396 ? -4.052 10.853 15.178 1.00 91.38 396 LYS A CA 1
ATOM 3187 C C . LYS A 1 396 ? -5.073 9.775 14.791 1.00 91.38 396 LYS A C 1
ATOM 3189 O O . LYS A 1 396 ? -5.238 8.818 15.530 1.00 91.38 396 LYS A O 1
ATOM 3194 N N . GLN A 1 397 ? -5.672 9.851 13.598 1.00 91.94 397 GLN A N 1
ATOM 3195 C CA . GLN A 1 397 ? -6.715 8.900 13.161 1.00 91.94 397 GLN A CA 1
ATOM 3196 C C . GLN A 1 397 ? -7.926 8.906 14.117 1.00 91.94 397 GLN A C 1
ATOM 3198 O O . GLN A 1 397 ? -8.396 7.849 14.543 1.00 91.94 397 GLN A O 1
ATOM 3203 N N . ALA A 1 398 ? -8.387 10.104 14.493 1.00 94.31 398 ALA A N 1
ATOM 3204 C CA . ALA A 1 398 ? -9.292 10.340 15.619 1.00 94.31 398 ALA A CA 1
ATOM 3205 C C . ALA A 1 398 ? -10.525 9.418 15.669 1.00 94.31 398 ALA A C 1
ATOM 3207 O O . ALA A 1 398 ? -10.629 8.655 16.622 1.00 94.31 398 ALA A O 1
ATOM 3208 N N . ALA A 1 399 ? -11.397 9.406 14.653 1.00 95.00 399 ALA A N 1
ATOM 3209 C CA . ALA A 1 399 ? -12.627 8.599 14.658 1.00 95.00 399 ALA A CA 1
ATOM 3210 C C . ALA A 1 399 ? -12.360 7.108 14.939 1.00 95.00 399 ALA A C 1
ATOM 3212 O O . ALA A 1 399 ? -12.906 6.552 15.887 1.00 95.00 399 ALA A O 1
ATOM 3213 N N . SER A 1 400 ? -11.438 6.476 14.200 1.00 93.81 400 SER A N 1
ATOM 3214 C CA . SER A 1 400 ? -11.058 5.069 14.438 1.00 93.81 400 SER A CA 1
ATOM 3215 C C . SER A 1 400 ? -10.442 4.825 15.820 1.00 93.81 400 SER A C 1
ATOM 3217 O O . SER A 1 400 ? -10.616 3.759 16.406 1.00 93.81 400 SER A O 1
ATOM 3219 N N . THR A 1 401 ? -9.721 5.813 16.359 1.00 95.00 401 THR A N 1
ATOM 3220 C CA . THR A 1 401 ? -9.093 5.719 17.680 1.00 95.00 401 THR A CA 1
ATOM 3221 C C . THR A 1 401 ? -10.149 5.781 18.774 1.00 95.00 401 THR A C 1
ATOM 3223 O O . THR A 1 401 ? -10.176 4.908 19.637 1.00 95.00 401 THR A O 1
ATOM 3226 N N . LEU A 1 402 ? -11.053 6.758 18.708 1.00 95.75 402 LEU A N 1
ATOM 3227 C CA . LEU A 1 402 ? -12.169 6.902 19.642 1.00 95.75 402 LEU A CA 1
ATOM 3228 C C . LEU A 1 402 ? -13.051 5.653 19.616 1.00 95.75 402 LEU A C 1
ATOM 3230 O O . LEU A 1 402 ? -13.345 5.084 20.664 1.00 95.75 402 LEU A O 1
ATOM 3234 N N . TYR A 1 403 ? -13.347 5.143 18.423 1.00 95.75 403 TYR A N 1
ATOM 3235 C CA . TYR A 1 403 ? -14.099 3.906 18.263 1.00 95.75 403 TYR A CA 1
ATOM 3236 C C . TYR A 1 403 ? -13.404 2.674 18.848 1.00 95.75 403 TYR A C 1
ATOM 3238 O O . TYR A 1 403 ? -14.047 1.807 19.440 1.00 95.75 403 TYR A O 1
ATOM 3246 N N . SER A 1 404 ? -12.076 2.589 18.712 1.00 94.44 404 SER A N 1
ATOM 3247 C CA . SER A 1 404 ? -11.300 1.513 19.334 1.00 94.44 404 SER A CA 1
ATOM 3248 C C . SER A 1 404 ? -11.329 1.589 20.862 1.00 94.44 404 SER A C 1
ATOM 3250 O O . SER A 1 404 ? -11.434 0.560 21.527 1.00 94.44 404 SER A O 1
ATOM 3252 N N . ILE A 1 405 ? -11.304 2.802 21.425 1.00 95.31 405 ILE A N 1
ATOM 3253 C CA . ILE A 1 405 ? -11.378 3.030 22.872 1.00 95.31 405 ILE A CA 1
ATOM 3254 C C . ILE A 1 405 ? -12.763 2.644 23.402 1.00 95.31 405 ILE A C 1
ATOM 3256 O O . ILE A 1 405 ? -12.836 1.961 24.420 1.00 95.31 405 ILE A O 1
ATOM 3260 N N . GLN A 1 406 ? -13.840 2.985 22.682 1.00 94.31 406 GLN A N 1
ATOM 3261 C CA . GLN A 1 406 ? -15.214 2.589 23.028 1.00 94.31 406 GLN A CA 1
ATOM 3262 C C . GLN A 1 406 ? -15.397 1.061 23.145 1.00 94.31 406 GLN A C 1
ATOM 3264 O O . GLN A 1 406 ? -16.286 0.616 23.864 1.00 94.31 406 GLN A O 1
ATOM 3269 N N . ARG A 1 407 ? -14.566 0.254 22.464 1.00 92.38 407 ARG A N 1
ATOM 3270 C CA . ARG A 1 407 ? -14.647 -1.222 22.465 1.00 92.38 407 ARG A CA 1
ATOM 3271 C C . ARG A 1 407 ? -13.721 -1.920 23.452 1.00 92.38 407 ARG A C 1
ATOM 3273 O O . ARG A 1 407 ? -14.064 -2.987 23.950 1.00 92.38 407 ARG A O 1
ATOM 3280 N N . GLY A 1 408 ? -12.547 -1.356 23.711 1.00 92.38 408 GLY A N 1
ATOM 3281 C CA . GLY A 1 408 ? -11.517 -2.040 24.495 1.00 92.38 408 GLY A CA 1
ATOM 3282 C C . GLY A 1 408 ? -10.383 -1.120 24.921 1.00 92.38 408 GLY A C 1
ATOM 3283 O O . GLY A 1 408 ? -9.212 -1.497 24.880 1.00 92.38 408 GLY A O 1
ATOM 3284 N N . GLY A 1 409 ? -10.714 0.108 25.315 1.00 92.31 409 GLY A N 1
ATOM 3285 C CA . GLY A 1 409 ? -9.776 1.118 25.805 1.00 92.31 409 GLY A CA 1
ATOM 3286 C C . GLY A 1 409 ? -9.207 0.860 27.204 1.00 92.31 409 GLY A C 1
ATOM 3287 O O . GLY A 1 409 ? -8.921 1.822 27.903 1.00 92.31 409 GLY A O 1
ATOM 3288 N N . VAL A 1 410 ? -9.041 -0.396 27.627 1.00 94.69 410 VAL A N 1
ATOM 3289 C CA . VAL A 1 410 ? -8.456 -0.749 28.931 1.00 94.69 410 VAL A CA 1
ATOM 3290 C C . VAL A 1 410 ? -7.127 -1.462 28.711 1.00 94.69 410 VAL A C 1
ATOM 3292 O O . VAL A 1 410 ? -7.058 -2.472 28.009 1.00 94.69 410 VAL A O 1
ATOM 3295 N N . SER A 1 411 ? -6.050 -0.921 29.277 1.00 93.94 411 SER A N 1
ATOM 3296 C CA . SER A 1 411 ? -4.713 -1.500 29.147 1.00 93.94 411 SER A CA 1
ATOM 3297 C C . SER A 1 411 ? -4.540 -2.769 29.988 1.00 93.94 411 SER A C 1
ATOM 3299 O O . SER A 1 411 ? -5.320 -3.074 30.887 1.00 93.94 411 SER A O 1
ATOM 3301 N N . SER A 1 412 ? -3.452 -3.502 29.738 1.00 93.56 412 SER A N 1
ATOM 3302 C CA . SER A 1 412 ? -3.122 -4.740 30.464 1.00 93.56 412 SER A CA 1
ATOM 3303 C C . SER A 1 412 ? -2.885 -4.522 31.966 1.00 93.56 412 SER A C 1
ATOM 3305 O O . SER A 1 412 ? -3.038 -5.458 32.741 1.00 93.56 412 SER A O 1
ATOM 3307 N N . ASP A 1 413 ? -2.496 -3.310 32.379 1.00 93.06 413 ASP A N 1
ATOM 3308 C CA . ASP A 1 413 ? -2.352 -2.889 33.781 1.00 93.06 413 ASP A CA 1
ATOM 3309 C C . ASP A 1 413 ? -3.640 -2.273 34.365 1.00 93.06 413 ASP A C 1
ATOM 3311 O O . ASP A 1 413 ? -3.611 -1.729 35.465 1.00 93.06 413 ASP A O 1
ATOM 3315 N N . GLY A 1 414 ? -4.770 -2.372 33.654 1.00 92.62 414 GLY A N 1
ATOM 3316 C CA . GLY A 1 414 ? -6.091 -1.961 34.137 1.00 92.62 414 GLY A CA 1
ATOM 3317 C C . GLY A 1 414 ? -6.404 -0.471 33.991 1.00 92.62 414 GLY A C 1
ATOM 3318 O O . GLY A 1 414 ? -7.375 -0.005 34.581 1.00 92.62 414 GLY A O 1
ATOM 3319 N N . LYS A 1 415 ? -5.613 0.290 33.224 1.00 92.62 415 LYS A N 1
ATOM 3320 C CA . LYS A 1 415 ? -5.868 1.720 33.009 1.00 92.62 415 LYS A CA 1
ATOM 3321 C C . LYS A 1 415 ? -6.916 1.913 31.928 1.00 92.62 415 LYS A C 1
ATOM 3323 O O . LYS A 1 415 ? -6.715 1.500 30.785 1.00 92.62 415 LYS A O 1
ATOM 3328 N N . ASP A 1 416 ? -8.007 2.569 32.294 1.00 92.94 416 ASP A N 1
ATOM 3329 C CA . ASP A 1 416 ? -9.057 2.969 31.366 1.00 92.94 416 ASP A CA 1
ATOM 3330 C C . ASP A 1 416 ? -8.700 4.308 30.710 1.00 92.94 416 ASP A C 1
ATOM 3332 O O . ASP A 1 416 ? -8.631 5.348 31.370 1.00 92.94 416 ASP A O 1
ATOM 3336 N N . ILE A 1 417 ? -8.513 4.292 29.389 1.00 93.56 417 ILE A N 1
ATOM 3337 C CA . ILE A 1 417 ? -8.185 5.479 28.594 1.00 93.56 417 ILE A CA 1
ATOM 3338 C C . ILE A 1 417 ? -9.219 6.598 28.770 1.00 93.56 417 ILE A C 1
ATOM 3340 O O . ILE A 1 417 ? -8.840 7.769 28.760 1.00 93.56 417 ILE A O 1
ATOM 3344 N N . ARG A 1 418 ? -10.503 6.271 28.975 1.00 90.88 418 ARG A N 1
ATOM 3345 C CA . ARG A 1 418 ? -11.553 7.275 29.203 1.00 90.88 418 ARG A CA 1
ATOM 3346 C C . ARG A 1 418 ? -11.323 8.066 30.494 1.00 90.88 418 ARG A C 1
ATOM 3348 O O . ARG A 1 418 ? -11.663 9.246 30.552 1.00 90.88 418 ARG A O 1
ATOM 3355 N N . THR A 1 419 ? -10.734 7.430 31.506 1.00 90.56 419 THR A N 1
ATOM 3356 C CA . THR A 1 419 ? -10.415 8.064 32.794 1.00 90.56 419 THR A CA 1
ATOM 3357 C C . THR A 1 419 ? -9.072 8.794 32.735 1.00 90.56 419 THR A C 1
ATOM 3359 O O . THR A 1 419 ? -8.952 9.910 33.232 1.00 90.56 419 THR A O 1
ATOM 3362 N N . GLU A 1 420 ? -8.072 8.197 32.083 1.00 91.06 420 GLU A N 1
ATOM 3363 C CA . GLU A 1 420 ? -6.710 8.743 31.990 1.00 91.06 420 GLU A CA 1
ATOM 3364 C C . GLU A 1 420 ? -6.601 9.975 31.073 1.00 91.06 420 GLU A C 1
ATOM 3366 O O . GLU A 1 420 ? -5.701 10.797 31.246 1.00 91.06 420 GLU A O 1
ATOM 3371 N N . PHE A 1 421 ? -7.510 10.133 30.102 1.00 91.44 421 PHE A N 1
ATOM 3372 C CA . PHE A 1 421 ? -7.499 11.249 29.149 1.00 91.44 421 PHE A CA 1
ATOM 3373 C C . PHE A 1 421 ? -8.838 12.009 29.141 1.00 91.44 421 PHE A C 1
ATOM 3375 O O . PHE A 1 421 ? -9.600 11.913 28.179 1.00 91.44 421 PHE A O 1
ATOM 3382 N N . PRO A 1 422 ? -9.134 12.837 30.164 1.00 85.88 422 PRO A N 1
ATOM 3383 C CA . PRO A 1 422 ? -10.399 13.577 30.240 1.00 85.88 422 PRO A CA 1
ATOM 3384 C C . PRO A 1 422 ? -10.670 14.491 29.036 1.00 85.88 422 PRO A C 1
ATOM 3386 O O . PRO A 1 422 ? -11.824 14.715 28.681 1.00 85.88 422 PRO A O 1
ATOM 3389 N N . LEU A 1 423 ? -9.614 14.975 28.369 1.00 84.06 423 LEU A N 1
ATOM 3390 C CA . LEU A 1 423 ? -9.704 15.839 27.184 1.00 84.06 423 LEU A CA 1
ATOM 3391 C C . LEU A 1 423 ? -10.450 15.189 26.009 1.00 84.06 423 LEU A C 1
ATOM 3393 O O . LEU A 1 423 ? -10.997 15.896 25.170 1.00 84.06 423 LEU A O 1
ATOM 3397 N N . ILE A 1 424 ? -10.493 13.855 25.944 1.00 89.50 424 ILE A N 1
ATOM 3398 C CA . ILE A 1 424 ? -11.145 13.128 24.846 1.00 89.50 424 ILE A CA 1
ATOM 3399 C C . ILE A 1 424 ? -12.517 12.572 25.246 1.00 89.50 424 ILE A C 1
ATOM 3401 O O . ILE A 1 424 ? -13.177 11.942 24.425 1.00 89.50 424 ILE A O 1
ATOM 3405 N N . HIS A 1 425 ? -12.955 12.794 26.492 1.00 88.25 425 HIS A N 1
ATOM 3406 C CA . HIS A 1 425 ? -14.168 12.191 27.048 1.00 88.25 425 HIS A CA 1
ATOM 3407 C C . HIS A 1 425 ? -15.410 12.556 26.234 1.00 88.25 425 HIS A C 1
ATOM 3409 O O . HIS A 1 425 ? -16.129 11.665 25.798 1.00 88.25 425 HIS A O 1
ATOM 3415 N N . SER A 1 426 ? -15.613 13.844 25.947 1.00 90.06 426 SER A N 1
ATOM 3416 C CA . SER A 1 426 ? -16.762 14.314 25.161 1.00 90.06 426 SER A CA 1
ATOM 3417 C C . SER A 1 426 ? -16.795 13.727 23.746 1.00 90.06 426 SER A C 1
ATOM 3419 O O . SER A 1 426 ? -17.865 13.497 23.191 1.00 90.06 426 SER A O 1
ATOM 3421 N N . LEU A 1 427 ? -15.627 13.443 23.165 1.00 94.12 427 LEU A N 1
ATOM 3422 C CA . LEU A 1 427 ? -15.516 12.814 21.850 1.00 94.12 427 LEU A CA 1
ATOM 3423 C C . LEU A 1 427 ? -15.834 11.313 21.899 1.00 94.12 427 LEU A C 1
ATOM 3425 O O . LEU A 1 427 ? -16.279 10.753 20.901 1.00 94.12 427 LEU A O 1
ATOM 3429 N N . LEU A 1 428 ? -15.621 10.653 23.042 1.00 93.19 428 LEU A N 1
ATOM 3430 C CA . LEU A 1 428 ? -15.942 9.236 23.248 1.00 93.19 428 LEU A CA 1
ATOM 3431 C C . LEU A 1 428 ? -17.442 8.969 23.421 1.00 93.19 428 LEU A C 1
ATOM 3433 O O . LEU A 1 428 ? -17.825 7.799 23.404 1.00 93.19 428 LEU A O 1
ATOM 3437 N N . ASP A 1 429 ? -18.269 9.999 23.588 1.00 91.75 429 ASP A N 1
ATOM 3438 C CA . ASP A 1 429 ? -19.731 9.870 23.672 1.00 91.75 429 ASP A CA 1
ATOM 3439 C C . ASP A 1 429 ? -20.412 9.970 22.297 1.00 91.75 429 ASP A C 1
ATOM 3441 O O . ASP A 1 429 ? -21.611 9.729 22.168 1.00 91.75 429 ASP A O 1
ATOM 3445 N N . MET A 1 430 ? -19.651 10.306 21.250 1.00 94.38 430 MET A N 1
ATOM 3446 C CA . MET A 1 430 ? -20.154 10.356 19.880 1.00 94.38 430 MET A CA 1
ATOM 3447 C C . MET A 1 430 ? -20.399 8.957 19.307 1.00 94.38 430 MET A C 1
ATOM 3449 O O . MET A 1 430 ? -19.672 8.003 19.596 1.00 94.38 430 MET A O 1
ATOM 3453 N N . ASP A 1 431 ? -21.392 8.855 18.425 1.00 94.56 431 ASP A N 1
ATOM 3454 C CA . ASP A 1 431 ? -21.670 7.632 17.680 1.00 94.56 431 ASP A CA 1
ATOM 3455 C C . ASP A 1 431 ? -20.784 7.529 16.427 1.00 94.56 431 ASP A C 1
ATOM 3457 O O . ASP A 1 431 ? -20.847 8.368 15.524 1.00 94.56 431 ASP A O 1
ATOM 3461 N N . PHE A 1 432 ? -19.974 6.471 16.366 1.00 95.94 432 PHE A N 1
ATOM 3462 C CA . PHE A 1 432 ? -19.138 6.130 15.213 1.00 95.94 432 PHE A CA 1
ATOM 3463 C C . PHE A 1 432 ? -19.553 4.805 14.552 1.00 95.94 432 PHE A C 1
ATOM 3465 O O . PHE A 1 432 ? -18.769 4.230 13.798 1.00 95.94 432 PHE A O 1
ATOM 3472 N N . SER A 1 433 ? -20.771 4.315 14.811 1.00 94.62 433 SER A N 1
ATOM 3473 C CA . SER A 1 433 ? -21.321 3.072 14.241 1.00 94.62 433 SER A CA 1
ATOM 3474 C C . SER A 1 433 ? -21.282 3.021 12.712 1.00 94.62 433 SER A C 1
ATOM 3476 O O . SER A 1 433 ? -21.144 1.942 12.142 1.00 94.62 433 SER A O 1
ATOM 3478 N N . PHE A 1 434 ? -21.277 4.179 12.035 1.00 96.31 434 PHE A N 1
ATOM 3479 C CA . PHE A 1 434 ? -21.080 4.252 10.584 1.00 96.31 434 PHE A CA 1
ATOM 3480 C C . PHE A 1 434 ? -19.803 3.530 10.126 1.00 96.31 434 PHE A C 1
ATOM 3482 O O . PHE A 1 434 ? -19.747 3.063 8.994 1.00 96.31 434 PHE A O 1
ATOM 3489 N N . LEU A 1 435 ? -18.780 3.408 10.980 1.00 96.62 435 LEU A N 1
ATOM 3490 C CA . LEU A 1 435 ? -17.553 2.689 10.654 1.00 96.62 435 LEU A CA 1
ATOM 3491 C C . LEU A 1 435 ? -17.757 1.171 10.482 1.00 96.62 435 LEU A C 1
ATOM 3493 O O . LEU A 1 435 ? -16.856 0.525 9.953 1.00 96.62 435 LEU A O 1
ATOM 3497 N N . ASP A 1 436 ? -18.892 0.594 10.876 1.00 96.50 436 ASP A N 1
ATOM 3498 C CA . ASP A 1 436 ? -19.193 -0.831 10.664 1.00 96.50 436 ASP A CA 1
ATOM 3499 C C . ASP A 1 436 ? -19.726 -1.130 9.247 1.00 96.50 436 ASP A C 1
ATOM 3501 O O . ASP A 1 436 ? -19.749 -2.289 8.833 1.00 96.50 436 ASP A O 1
ATOM 3505 N N . HIS A 1 437 ? -20.082 -0.104 8.463 1.00 97.75 437 HIS A N 1
ATOM 3506 C CA . HIS A 1 437 ? -20.614 -0.246 7.103 1.00 97.75 437 HIS A CA 1
ATOM 3507 C C . HIS A 1 437 ? -19.762 0.485 6.062 1.00 97.75 437 HIS A C 1
ATOM 3509 O O . HIS A 1 437 ? -19.134 1.505 6.343 1.00 97.75 437 HIS A O 1
ATOM 3515 N N . HIS A 1 438 ? -19.713 -0.020 4.824 1.00 98.00 438 HIS A N 1
ATOM 3516 C CA . HIS A 1 438 ? -18.833 0.573 3.810 1.00 98.00 438 HIS A CA 1
ATOM 3517 C C . HIS A 1 438 ? -19.478 1.774 3.101 1.00 98.00 438 HIS A C 1
ATOM 3519 O O . HIS A 1 438 ? -20.659 1.770 2.734 1.00 98.00 438 HIS A O 1
ATOM 3525 N N . TYR A 1 439 ? -18.674 2.802 2.830 1.00 98.19 439 TYR A N 1
ATOM 3526 C CA . TYR A 1 439 ? -19.081 3.980 2.071 1.00 98.19 439 TYR A CA 1
ATOM 3527 C C . TYR A 1 439 ? -19.102 3.680 0.564 1.00 98.19 439 TYR A C 1
ATOM 3529 O O . TYR A 1 439 ? -18.116 3.872 -0.152 1.00 98.19 439 TYR A O 1
ATOM 3537 N N . ALA A 1 440 ? -20.253 3.219 0.067 1.00 97.50 440 ALA A N 1
ATOM 3538 C CA . ALA A 1 440 ? -20.441 2.786 -1.322 1.00 97.50 440 ALA A CA 1
ATOM 3539 C C . ALA A 1 440 ? -19.994 3.786 -2.415 1.00 97.50 440 ALA A C 1
ATOM 3541 O O . ALA A 1 440 ? -19.488 3.327 -3.441 1.00 97.50 440 ALA A O 1
ATOM 3542 N N . PRO A 1 441 ? -20.113 5.126 -2.260 1.00 97.50 441 PRO A N 1
ATOM 3543 C CA . PRO A 1 441 ? -19.629 6.059 -3.279 1.00 97.50 441 PRO A CA 1
ATOM 3544 C C . PRO A 1 441 ? -18.134 5.936 -3.598 1.00 97.50 441 PRO A C 1
ATOM 3546 O O . PRO A 1 441 ? -17.742 6.278 -4.710 1.00 97.50 441 PRO A O 1
ATOM 3549 N N . ALA A 1 442 ? -17.315 5.402 -2.683 1.00 97.62 442 ALA A N 1
ATOM 3550 C CA . ALA A 1 442 ? -15.895 5.160 -2.931 1.00 97.62 442 ALA A CA 1
ATOM 3551 C C . ALA A 1 442 ? -15.634 4.169 -4.078 1.00 97.62 442 ALA A C 1
ATOM 3553 O O . ALA A 1 442 ? -14.627 4.292 -4.767 1.00 97.62 442 ALA A O 1
ATOM 3554 N N . LEU A 1 443 ? -16.556 3.232 -4.329 1.00 97.75 443 LEU A N 1
ATOM 3555 C CA . LEU A 1 443 ? -16.418 2.220 -5.383 1.00 97.75 443 LEU A CA 1
ATOM 3556 C C . LEU A 1 443 ? -16.430 2.824 -6.796 1.00 97.75 443 LEU A C 1
ATOM 3558 O O . LEU A 1 443 ? -15.917 2.211 -7.725 1.00 97.75 443 LEU A O 1
ATOM 3562 N N . LYS A 1 444 ? -16.961 4.043 -6.961 1.00 97.06 444 LYS A N 1
ATOM 3563 C CA . LYS A 1 444 ? -16.956 4.763 -8.245 1.00 97.06 444 LYS A CA 1
ATOM 3564 C C . LYS A 1 444 ? -15.563 5.245 -8.663 1.00 97.06 444 LYS A C 1
ATOM 3566 O O . LYS A 1 444 ? -15.390 5.634 -9.809 1.00 97.06 444 LYS A O 1
ATOM 3571 N N . LEU A 1 445 ? -14.603 5.260 -7.734 1.00 96.56 445 LEU A N 1
ATOM 3572 C CA . LEU A 1 445 ? -13.224 5.683 -7.986 1.00 96.56 445 LEU A CA 1
ATOM 3573 C C . LEU A 1 445 ? -12.314 4.535 -8.436 1.00 96.56 445 LEU A C 1
ATOM 3575 O O . LEU A 1 445 ? -11.151 4.774 -8.740 1.00 96.56 445 LEU A O 1
ATOM 3579 N N . LEU A 1 446 ? -12.806 3.293 -8.444 1.00 98.00 446 LEU A N 1
ATOM 3580 C CA . LEU A 1 446 ? -12.014 2.159 -8.914 1.00 98.00 446 LEU A CA 1
ATOM 3581 C C . LEU A 1 446 ? -11.914 2.192 -10.447 1.00 98.00 446 LEU A C 1
ATOM 3583 O O . LEU A 1 446 ? -12.852 2.666 -11.097 1.00 98.00 446 LEU A O 1
ATOM 3587 N N . PRO A 1 447 ? -10.850 1.627 -11.045 1.00 97.50 447 PRO A N 1
ATOM 3588 C CA . PRO A 1 447 ? -10.785 1.446 -12.490 1.00 97.50 447 PRO A CA 1
ATOM 3589 C C . PRO A 1 447 ? -12.010 0.671 -12.988 1.00 97.50 447 PRO A C 1
ATOM 3591 O O . PRO A 1 447 ? -12.377 -0.347 -12.397 1.00 97.50 447 PRO A O 1
ATOM 3594 N N . GLU A 1 448 ? -12.635 1.146 -14.068 1.00 95.62 448 GLU A N 1
ATOM 3595 C CA . GLU A 1 448 ? -13.931 0.652 -14.561 1.00 95.62 448 GLU A CA 1
ATOM 3596 C C . GLU A 1 448 ? -13.971 -0.878 -14.689 1.00 95.62 448 GLU A C 1
ATOM 3598 O O . GLU A 1 448 ? -14.880 -1.522 -14.161 1.00 95.62 448 GLU A O 1
ATOM 3603 N N . LYS A 1 449 ? -12.920 -1.473 -15.270 1.00 92.62 449 LYS A N 1
ATOM 3604 C CA . LYS A 1 449 ? -12.799 -2.929 -15.454 1.00 92.62 449 LYS A CA 1
ATOM 3605 C C . LYS A 1 449 ? -12.861 -3.749 -14.161 1.00 92.62 449 LYS A C 1
ATOM 3607 O O . LYS A 1 449 ? -13.241 -4.915 -14.200 1.00 92.62 449 LYS A O 1
ATOM 3612 N N . TYR A 1 450 ? -12.512 -3.162 -13.016 1.00 95.94 450 TYR A N 1
ATOM 3613 C CA . TYR A 1 450 ? -12.508 -3.848 -11.723 1.00 95.94 450 TYR A CA 1
ATOM 3614 C C . TYR A 1 450 ? -13.707 -3.504 -10.840 1.00 95.94 450 TYR A C 1
ATOM 3616 O O . TYR A 1 450 ? -14.007 -4.265 -9.919 1.00 95.94 450 TYR A O 1
ATOM 3624 N N . GLN A 1 451 ? -14.440 -2.422 -11.132 1.00 96.19 451 GLN A N 1
ATOM 3625 C CA . GLN A 1 451 ? -15.556 -1.952 -10.302 1.00 96.19 451 GLN A CA 1
ATOM 3626 C C . GLN A 1 451 ? -16.571 -3.057 -9.999 1.00 96.19 451 GLN A C 1
ATOM 3628 O O . GLN A 1 451 ? -16.951 -3.249 -8.840 1.00 96.19 451 GLN A O 1
ATOM 3633 N N . HIS A 1 452 ? -16.996 -3.808 -11.019 1.00 93.94 452 HIS A N 1
ATOM 3634 C CA . HIS A 1 452 ? -17.979 -4.879 -10.850 1.00 93.94 452 HIS A CA 1
ATOM 3635 C C . HIS A 1 452 ? -17.457 -6.013 -9.957 1.00 93.94 452 HIS A C 1
ATOM 3637 O O . HIS A 1 452 ? -18.162 -6.448 -9.040 1.00 93.94 452 HIS A O 1
ATOM 3643 N N . PHE A 1 453 ? -16.218 -6.460 -10.189 1.00 94.12 453 PHE A N 1
ATOM 3644 C CA . PHE A 1 453 ? -15.587 -7.529 -9.415 1.00 94.12 453 PHE A CA 1
ATOM 3645 C C . PHE A 1 453 ? -15.461 -7.136 -7.940 1.00 94.12 453 PHE A C 1
ATOM 3647 O O . PHE A 1 453 ? -15.974 -7.841 -7.067 1.00 94.12 453 PHE A O 1
ATOM 3654 N N . THR A 1 454 ? -14.852 -5.980 -7.658 1.00 97.06 454 THR A N 1
ATOM 3655 C CA . THR A 1 454 ? -14.630 -5.497 -6.287 1.00 97.06 454 THR A CA 1
ATOM 3656 C C . THR A 1 454 ? -15.946 -5.284 -5.557 1.00 97.06 454 THR A C 1
ATOM 3658 O O . THR A 1 454 ? -16.100 -5.723 -4.421 1.00 97.06 454 THR A O 1
ATOM 3661 N N . THR A 1 455 ? -16.926 -4.654 -6.215 1.00 96.62 455 THR A N 1
ATOM 3662 C CA . THR A 1 455 ? -18.248 -4.401 -5.627 1.00 96.62 455 THR A CA 1
ATOM 3663 C C . THR A 1 455 ? -18.942 -5.709 -5.257 1.00 96.62 455 THR A C 1
ATOM 3665 O O . THR A 1 455 ? -19.537 -5.816 -4.186 1.00 96.62 455 THR A O 1
ATOM 3668 N N . THR A 1 456 ? -18.866 -6.717 -6.128 1.00 94.38 456 THR A N 1
ATOM 3669 C CA . THR A 1 456 ? -19.476 -8.029 -5.881 1.00 94.38 456 THR A CA 1
ATOM 3670 C C . THR A 1 456 ? -18.781 -8.760 -4.736 1.00 94.38 456 THR A C 1
ATOM 3672 O O . THR A 1 456 ? -19.460 -9.300 -3.867 1.00 94.38 456 THR A O 1
ATOM 3675 N N . ARG A 1 457 ? -17.443 -8.719 -4.677 1.00 93.94 457 ARG A N 1
ATOM 3676 C CA . ARG A 1 457 ? -16.672 -9.289 -3.563 1.00 93.94 457 ARG A CA 1
ATOM 3677 C C . ARG A 1 457 ? -16.991 -8.602 -2.237 1.00 93.94 457 ARG A C 1
ATOM 3679 O O . ARG A 1 457 ? -17.262 -9.292 -1.262 1.00 93.94 457 ARG A O 1
ATOM 3686 N N . LEU A 1 458 ? -17.013 -7.269 -2.204 1.00 97.00 458 LEU A N 1
ATOM 3687 C CA . LEU A 1 458 ? -17.236 -6.498 -0.979 1.00 97.00 458 LEU A CA 1
ATOM 3688 C C . LEU A 1 458 ? -18.617 -6.760 -0.361 1.00 97.00 458 LEU A C 1
ATOM 3690 O O . LEU A 1 458 ? -18.720 -6.899 0.855 1.00 97.00 458 LEU A O 1
ATOM 3694 N N . LYS A 1 459 ? -19.658 -6.916 -1.193 1.00 94.94 459 LYS A N 1
ATOM 3695 C CA . LYS A 1 459 ? -21.014 -7.289 -0.745 1.00 94.94 459 LYS A CA 1
ATOM 3696 C C . LYS A 1 459 ? -21.064 -8.613 0.024 1.00 94.94 459 LYS A C 1
ATOM 3698 O O . LYS A 1 459 ? -21.984 -8.805 0.807 1.00 94.94 459 LYS A O 1
ATOM 3703 N N . GLY A 1 460 ? -20.111 -9.518 -0.212 1.00 93.62 460 GLY A N 1
ATOM 3704 C CA . GLY A 1 460 ? -20.006 -10.779 0.523 1.00 93.62 460 GLY A CA 1
ATOM 3705 C C . GLY A 1 460 ? -19.471 -10.627 1.949 1.00 93.62 460 GLY A C 1
ATOM 3706 O O . GLY A 1 460 ? -19.586 -11.569 2.724 1.00 93.62 460 GLY A O 1
ATOM 3707 N N . TYR A 1 461 ? -18.901 -9.468 2.292 1.00 94.25 461 TYR A N 1
ATOM 3708 C CA . TYR A 1 461 ? -18.302 -9.211 3.603 1.00 94.25 461 TYR A CA 1
ATOM 3709 C C . TYR A 1 461 ? -19.072 -8.184 4.428 1.00 94.25 461 TYR A C 1
ATOM 3711 O O . TYR A 1 461 ? -19.131 -8.308 5.647 1.00 94.25 461 TYR A O 1
ATOM 3719 N N . VAL A 1 462 ? -19.609 -7.137 3.796 1.00 96.81 462 VAL A N 1
ATOM 3720 C CA . VAL A 1 462 ? -20.156 -5.994 4.535 1.00 96.81 462 VAL A CA 1
ATOM 3721 C C . VAL A 1 462 ? -21.268 -5.280 3.771 1.00 96.81 462 VAL A C 1
ATOM 3723 O O . VAL A 1 462 ? -21.206 -5.088 2.552 1.00 96.81 462 VAL A O 1
ATOM 3726 N N . GLU A 1 463 ? -22.282 -4.833 4.508 1.00 97.38 463 GLU A N 1
ATOM 3727 C CA . GLU A 1 463 ? -23.350 -3.999 3.965 1.00 97.38 463 GLU A CA 1
ATOM 3728 C C . GLU A 1 463 ? -22.877 -2.560 3.706 1.00 97.38 463 GLU A C 1
ATOM 3730 O O . GLU A 1 463 ? -21.832 -2.101 4.182 1.00 97.38 463 GLU A O 1
ATOM 3735 N N . LYS A 1 464 ? -23.628 -1.837 2.874 1.00 97.75 464 LYS A N 1
ATOM 3736 C CA . LYS A 1 464 ? -23.369 -0.419 2.593 1.00 97.75 464 LYS A CA 1
ATOM 3737 C C . LYS A 1 464 ? -23.927 0.449 3.713 1.00 97.75 464 LYS A C 1
ATOM 3739 O O . LYS A 1 464 ? -24.985 0.133 4.247 1.00 97.75 464 LYS A O 1
ATOM 3744 N N . MET A 1 465 ? -23.284 1.587 3.963 1.00 98.38 465 MET A N 1
ATOM 3745 C CA . MET A 1 465 ? -23.847 2.613 4.839 1.00 98.38 465 MET A CA 1
ATOM 3746 C C . MET A 1 465 ? -25.259 2.999 4.380 1.00 98.38 465 MET A C 1
ATOM 3748 O O . MET A 1 465 ? -25.518 3.231 3.190 1.00 98.38 465 MET A O 1
ATOM 3752 N N . THR A 1 466 ? -26.159 3.112 5.344 1.00 98.00 466 THR A N 1
ATOM 3753 C CA . THR A 1 466 ? -27.481 3.716 5.199 1.00 98.00 466 THR A CA 1
ATOM 3754 C C . THR A 1 466 ? -27.370 5.234 5.012 1.00 98.00 466 THR A C 1
ATOM 3756 O O . THR A 1 466 ? -26.337 5.850 5.284 1.00 98.00 466 THR A O 1
ATOM 3759 N N . SER A 1 467 ? -28.441 5.886 4.551 1.00 97.69 467 SER A N 1
ATOM 3760 C CA . SER A 1 467 ? -28.445 7.348 4.388 1.00 97.69 467 SER A CA 1
ATOM 3761 C C . SER A 1 467 ? -28.145 8.112 5.694 1.00 97.69 467 SER A C 1
ATOM 3763 O O . SER A 1 467 ? -27.361 9.063 5.628 1.00 97.69 467 SER A O 1
ATOM 3765 N N . PRO A 1 468 ? -28.689 7.722 6.870 1.00 97.81 468 PRO A N 1
ATOM 3766 C CA . PRO A 1 468 ? -28.314 8.332 8.148 1.00 97.81 468 PRO A CA 1
ATOM 3767 C C . PRO A 1 468 ? -26.830 8.169 8.495 1.00 97.81 468 PRO A C 1
ATOM 3769 O O . PRO A 1 468 ? -26.204 9.130 8.931 1.00 97.81 468 PRO A O 1
ATOM 3772 N N . GLU A 1 469 ? -26.236 7.002 8.243 1.00 97.94 469 GLU A N 1
ATOM 3773 C CA . GLU A 1 469 ? -24.809 6.766 8.506 1.00 97.94 469 GLU A CA 1
ATOM 3774 C C . GLU A 1 469 ? -23.912 7.594 7.590 1.00 97.94 469 GLU A C 1
ATOM 3776 O O . GLU A 1 469 ? -22.927 8.174 8.044 1.00 97.94 469 GLU A O 1
ATOM 3781 N N . VAL A 1 470 ? -24.283 7.734 6.312 1.00 98.12 470 VAL A N 1
ATOM 3782 C CA . VAL A 1 470 ? -23.587 8.640 5.388 1.00 98.12 470 VAL A CA 1
ATOM 3783 C C . VAL A 1 470 ? -23.666 10.086 5.879 1.00 98.12 470 VAL A C 1
ATOM 3785 O O . VAL A 1 470 ? -22.669 10.806 5.806 1.00 98.12 470 VAL A O 1
ATOM 3788 N N . ALA A 1 471 ? -24.830 10.528 6.365 1.00 97.50 471 ALA A N 1
ATOM 3789 C CA . ALA A 1 471 ? -24.992 11.868 6.922 1.00 97.50 471 ALA A CA 1
ATOM 3790 C C . ALA A 1 471 ? -24.144 12.059 8.191 1.00 97.50 471 ALA A C 1
ATOM 3792 O O . ALA A 1 471 ? -23.456 13.072 8.301 1.00 97.50 471 ALA A O 1
ATOM 3793 N N . SER A 1 472 ? -24.125 11.064 9.084 1.00 96.38 472 SER A N 1
ATOM 3794 C CA . SER A 1 472 ? -23.288 11.048 10.290 1.00 96.38 472 SER A CA 1
ATOM 3795 C C . SER A 1 472 ? -21.803 11.161 9.938 1.00 96.38 472 SER A C 1
ATOM 3797 O O . SER A 1 472 ? -21.138 12.104 10.365 1.00 96.38 472 SER A O 1
ATOM 3799 N N . MET A 1 473 ? -21.304 10.298 9.043 1.00 96.69 473 MET A N 1
ATOM 3800 C CA . MET A 1 473 ? -19.916 10.334 8.574 1.00 96.69 473 MET A CA 1
ATOM 3801 C C . MET A 1 473 ? -19.554 11.698 7.969 1.00 96.69 473 MET A C 1
ATOM 3803 O O . MET A 1 473 ? -18.495 12.247 8.270 1.00 96.69 473 MET A O 1
ATOM 3807 N N . LYS A 1 474 ? -20.421 12.266 7.120 1.00 96.94 474 LYS A N 1
ATOM 3808 C CA . LYS A 1 474 ? -20.191 13.577 6.489 1.00 96.94 474 LYS A CA 1
ATOM 3809 C C . LYS A 1 474 ? -20.233 14.741 7.479 1.00 96.94 474 LYS A C 1
ATOM 3811 O O . LYS A 1 474 ? -19.597 15.760 7.226 1.00 96.94 474 LYS A O 1
ATOM 3816 N N . GLY A 1 475 ? -20.962 14.587 8.582 1.00 95.88 475 GLY A N 1
ATOM 3817 C CA . GLY A 1 475 ? -21.033 15.554 9.675 1.00 95.88 475 GLY A CA 1
ATOM 3818 C C . GLY A 1 475 ? -19.812 15.548 10.599 1.00 95.88 475 GLY A C 1
ATOM 3819 O O . GLY A 1 475 ? -19.692 16.444 11.432 1.00 95.88 475 GLY A O 1
ATOM 3820 N N . ILE A 1 476 ? -18.894 14.583 10.464 1.00 95.00 476 ILE A N 1
ATOM 3821 C CA . ILE A 1 476 ? -17.710 14.490 11.324 1.00 95.00 476 ILE A CA 1
ATOM 3822 C C . ILE A 1 476 ? -16.807 15.717 11.160 1.00 95.00 476 ILE A C 1
ATOM 3824 O O . ILE A 1 476 ? -16.222 15.956 10.100 1.00 95.00 476 ILE A O 1
ATOM 3828 N N . ASN A 1 477 ? -16.639 16.448 12.262 1.00 95.06 477 ASN A N 1
ATOM 3829 C CA . ASN A 1 477 ? -15.649 17.502 12.457 1.00 95.06 477 ASN A CA 1
ATOM 3830 C C . ASN A 1 477 ? -15.287 17.580 13.951 1.00 95.06 477 ASN A C 1
ATOM 3832 O O . ASN A 1 477 ? -15.841 18.385 14.694 1.00 95.06 477 ASN A O 1
ATOM 3836 N N . LEU A 1 478 ? -14.402 16.685 14.397 1.00 94.12 478 LEU A N 1
ATOM 3837 C CA . LEU A 1 478 ? -14.101 16.463 15.818 1.00 94.12 478 LEU A CA 1
ATOM 3838 C C . LEU A 1 478 ? -13.308 17.610 16.458 1.00 94.12 478 LEU A C 1
ATOM 3840 O O . LEU A 1 478 ? -13.399 17.813 17.663 1.00 94.12 478 LEU A O 1
ATOM 3844 N N . TYR A 1 479 ? -12.553 18.363 15.655 1.00 92.50 479 TYR A N 1
ATOM 3845 C CA . TYR A 1 479 ? -11.769 19.514 16.109 1.00 92.50 479 TYR A CA 1
ATOM 3846 C C . TYR A 1 479 ? -12.001 20.697 15.161 1.00 92.50 479 TYR A C 1
ATOM 3848 O O . TYR A 1 479 ? -11.200 20.929 14.256 1.00 92.50 479 TYR A O 1
ATOM 3856 N N . PRO A 1 480 ? -13.101 21.454 15.329 1.00 87.00 480 PRO A N 1
ATOM 3857 C CA . PRO A 1 480 ? -13.470 22.529 14.404 1.00 87.00 480 PRO A CA 1
ATOM 3858 C C . PRO A 1 480 ? -12.457 23.677 14.321 1.00 87.00 480 PRO A C 1
ATOM 3860 O O . PRO A 1 480 ? -12.447 24.405 13.333 1.00 87.00 480 PRO A O 1
ATOM 3863 N N . ASN A 1 481 ? -11.624 23.830 15.354 1.00 83.88 481 ASN A N 1
ATOM 3864 C CA . ASN A 1 481 ? -10.632 24.898 15.478 1.00 83.88 481 ASN A CA 1
ATOM 3865 C C . ASN A 1 481 ? -9.222 24.481 15.009 1.00 83.88 481 ASN A C 1
ATOM 3867 O O . ASN A 1 481 ? -8.283 25.255 15.192 1.00 83.88 481 ASN A O 1
ATOM 3871 N N . SER A 1 482 ? -9.055 23.261 14.482 1.00 76.06 482 SER A N 1
ATOM 3872 C CA . SER A 1 482 ? -7.762 22.682 14.075 1.00 76.06 482 SER A CA 1
ATOM 3873 C C . SER A 1 482 ? -7.501 22.706 12.572 1.00 76.06 482 SER A C 1
ATOM 3875 O O . SER A 1 482 ? -8.468 22.696 11.772 1.00 76.06 482 SER A O 1
#

Foldseek 3Di:
DADFAQKKKKFDQDQDPVVVVVVQVVCCVPPVWHWDWDWDDDPPGITIMTITGRGPDHPVVVVVVQVVCCVPPVTDMDMGGNVPDDDDDDPPDQLQNVLVVVVVVDDDDDDDDDPDDADDCVVAWDDDPQWIWGDDPNDIKIKNDPSPDDPVLADSLLSLLLVCQLQPPPDDVSCVRPDADAAAFDAAEELQALALLSLLVVLLGDPLYAAEYAAEPPDDDLFACQLVVQLQVVCCVVSVHHHHYMYINSQCSCVVVVDDRDGNHPCNSVSVCSRCCSVNRHQAYEYSAALLVQQNPLQFAGDPNCPDPVNVVPQVSCVSNRHGYAYLHNQAFSLLSQQSCVVVPNVLRSHNARNDNDHSDHPLEAPVNQLVCLQVLHAHAYDPRNVVQLPDVPRRSNLSSLNSLLRHQAHPVGDRPCVVRVVCVVVNPDDSCLNQATAVVVLVSGDPVSSVSSVVSSVVRHHHGDPVSVVSSNPRRNDVPD

Radius of gyration: 26.35 Å; chains: 1; bounding box: 54×75×69 Å

Sequence (482 aa):
MLGESSRFLRLGPYGSVRVADAVAGRLMKEHELSARVESKRKGKGIGYHLFVDFEGRSDKQAVEMRRRIQDEHQWKCEIIDKKMFPNIVVNPASTSELYQQFLQSESVVSSDVSDQEAYDISAFWSVRNETLLFNWKDVEVFFEMPLDWSMEHTHSDLFQLAHHILVEPWDKSAMSNWNPTRKAGWRPGLAFSGGVDSAAALCLMPEETVLVYNERTGIQGKLNHTNAFRFFEEFERRSGRPVYRVKSNHEKIRLSQGKSVGFSTDYACAVQLILLADYFGLDSIGTGMPLENSYLFHGHRYRDFSNSWFWRHYQPMFESVGLPLYQPVAGCSEIINMSIVRDAGWEGWAQSCLRSAKGGTVCGQCWKCFRKNSMLGLPFSMSNEIITFLGKEPIKQAASTLYSIQRGGVSSDGKDIRTEFPLIHSLLDMDFSFLDHHYAPALKLLPEKYQHFTTTRLKGYVEKMTSPEVASMKGINLYPNS

Secondary structure (DSSP, 8-state):
--PPPSEEEEEEEESSHHHHHHHHHHHHHHH---EEEEEEEETTEEEEEEEE--TT--HHHHHHHHHHHHHHH---EEEEEGGGS---------HHHHHHHHHHHS-----PPP------STTTEEEETTEEEEEETTEEEEEE--TT--STTS-HHHHHHHHHHHHTTT--GGGTT----PPP-SEEEEE--SSHHHHHHHHHS-TT-EEEEEEE-S--SS---HHHHHHHHHHHHHHS--EEEEEE-GGGGGGGGT--SS-SSGGGGGHHHHHTHHHHTEEEEE----HHHHTEETTTEE--GGGSHHHHHHHHHHHHTT--EE-TTTT--HHHHHHHHHHTT-TTT----TT-SSTT---S-SHHHHHHHHHTT------HHHHHHHTSSSPTTHHHHHHHHHHH-B-TT--BHHHH-GGGHHHHTS--GGGGSB-GGGGGGS-HHHHHHHHHHHHTT-PBPPHHHHHHHHH-BS-TT-